Protein AF-0000000066764727 (afdb_homodimer)

Nearest PDB structures (foldseek):
  8f6e-assembly1_B  TM=8.257E-01  e=1.682E-13  Shewanella oneidensis
  8f6j-assembly1_A  TM=8.160E-01  e=7.119E-13  Shewanella oneidensis
  8f6f-assembly1_B  TM=8.012E-01  e=1.060E-12  Shewanella oneidensis
  8f6h-assembly1_B  TM=6.907E-01  e=3.328E-12  Shewanella oneidensis MR-1
  8j7t-assembly1_B  TM=6.963E-01  e=2.652E-10  Homo sapiens

Organism: Zea mays (NCBI:txid4577)

Foldseek 3Di:
DVVVVVCVVVVVVVVVVLVVLLLVLLVLLLVLLVVLLVLLVVLCVVQVDPVSVVVSVVSVLVNVLSVLLNVLVVQQPDFDCVVPVLGDLQSNLVSLLVSLVSQLVVLVVLLVVLVVCLVVVDQPDPRDPVNVVSVVVSLVVLLVSLVVSLVSQVPRPDPSSNSSNVVSVLSNVLSVLQVVQVVCCVVPNVSSNSVSSNVSSVVSNVVSVVSNVVQVQLQVWAWDDPVVQVVLLVLLPPQDPQFPDKQDWTWTHNRQAIEIETETAGAPPDDPVVQVVSQVVSQVVVCPPPRHSGYHYHYHHDNPDDDPDDDDPDDDDDDD/DVVVVVVVVVVVVVVVVLVVLLLVLLVLLLVLLVVLLVLLVVLCVVQVDVVSVVVSVVSVLVNVLSVLLNVLVVQQPDFDCVVPVLGDLQSNLVSLLVSLVSQLVVLVVLLVVLVVCLVVVDQPDPRDPVNVVSVVVSLVVLLVSLVVSLVSQVPRPDPSSNSSNVVSVLSNVLSVLLVVQVVCCVVPNVSSNSVSSNVSSVVSNVVSVVSNVVQVQLQVWAWDDPVVQVVLLVLLPPQDPQFPDKQDWTWTHNRQAIEIETETAGAPPDDPVVQVVSQVVSQVVVCPPPRHSGYHYHYHHDNPDDDPDDDDPDDDDDDD

InterPro domains:
  IPR002524 Cation efflux [TIGR01297] (25-300)
  IPR027469 Cation efflux transmembrane domain superfamily [G3DSA:1.20.1510.10] (25-219)
  IPR027469 Cation efflux transmembrane domain superfamily [SSF161111] (19-221)
  IPR027470 Cation efflux protein, cytoplasmic domain [PF16916] (237-300)
  IPR036837 Cation efflux protein, cytoplasmic domain superfamily [G3DSA:3.30.70.1350] (233-317)
  IPR036837 Cation efflux protein, cytoplasmic domain superfamily [SSF160240] (224-300)
  IPR050291 Cation-efflux pump FieF-like [PTHR43840] (16-310)
  IPR058533 Cation efflux protein, transmembrane domain [PF01545] (27-220)

pLDDT: mean 82.06, std 12.03, range [26.06, 94.94]

Solvent-accessible surface area (backbone atoms only — not comparable to full-atom values): 32355 Å² total; per-residue (Å²): 128,64,62,64,55,49,50,51,50,52,50,48,50,54,50,48,54,50,50,51,52,49,50,47,47,51,48,53,51,47,51,50,35,48,51,52,28,53,52,32,48,52,50,20,70,74,62,64,42,65,71,43,42,53,53,27,51,53,32,48,50,48,39,51,42,44,47,45,47,50,50,28,56,54,49,26,64,58,69,46,56,80,54,18,63,73,24,32,60,28,37,48,40,52,31,50,28,44,39,23,33,38,51,21,47,50,20,47,51,46,29,52,52,22,52,49,50,59,67,62,68,56,76,70,80,83,70,52,73,67,52,47,51,52,50,50,52,50,50,51,51,51,32,51,51,28,45,55,49,19,66,64,23,60,73,46,38,44,68,68,44,34,50,49,17,50,50,25,46,48,50,30,50,49,48,52,49,47,48,51,21,44,54,46,17,71,73,69,43,70,63,43,31,34,51,45,39,35,55,48,15,51,51,40,27,52,53,24,47,48,50,28,50,56,36,47,42,25,53,33,18,31,43,57,57,66,70,58,52,49,49,52,50,50,52,61,59,68,67,43,87,71,50,78,45,74,77,44,80,46,43,24,23,57,29,83,30,24,38,35,38,36,32,34,25,38,61,46,79,36,38,33,53,62,54,40,52,54,40,50,52,51,30,52,58,54,40,66,38,79,57,33,59,45,54,45,60,43,76,38,60,66,86,86,60,72,79,90,71,72,70,59,71,72,79,68,75,43,81,118,124,65,64,62,54,47,50,51,48,52,49,47,50,54,48,50,54,52,50,51,50,48,50,47,49,51,49,53,50,46,52,50,36,49,51,52,30,54,52,33,46,51,48,20,70,73,64,63,41,64,70,43,42,55,53,27,50,52,31,49,48,49,40,51,41,45,47,45,48,50,49,27,56,54,50,27,64,57,70,45,56,81,53,17,65,72,24,31,61,28,37,48,42,53,31,50,27,46,40,23,32,39,50,20,48,51,20,47,53,46,29,52,52,21,50,49,49,59,68,62,67,57,78,68,82,82,69,53,74,68,53,49,51,52,49,52,51,49,50,52,52,51,32,51,54,28,45,54,48,20,67,65,24,60,73,44,38,44,68,68,44,35,51,50,17,50,51,23,47,49,50,30,50,49,48,51,50,48,48,51,21,44,52,45,16,71,72,72,42,69,63,43,30,33,51,45,39,36,55,48,16,50,52,41,27,52,52,23,48,48,51,27,49,55,34,48,42,24,54,33,18,31,44,55,56,66,69,56,54,50,49,53,49,49,52,61,57,67,68,43,88,72,51,76,44,73,76,46,80,46,46,24,24,58,30,82,30,25,38,35,37,36,29,36,25,38,62,45,78,36,38,33,52,61,53,40,52,54,40,52,52,50,28,52,58,54,40,65,39,78,60,33,59,44,54,45,61,46,76,36,58,65,86,86,62,73,78,89,71,71,70,59,71,73,78,68,74,43,82,115

Radius of gyration: 28.59 Å; Cα contacts (8 Å, |Δi|>4): 874; chains: 2; bounding box: 65×87×65 Å

Structure (mmCIF, N/CA/C/O backbone):
data_AF-0000000066764727-model_v1
#
loop_
_entity.id
_entity.type
_entity.pdbx_description
1 polymer 'Cation efflux protein cytoplasmic domain-containing protein'
#
loop_
_atom_site.group_PDB
_atom_site.id
_atom_site.type_symbol
_atom_site.label_atom_id
_atom_site.label_alt_id
_atom_site.label_comp_id
_atom_site.label_asym_id
_atom_site.label_entity_id
_atom_site.label_seq_id
_atom_site.pdbx_PDB_ins_code
_atom_site.Cartn_x
_atom_site.Cartn_y
_atom_site.Cartn_z
_atom_site.occupancy
_atom_site.B_iso_or_equiv
_atom_site.auth_seq_id
_atom_site.auth_comp_id
_atom_site.auth_asym_id
_atom_site.auth_atom_id
_atom_site.pdbx_PDB_model_num
ATOM 1 N N . MET A 1 1 ? 30.875 28.094 17.234 1 26.06 1 MET A N 1
ATOM 2 C CA . MET A 1 1 ? 29.562 27.734 16.703 1 26.06 1 MET A CA 1
ATOM 3 C C . MET A 1 1 ? 29.688 26.828 15.492 1 26.06 1 MET A C 1
ATOM 5 O O . MET A 1 1 ? 28.719 26.641 14.742 1 26.06 1 MET A O 1
ATOM 9 N N . PRO A 1 2 ? 30.75 26.516 15.023 1 48.75 2 PRO A N 1
ATOM 10 C CA . PRO A 1 2 ? 31.469 25.688 14.055 1 48.75 2 PRO A CA 1
ATOM 11 C C . PRO A 1 2 ? 31.188 24.188 14.227 1 48.75 2 PRO A C 1
ATOM 13 O O . PRO A 1 2 ? 31.156 23.453 13.25 1 48.75 2 PRO A O 1
ATOM 16 N N . GLY A 1 3 ? 30.891 23.75 15.469 1 46.94 3 GLY A N 1
ATOM 17 C CA . GLY A 1 3 ? 30.625 22.359 15.789 1 46.94 3 GLY A CA 1
ATOM 18 C C . GLY A 1 3 ? 29.312 21.859 15.227 1 46.94 3 GLY A C 1
ATOM 19 O O . GLY A 1 3 ? 29.188 20.688 14.898 1 46.94 3 GLY A O 1
ATOM 20 N N . GLU A 1 4 ? 28.266 22.703 15.305 1 48.59 4 GLU A N 1
ATOM 21 C CA . GLU A 1 4 ? 26.953 22.359 14.781 1 48.59 4 GLU A CA 1
ATOM 22 C C . GLU A 1 4 ? 27 22.125 13.273 1 48.59 4 GLU A C 1
ATOM 24 O O . GLU A 1 4 ? 26.375 21.203 12.758 1 48.59 4 GLU A O 1
ATOM 29 N N . PHE A 1 5 ? 27.812 23.031 12.539 1 50.66 5 PHE A N 1
ATOM 30 C CA . PHE A 1 5 ? 27.969 22.859 11.102 1 50.66 5 PHE A CA 1
ATOM 31 C C . PHE A 1 5 ? 28.734 21.578 10.797 1 50.66 5 PHE A C 1
ATOM 33 O O . PHE A 1 5 ? 28.406 20.875 9.836 1 50.66 5 PHE A O 1
ATOM 40 N N . ASP A 1 6 ? 29.766 21.359 11.562 1 51.09 6 ASP A N 1
ATOM 41 C CA . ASP A 1 6 ? 30.547 20.141 11.328 1 51.09 6 ASP A CA 1
ATOM 42 C C . ASP A 1 6 ? 29.703 18.891 11.555 1 51.09 6 ASP A C 1
ATOM 44 O O . ASP A 1 6 ? 29.844 17.906 10.836 1 51.09 6 ASP A O 1
ATOM 48 N N . SER A 1 7 ? 28.797 18.969 12.523 1 56.31 7 SER A N 1
ATOM 49 C CA . SER A 1 7 ? 27.922 17.844 12.828 1 56.31 7 SER A CA 1
ATOM 50 C C . SER A 1 7 ? 26.906 17.625 11.711 1 56.31 7 SER A C 1
ATOM 52 O O . SER A 1 7 ? 26.578 16.484 11.375 1 56.31 7 SER A O 1
ATOM 54 N N . ASP A 1 8 ? 26.578 18.766 11.102 1 59.81 8 ASP A N 1
ATOM 55 C CA . ASP A 1 8 ? 25.656 18.656 9.977 1 59.81 8 ASP A CA 1
ATOM 56 C C . ASP A 1 8 ? 26.344 18.047 8.766 1 59.81 8 ASP A C 1
ATOM 58 O O . ASP A 1 8 ? 25.734 17.25 8.039 1 59.81 8 ASP A O 1
ATOM 62 N N . VAL A 1 9 ? 27.703 18.531 8.609 1 57.81 9 VAL A N 1
ATOM 63 C CA . VAL A 1 9 ? 28.438 18.016 7.469 1 57.81 9 VAL A CA 1
ATOM 64 C C . VAL A 1 9 ? 28.766 16.531 7.68 1 57.81 9 VAL A C 1
ATOM 66 O O . VAL A 1 9 ? 28.641 15.734 6.75 1 57.81 9 VAL A O 1
ATOM 69 N N . GLU A 1 10 ? 29.25 16.203 8.852 1 58.28 10 GLU A N 1
ATOM 70 C CA . GLU A 1 10 ? 29.547 14.797 9.141 1 58.28 10 GLU A CA 1
ATOM 71 C C . GLU A 1 10 ? 28.297 13.93 9.023 1 58.28 10 GLU A C 1
ATOM 73 O O . GLU A 1 10 ? 28.359 12.812 8.516 1 58.28 10 GLU A O 1
ATOM 78 N N . ALA A 1 11 ? 27.219 14.469 9.484 1 61.25 11 ALA A N 1
ATOM 79 C CA . ALA A 1 11 ? 25.953 13.742 9.367 1 61.25 11 ALA A CA 1
ATOM 80 C C . ALA A 1 11 ? 25.547 13.586 7.906 1 61.25 11 ALA A C 1
ATOM 82 O O . ALA A 1 11 ? 25.078 12.523 7.496 1 61.25 11 ALA A O 1
ATOM 83 N N . SER A 1 12 ? 25.938 14.609 7.168 1 68.25 12 SER A N 1
ATOM 84 C CA . SER A 1 12 ? 25.609 14.555 5.746 1 68.25 12 SER A CA 1
ATOM 85 C C . SER A 1 12 ? 26.469 13.539 5.016 1 68.25 12 SER A C 1
ATOM 87 O O . SER A 1 12 ? 25.984 12.789 4.168 1 68.25 12 SER A O 1
ATOM 89 N N . ASP A 1 13 ? 27.797 13.422 5.414 1 70.62 13 ASP A N 1
ATOM 90 C CA . ASP A 1 13 ? 28.703 12.477 4.766 1 70.62 13 ASP A CA 1
ATOM 91 C C . ASP A 1 13 ? 28.344 11.039 5.129 1 70.62 13 ASP A C 1
ATOM 93 O O . ASP A 1 13 ? 28.406 10.148 4.281 1 70.62 13 ASP A O 1
ATOM 97 N N . SER A 1 14 ? 28.062 10.844 6.379 1 74.19 14 SER A N 1
ATOM 98 C CA . SER A 1 14 ? 27.656 9.516 6.828 1 74.19 14 SER A CA 1
ATOM 99 C C . SER A 1 14 ? 26.359 9.07 6.145 1 74.19 14 SER A C 1
ATOM 101 O O . SER A 1 14 ? 26.234 7.914 5.75 1 74.19 14 SER A O 1
ATOM 103 N N . GLU A 1 15 ? 25.547 10.023 5.93 1 75.06 15 GLU A N 1
ATOM 104 C CA . GLU A 1 15 ? 24.297 9.719 5.25 1 75.06 15 GLU A CA 1
ATOM 105 C C . GLU A 1 15 ? 24.531 9.367 3.783 1 75.06 15 GLU A C 1
ATOM 107 O O . GLU A 1 15 ? 23.875 8.477 3.238 1 75.06 15 GLU A O 1
ATOM 112 N N . ASP A 1 16 ? 25.5 10.008 3.236 1 77.75 16 ASP A N 1
ATOM 113 C CA . ASP A 1 16 ? 25.812 9.742 1.838 1 77.75 16 ASP A CA 1
ATOM 114 C C . ASP A 1 16 ? 26.453 8.367 1.675 1 77.75 16 ASP A C 1
ATOM 116 O O . ASP A 1 16 ? 26.156 7.645 0.72 1 77.75 16 ASP A O 1
ATOM 120 N N . ALA A 1 17 ? 27.375 8.039 2.586 1 78.5 17 ALA A N 1
ATOM 121 C CA . ALA A 1 17 ? 28.031 6.73 2.533 1 78.5 17 ALA A CA 1
ATOM 122 C C . ALA A 1 17 ? 27.016 5.605 2.711 1 78.5 17 ALA A C 1
ATOM 124 O O . ALA A 1 17 ? 27.078 4.59 2.018 1 78.5 17 ALA A O 1
ATOM 125 N N . GLU A 1 18 ? 26.094 5.809 3.57 1 80.5 18 GLU A N 1
ATOM 126 C CA . GLU A 1 18 ? 25.062 4.812 3.812 1 80.5 18 GLU A CA 1
ATOM 127 C C . GLU A 1 18 ? 24.141 4.66 2.602 1 80.5 18 GLU A C 1
ATOM 129 O O . GLU A 1 18 ? 23.703 3.551 2.277 1 80.5 18 GLU A O 1
ATOM 134 N N . GLN A 1 19 ? 23.906 5.746 1.996 1 82.12 19 GLN A N 1
ATOM 135 C CA . GLN A 1 19 ? 23.047 5.699 0.809 1 82.12 19 GLN A CA 1
ATOM 136 C C . GLN A 1 19 ? 23.75 4.953 -0.33 1 82.12 19 GLN A C 1
ATOM 138 O O . GLN A 1 19 ? 23.109 4.176 -1.047 1 82.12 19 GLN A O 1
ATOM 143 N N . LYS A 1 20 ? 25.016 5.156 -0.455 1 84.38 20 LYS A N 1
ATOM 144 C CA . LYS A 1 20 ? 25.781 4.473 -1.502 1 84.38 20 LYS A CA 1
ATOM 145 C C . LYS A 1 20 ? 25.844 2.971 -1.235 1 84.38 20 LYS A C 1
ATOM 147 O O . LYS A 1 20 ? 25.75 2.164 -2.162 1 84.38 20 LYS A O 1
ATOM 152 N N . GLN A 1 21 ? 26.031 2.676 -0.052 1 85.5 21 GLN A N 1
ATOM 153 C CA . GLN A 1 21 ? 26.078 1.268 0.329 1 85.5 21 GLN A CA 1
ATOM 154 C C . GLN A 1 21 ? 24.719 0.592 0.079 1 85.5 21 GLN A C 1
ATOM 156 O O . GLN A 1 21 ? 24.672 -0.547 -0.389 1 85.5 21 GLN A O 1
ATOM 161 N N . SER A 1 22 ? 23.734 1.278 0.418 1 86.06 22 SER A N 1
ATOM 162 C CA . SER A 1 22 ? 22.391 0.748 0.191 1 86.06 22 SER A CA 1
ATOM 163 C C . SER A 1 22 ? 22.109 0.558 -1.297 1 86.06 22 SER A C 1
ATOM 165 O O . SER A 1 22 ? 21.547 -0.46 -1.704 1 86.06 22 SER A O 1
ATOM 167 N N . GLU A 1 23 ? 22.578 1.452 -2.07 1 88 23 GLU A N 1
ATOM 168 C CA . GLU A 1 23 ? 22.375 1.352 -3.512 1 88 23 GLU A CA 1
ATOM 169 C C . GLU A 1 23 ? 23.172 0.2 -4.105 1 88 23 GLU A C 1
ATOM 171 O O . GLU A 1 23 ? 22.703 -0.5 -5.004 1 88 23 GLU A O 1
ATOM 176 N N . PHE A 1 24 ? 24.312 0.057 -3.609 1 90.19 24 PHE A N 1
ATOM 177 C CA . PHE A 1 24 ? 25.141 -1.048 -4.066 1 90.19 24 PHE A CA 1
ATOM 178 C C . PHE A 1 24 ? 24.516 -2.389 -3.701 1 90.19 24 PHE A C 1
ATOM 180 O O . PHE A 1 24 ? 24.516 -3.318 -4.512 1 90.19 24 PHE A O 1
ATOM 187 N N . ALA A 1 25 ? 24.047 -2.434 -2.508 1 89.06 25 ALA A N 1
ATOM 188 C CA . ALA A 1 25 ? 23.391 -3.652 -2.051 1 89.06 25 ALA A CA 1
ATOM 189 C C . ALA A 1 25 ? 22.203 -4 -2.943 1 89.06 25 ALA A C 1
ATOM 191 O O . ALA A 1 25 ? 22 -5.164 -3.297 1 89.06 25 ALA A O 1
ATOM 192 N N . MET A 1 26 ? 21.469 -3.059 -3.373 1 90.5 26 MET A N 1
ATOM 193 C CA . MET A 1 26 ? 20.312 -3.283 -4.242 1 90.5 26 MET A CA 1
ATOM 194 C C . MET A 1 26 ? 20.766 -3.732 -5.629 1 90.5 26 MET A C 1
ATOM 1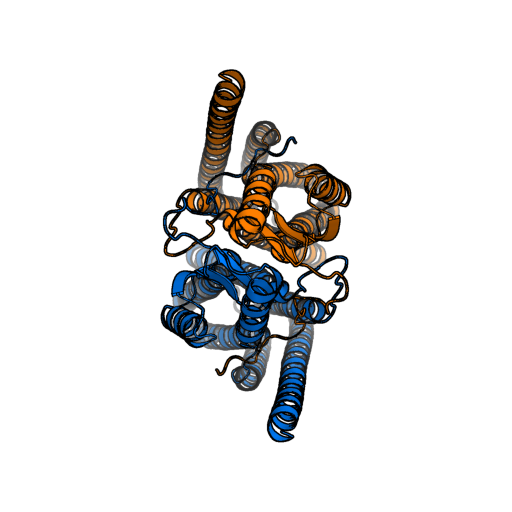96 O O . MET A 1 26 ? 20.188 -4.672 -6.191 1 90.5 26 MET A O 1
ATOM 200 N N . LYS A 1 27 ? 21.75 -3.104 -6.094 1 90.75 27 LYS A N 1
ATOM 201 C CA . LYS A 1 27 ? 22.234 -3.43 -7.426 1 90.75 27 LYS A CA 1
ATOM 202 C C . LYS A 1 27 ? 22.797 -4.848 -7.477 1 90.75 27 LYS A C 1
ATOM 204 O O . LYS A 1 27 ? 22.469 -5.621 -8.383 1 90.75 27 LYS A O 1
ATOM 209 N N . ILE A 1 28 ? 23.578 -5.117 -6.508 1 90.5 28 ILE A N 1
ATOM 210 C CA . ILE A 1 28 ? 24.219 -6.434 -6.484 1 90.5 28 ILE A CA 1
ATOM 211 C C . ILE A 1 28 ? 23.156 -7.516 -6.336 1 90.5 28 ILE A C 1
ATOM 213 O O . ILE A 1 28 ? 23.266 -8.594 -6.918 1 90.5 28 ILE A O 1
ATOM 217 N N . SER A 1 29 ? 22.203 -7.227 -5.488 1 91.56 29 SER A N 1
ATOM 218 C CA . SER A 1 29 ? 21.109 -8.18 -5.312 1 91.56 29 SER A CA 1
ATOM 219 C C . SER A 1 29 ? 20.344 -8.391 -6.613 1 91.56 29 SER A C 1
ATOM 221 O O . SER A 1 29 ? 20.047 -9.531 -6.98 1 91.56 29 SER A O 1
ATOM 223 N N . ASN A 1 30 ? 20.062 -7.34 -7.34 1 92 30 ASN A N 1
ATOM 224 C CA . ASN A 1 30 ? 19.328 -7.434 -8.594 1 92 30 ASN A CA 1
ATOM 225 C C . ASN A 1 30 ? 20.156 -8.133 -9.672 1 92 30 ASN A C 1
ATOM 227 O O . ASN A 1 30 ? 19.641 -8.961 -10.422 1 92 30 ASN A O 1
ATOM 231 N N . TYR A 1 31 ? 21.375 -7.844 -9.727 1 92.25 31 TYR A N 1
ATOM 232 C CA . TYR A 1 31 ? 22.25 -8.5 -10.695 1 92.25 31 TYR A CA 1
ATOM 233 C C . TYR A 1 31 ? 22.391 -9.984 -10.391 1 92.25 31 TYR A C 1
ATOM 235 O O . TYR A 1 31 ? 22.375 -10.812 -11.305 1 92.25 31 TYR A O 1
ATOM 243 N N . ALA A 1 32 ? 22.578 -10.258 -9.125 1 91.06 32 ALA A N 1
ATOM 244 C CA . ALA A 1 32 ? 22.656 -11.664 -8.727 1 91.06 32 ALA A CA 1
ATOM 245 C C . ALA A 1 32 ? 21.391 -12.422 -9.109 1 91.06 32 ALA A C 1
ATOM 247 O O . ALA A 1 32 ? 21.453 -13.547 -9.609 1 91.06 32 ALA A O 1
ATOM 248 N N . ASN A 1 33 ? 20.266 -11.797 -8.914 1 90.38 33 ASN A N 1
ATOM 249 C CA . ASN A 1 33 ? 19 -12.422 -9.281 1 90.38 33 ASN A CA 1
ATOM 250 C C . ASN A 1 33 ? 18.891 -12.625 -10.789 1 90.38 33 ASN A C 1
ATOM 252 O O . ASN A 1 33 ? 18.359 -13.641 -11.242 1 90.38 33 ASN A O 1
ATOM 256 N N . ILE A 1 34 ? 19.359 -11.727 -11.516 1 91.56 34 ILE A N 1
ATOM 257 C CA . ILE A 1 34 ? 19.344 -11.836 -12.969 1 91.56 34 ILE A CA 1
ATOM 258 C C . ILE A 1 34 ? 20.234 -12.992 -13.422 1 91.56 34 ILE A C 1
ATOM 260 O O . ILE A 1 34 ? 19.844 -13.797 -14.266 1 91.56 34 ILE A O 1
ATOM 264 N N . VAL A 1 35 ? 21.391 -13.078 -12.844 1 91.44 35 VAL A N 1
ATOM 265 C CA . VAL A 1 35 ? 22.344 -14.141 -13.188 1 91.44 35 VAL A CA 1
ATOM 266 C C . VAL A 1 35 ? 21.734 -15.492 -12.828 1 91.44 35 VAL A C 1
ATOM 268 O O . VAL A 1 35 ? 21.812 -16.438 -13.625 1 91.44 35 VAL A O 1
ATOM 271 N N . LEU A 1 36 ? 21.172 -15.578 -11.68 1 88.44 36 LEU A N 1
ATOM 272 C CA . LEU A 1 36 ? 20.531 -16.828 -11.266 1 88.44 36 LEU A CA 1
ATOM 273 C C . LEU A 1 36 ? 19.391 -17.188 -12.195 1 88.44 36 LEU A C 1
ATOM 275 O O . LEU A 1 36 ? 19.219 -18.359 -12.547 1 88.44 36 LEU A O 1
ATOM 279 N N . LEU A 1 37 ? 18.609 -16.219 -12.594 1 89 37 LEU A N 1
ATOM 280 C CA . LEU A 1 37 ? 17.5 -16.453 -13.508 1 89 37 LEU A CA 1
ATOM 281 C C . LEU A 1 37 ? 18 -16.984 -14.852 1 89 37 LEU A C 1
ATOM 283 O O . LEU A 1 37 ? 17.469 -17.969 -15.375 1 89 37 LEU A O 1
ATOM 287 N N . VAL A 1 38 ? 19.047 -16.391 -15.406 1 90 38 VAL A N 1
ATOM 288 C CA . VAL A 1 38 ? 19.594 -16.781 -16.688 1 90 38 VAL A CA 1
ATOM 289 C C . VAL A 1 38 ? 20.125 -18.219 -16.609 1 90 38 VAL A C 1
ATOM 291 O O . VAL A 1 38 ? 19.891 -19.031 -17.5 1 90 38 VAL A O 1
ATOM 294 N N . PHE A 1 39 ? 20.812 -18.516 -15.516 1 87.31 39 PHE A N 1
ATOM 295 C CA . PHE A 1 39 ? 21.359 -19.859 -15.32 1 87.31 39 PHE A CA 1
ATOM 296 C C . PHE A 1 39 ? 20.25 -20.891 -15.219 1 87.31 39 PHE A C 1
ATOM 298 O O . PHE A 1 39 ? 20.344 -21.969 -15.773 1 87.31 39 PHE A O 1
ATOM 305 N N . LYS A 1 40 ? 19.219 -20.578 -14.539 1 84.69 40 LYS A N 1
ATOM 306 C CA . LYS A 1 40 ? 18.109 -21.516 -14.367 1 84.69 40 LYS A CA 1
ATOM 307 C C . LYS A 1 40 ? 17.344 -21.703 -15.68 1 84.69 40 LYS A C 1
ATOM 309 O O . LYS A 1 40 ? 16.859 -22.797 -15.977 1 84.69 40 LYS A O 1
ATOM 314 N N . VAL A 1 41 ? 17.203 -20.578 -16.391 1 83 41 VAL A N 1
ATOM 315 C CA . VAL A 1 41 ? 16.547 -20.672 -17.688 1 83 41 VAL A CA 1
ATOM 316 C C . VAL A 1 41 ? 17.359 -21.578 -18.609 1 83 41 VAL A C 1
ATOM 318 O O . VAL A 1 41 ? 16.797 -22.453 -19.281 1 83 41 VAL A O 1
ATOM 321 N N . TYR A 1 42 ? 18.656 -21.422 -18.656 1 86 42 TYR A N 1
ATOM 322 C CA . TYR A 1 42 ? 19.547 -22.25 -19.453 1 86 42 TYR A CA 1
ATOM 323 C C . TYR A 1 42 ? 19.438 -23.719 -19.047 1 86 42 TYR A C 1
ATOM 325 O O . TYR A 1 42 ? 19.328 -24.594 -19.906 1 86 42 TYR A O 1
ATOM 333 N N . ALA A 1 43 ? 19.438 -23.969 -17.812 1 80.69 43 ALA A N 1
ATOM 334 C CA . ALA A 1 43 ? 19.344 -25.328 -17.297 1 80.69 43 ALA A CA 1
ATOM 335 C C . ALA A 1 43 ? 17.984 -25.953 -17.656 1 80.69 43 ALA A C 1
ATOM 337 O O . ALA A 1 43 ? 17.906 -27.141 -17.969 1 80.69 43 ALA A O 1
ATOM 338 N N . THR A 1 44 ? 16.969 -25.172 -17.578 1 76.94 44 THR A N 1
ATOM 339 C CA . THR A 1 44 ? 15.633 -25.656 -17.906 1 76.94 44 THR A CA 1
ATOM 340 C C . THR A 1 44 ? 15.539 -26.047 -19.375 1 76.94 44 THR A C 1
ATOM 342 O O . THR A 1 44 ? 14.969 -27.078 -19.719 1 76.94 44 THR A O 1
ATOM 345 N N . ILE A 1 45 ? 16.141 -25.234 -20.25 1 77.88 45 ILE A N 1
ATOM 346 C CA . ILE A 1 45 ? 16.094 -25.484 -21.688 1 77.88 45 ILE A CA 1
ATOM 347 C C . ILE A 1 45 ? 16.953 -26.719 -22 1 77.88 45 ILE A C 1
ATOM 349 O O . ILE A 1 45 ? 16.562 -27.547 -22.828 1 77.88 45 ILE A O 1
ATOM 353 N N . ARG A 1 46 ? 18.031 -26.953 -21.359 1 79.69 46 ARG A N 1
ATOM 354 C CA . ARG A 1 46 ? 18.969 -28.031 -21.641 1 79.69 46 ARG A CA 1
ATOM 355 C C . ARG A 1 46 ? 18.453 -29.359 -21.094 1 79.69 46 ARG A C 1
ATOM 357 O O . ARG A 1 46 ? 18.578 -30.406 -21.734 1 79.69 46 ARG A O 1
ATOM 364 N N . THR A 1 47 ? 17.859 -29.328 -19.953 1 74.19 47 THR A N 1
ATOM 365 C CA . THR A 1 47 ? 17.469 -30.562 -19.297 1 74.19 47 THR A CA 1
ATOM 366 C C . THR A 1 47 ? 16 -30.891 -19.594 1 74.19 47 THR A C 1
ATOM 368 O O . THR A 1 47 ? 15.586 -32.062 -19.516 1 74.19 47 THR A O 1
ATOM 371 N N . GLY A 1 48 ? 15.234 -29.828 -19.844 1 66.12 48 GLY A N 1
ATOM 372 C CA . GLY A 1 48 ? 13.805 -30.016 -20.047 1 66.12 48 GLY A CA 1
ATOM 373 C C . GLY A 1 48 ? 13.078 -30.469 -18.781 1 66.12 48 GLY A C 1
ATOM 374 O O . GLY A 1 48 ? 12 -31.062 -18.859 1 66.12 48 GLY A O 1
ATOM 375 N N . SER A 1 49 ? 13.688 -30.328 -17.656 1 65.31 49 SER A N 1
ATOM 376 C CA . SER A 1 49 ? 13.117 -30.75 -16.391 1 65.31 49 SER A CA 1
ATOM 377 C C . SER A 1 49 ? 12.039 -29.781 -15.914 1 65.31 49 SER A C 1
ATOM 379 O O . SER A 1 49 ? 12.234 -28.578 -15.922 1 65.31 49 SER A O 1
ATOM 381 N N . MET A 1 50 ? 10.898 -30.297 -15.523 1 61.59 50 MET A N 1
ATOM 382 C CA . MET A 1 50 ? 9.797 -29.5 -15 1 61.59 50 MET A CA 1
ATOM 383 C C . MET A 1 50 ? 10.148 -28.922 -13.633 1 61.59 50 MET A C 1
ATOM 385 O O . MET A 1 50 ? 9.711 -27.828 -13.289 1 61.59 50 MET A O 1
ATOM 389 N N . ALA A 1 51 ? 10.852 -29.688 -12.883 1 62.19 51 ALA A N 1
ATOM 390 C CA . ALA A 1 51 ? 11.25 -29.219 -11.562 1 62.19 51 ALA A CA 1
ATOM 391 C C . ALA A 1 51 ? 12.109 -27.953 -11.664 1 62.19 51 ALA A C 1
ATOM 393 O O . ALA A 1 51 ? 11.922 -27.016 -10.898 1 62.19 51 ALA A O 1
ATOM 394 N N . ILE A 1 52 ? 13 -27.969 -12.656 1 68.38 52 ILE A N 1
ATOM 395 C CA . ILE A 1 52 ? 13.875 -26.812 -12.852 1 68.38 52 ILE A CA 1
ATOM 396 C C . ILE A 1 52 ? 13.07 -25.656 -13.414 1 68.38 52 ILE A C 1
ATOM 398 O O . ILE A 1 52 ? 13.32 -24.5 -13.062 1 68.38 52 ILE A O 1
ATOM 402 N N . ALA A 1 53 ? 12.172 -25.984 -14.18 1 67.12 53 ALA A N 1
ATOM 403 C CA . ALA A 1 53 ? 11.297 -24.953 -14.734 1 67.12 53 ALA A CA 1
ATOM 404 C C . ALA A 1 53 ? 10.523 -24.234 -13.625 1 67.12 53 ALA A C 1
ATOM 406 O O . ALA A 1 53 ? 10.383 -23.016 -13.648 1 67.12 53 ALA A O 1
ATOM 407 N N . ALA A 1 54 ? 10.039 -25 -12.648 1 65.75 54 ALA A N 1
ATOM 408 C CA . ALA A 1 54 ? 9.328 -24.422 -11.516 1 65.75 54 ALA A CA 1
ATOM 409 C C . ALA A 1 54 ? 10.234 -23.484 -10.719 1 65.75 54 ALA A C 1
ATOM 411 O O . ALA A 1 54 ? 9.812 -22.406 -10.297 1 65.75 54 ALA A O 1
ATOM 412 N N . SER A 1 55 ? 11.398 -23.859 -10.547 1 72.56 55 SER A N 1
ATOM 413 C CA . SER A 1 55 ? 12.375 -23.047 -9.828 1 72.56 55 SER A CA 1
ATOM 414 C C . SER A 1 55 ? 12.719 -21.781 -10.602 1 72.56 55 SER A C 1
ATOM 416 O O . SER A 1 55 ? 13.008 -20.75 -10.016 1 72.56 55 SER A O 1
ATOM 418 N N . THR A 1 56 ? 12.773 -21.922 -11.922 1 76.62 56 THR A N 1
ATOM 419 C CA . THR A 1 56 ? 13.031 -20.781 -12.781 1 76.62 56 THR A CA 1
ATOM 420 C C . THR A 1 56 ? 11.938 -19.719 -12.609 1 76.62 56 THR A C 1
ATOM 422 O O . THR A 1 56 ? 12.219 -18.516 -12.586 1 76.62 56 THR A O 1
ATOM 425 N N . LEU A 1 57 ? 10.727 -20.156 -12.43 1 71.62 57 LEU A N 1
ATOM 426 C CA . LEU A 1 57 ? 9.617 -19.234 -12.211 1 71.62 57 LEU A CA 1
ATOM 427 C C . LEU A 1 57 ? 9.797 -18.469 -10.906 1 71.62 57 LEU A C 1
ATOM 429 O O . LEU A 1 57 ? 9.539 -17.266 -10.844 1 71.62 57 LEU A O 1
ATOM 433 N N . ASP A 1 58 ? 10.203 -19.141 -9.984 1 74.69 58 ASP A N 1
ATOM 434 C CA . ASP A 1 58 ? 10.492 -18.516 -8.695 1 74.69 58 ASP A CA 1
ATOM 435 C C . ASP A 1 58 ? 11.539 -17.406 -8.844 1 74.69 58 ASP A C 1
ATOM 437 O O . ASP A 1 58 ? 11.375 -16.312 -8.305 1 74.69 58 ASP A O 1
ATOM 441 N N . SER A 1 59 ? 12.539 -17.734 -9.648 1 85.12 59 SER A N 1
ATOM 442 C CA . SER A 1 59 ? 13.602 -16.75 -9.867 1 85.12 59 SER A CA 1
ATOM 443 C C . SER A 1 59 ? 13.086 -15.555 -10.672 1 85.12 59 SER A C 1
ATOM 445 O O . SER A 1 59 ? 13.555 -14.43 -10.484 1 85.12 59 SER A O 1
ATOM 447 N N . LEU A 1 60 ? 12.211 -15.82 -11.555 1 82.12 60 LEU A N 1
ATOM 448 C CA . LEU A 1 60 ? 11.617 -14.734 -12.32 1 82.12 60 LEU A CA 1
ATOM 449 C C . LEU A 1 60 ? 10.844 -13.789 -11.406 1 82.12 60 LEU A C 1
ATOM 451 O O . LEU A 1 60 ? 10.93 -12.562 -11.547 1 82.12 60 LEU A O 1
ATOM 455 N N . LEU A 1 61 ? 10.172 -14.383 -10.547 1 78.44 61 LEU A N 1
ATOM 456 C CA . LEU A 1 61 ? 9.391 -13.586 -9.602 1 78.44 61 LEU A CA 1
ATOM 457 C C . LEU A 1 61 ? 10.305 -12.797 -8.68 1 78.44 61 LEU A C 1
ATOM 459 O O . LEU A 1 61 ? 10 -11.648 -8.336 1 78.44 61 LEU A O 1
ATOM 463 N N . ASP A 1 62 ? 11.367 -13.461 -8.32 1 85.62 62 ASP A N 1
ATOM 464 C CA . ASP A 1 62 ? 12.367 -12.758 -7.52 1 85.62 62 ASP A CA 1
ATOM 465 C C . ASP A 1 62 ? 12.906 -11.539 -8.266 1 85.62 62 ASP A C 1
ATOM 467 O O . ASP A 1 62 ? 13.133 -10.484 -7.664 1 85.62 62 ASP A O 1
ATOM 471 N N . PHE A 1 63 ? 13.133 -11.758 -9.516 1 87.5 63 PHE A N 1
ATOM 472 C CA . PHE A 1 63 ? 13.617 -10.68 -10.359 1 87.5 63 PHE A CA 1
ATOM 473 C C . PHE A 1 63 ? 12.602 -9.547 -10.43 1 87.5 63 PHE A C 1
ATOM 475 O O . PHE A 1 63 ? 12.961 -8.375 -10.289 1 87.5 63 PHE A O 1
ATOM 482 N N . MET A 1 64 ? 11.398 -9.875 -10.57 1 85.25 64 MET A N 1
ATOM 483 C CA . MET A 1 64 ? 10.344 -8.875 -10.633 1 85.25 64 MET A CA 1
ATOM 484 C C . MET A 1 64 ? 10.195 -8.148 -9.297 1 85.25 64 MET A C 1
ATOM 486 O O . MET A 1 64 ? 10.086 -6.922 -9.266 1 85.25 64 MET A O 1
ATOM 490 N N . ALA A 1 65 ? 10.203 -8.969 -8.242 1 85.19 65 ALA A N 1
ATOM 491 C CA . ALA A 1 65 ? 10.102 -8.383 -6.906 1 85.19 65 ALA A CA 1
ATOM 492 C C . ALA A 1 65 ? 11.258 -7.434 -6.629 1 85.19 65 ALA A C 1
ATOM 494 O O . ALA A 1 65 ? 11.062 -6.344 -6.09 1 85.19 65 ALA A O 1
ATOM 495 N N . GLY A 1 66 ? 12.422 -7.852 -7.055 1 88.25 66 GLY A N 1
ATOM 496 C CA . GLY A 1 66 ? 13.57 -6.969 -6.922 1 88.25 66 GLY A CA 1
ATOM 497 C C . GLY A 1 66 ? 13.445 -5.699 -7.742 1 88.25 66 GLY A C 1
ATOM 498 O O . GLY A 1 66 ? 13.867 -4.629 -7.305 1 88.25 66 GLY A O 1
ATOM 499 N N . GLY A 1 67 ? 12.867 -5.824 -8.859 1 90.81 67 GLY A N 1
ATOM 500 C CA . GLY A 1 67 ? 12.625 -4.668 -9.703 1 90.81 67 GLY A CA 1
ATOM 501 C C . GLY A 1 67 ? 11.695 -3.65 -9.07 1 90.81 67 GLY A C 1
ATOM 502 O O . GLY A 1 67 ? 11.93 -2.443 -9.156 1 90.81 67 GLY A O 1
ATOM 503 N N . ILE A 1 68 ? 10.766 -4.137 -8.375 1 90.62 68 ILE A N 1
ATOM 504 C CA . ILE A 1 68 ? 9.805 -3.266 -7.707 1 90.62 68 ILE A CA 1
ATOM 505 C C . ILE A 1 68 ? 10.492 -2.473 -6.602 1 90.62 68 ILE A C 1
ATOM 507 O O . ILE A 1 68 ? 10.305 -1.26 -6.488 1 90.62 68 ILE A O 1
ATOM 511 N N . LEU A 1 69 ? 11.328 -3.162 -5.852 1 90.31 69 LEU A N 1
ATOM 512 C CA . LEU A 1 69 ? 12.031 -2.486 -4.766 1 90.31 69 LEU A CA 1
ATOM 513 C C . LEU A 1 69 ? 13.031 -1.477 -5.316 1 90.31 69 LEU A C 1
ATOM 515 O O . LEU A 1 69 ? 13.18 -0.382 -4.766 1 90.31 69 LEU A O 1
ATOM 519 N N . TRP A 1 70 ? 13.625 -1.842 -6.402 1 90.62 70 TRP A N 1
ATOM 520 C CA . TRP A 1 70 ? 14.562 -0.92 -7.027 1 90.62 70 TRP A CA 1
ATOM 521 C C . TRP A 1 70 ? 13.844 0.313 -7.562 1 90.62 70 TRP A C 1
ATOM 523 O O . TRP A 1 70 ? 14.312 1.44 -7.383 1 90.62 70 TRP A O 1
ATOM 533 N N . PHE A 1 71 ? 12.781 0.09 -8.203 1 89.44 71 PHE A N 1
ATOM 534 C CA . PHE A 1 71 ? 11.992 1.202 -8.719 1 89.44 71 PHE A CA 1
ATOM 535 C C . PHE A 1 71 ? 11.484 2.08 -7.578 1 89.44 71 PHE A C 1
ATOM 537 O O . PHE A 1 71 ? 11.406 3.303 -7.719 1 89.44 71 PHE A O 1
ATOM 544 N N . THR A 1 72 ? 11.117 1.439 -6.508 1 89.38 72 THR A N 1
ATOM 545 C CA . THR A 1 72 ? 10.703 2.178 -5.32 1 89.38 72 THR A CA 1
ATOM 546 C C . THR A 1 72 ? 11.82 3.098 -4.836 1 89.38 72 THR A C 1
ATOM 548 O O . THR A 1 72 ? 11.586 4.277 -4.562 1 89.38 72 THR A O 1
ATOM 551 N N . HIS A 1 73 ? 13.016 2.594 -4.801 1 87.5 73 HIS A N 1
ATOM 552 C CA . HIS A 1 73 ? 14.172 3.369 -4.363 1 87.5 73 HIS A CA 1
ATOM 553 C C . HIS A 1 73 ? 14.438 4.539 -5.309 1 87.5 73 HIS A C 1
ATOM 555 O O . HIS A 1 73 ? 14.664 5.664 -4.859 1 87.5 73 HIS A O 1
ATOM 561 N N . LEU A 1 74 ? 14.297 4.348 -6.609 1 87.81 74 LEU A N 1
ATOM 562 C CA . LEU A 1 74 ? 14.547 5.391 -7.602 1 87.81 74 LEU A CA 1
ATOM 563 C C . LEU A 1 74 ? 13.477 6.473 -7.531 1 87.81 74 LEU A C 1
ATOM 565 O O . LEU A 1 74 ? 13.773 7.66 -7.703 1 87.81 74 LEU A O 1
ATOM 569 N N . SER A 1 75 ? 12.312 6.059 -7.262 1 86.44 75 SER A N 1
ATOM 570 C CA . SER A 1 75 ? 11.195 6.992 -7.195 1 86.44 75 SER A CA 1
ATOM 571 C C . SER A 1 75 ? 11.336 7.934 -6 1 86.44 75 SER A C 1
ATOM 573 O O . SER A 1 75 ? 10.883 9.078 -6.055 1 86.44 75 SER A O 1
ATOM 575 N N . MET A 1 76 ? 11.922 7.449 -4.953 1 82.88 76 MET A N 1
ATOM 576 C CA . MET A 1 76 ? 12.125 8.266 -3.76 1 82.88 76 MET A CA 1
ATOM 577 C C . MET A 1 76 ? 13.141 9.367 -4.023 1 82.88 76 MET A C 1
ATOM 579 O O . MET A 1 76 ? 13.07 10.445 -3.424 1 82.88 76 MET A O 1
ATOM 583 N N . LYS A 1 77 ? 14.008 9.148 -4.898 1 79.81 77 LYS A N 1
ATOM 584 C CA . LYS A 1 77 ? 15.094 10.086 -5.172 1 79.81 77 LYS A CA 1
ATOM 585 C C . LYS A 1 77 ? 14.633 11.203 -6.102 1 79.81 77 LYS A C 1
ATOM 587 O O . LYS A 1 77 ? 15.148 12.32 -6.047 1 79.81 77 LYS A O 1
ATOM 592 N N . ARG A 1 78 ? 13.656 10.922 -6.859 1 78.19 78 ARG A N 1
ATOM 593 C CA . ARG A 1 78 ? 13.164 11.93 -7.793 1 78.19 78 ARG A CA 1
ATOM 594 C C . ARG A 1 78 ? 12.07 12.781 -7.16 1 78.19 78 ARG A C 1
ATOM 596 O O . ARG A 1 78 ? 10.898 12.414 -7.188 1 78.19 78 ARG A O 1
ATOM 603 N N . VAL A 1 79 ? 12.555 13.875 -6.629 1 71.31 79 VAL A N 1
ATOM 604 C CA . VAL A 1 79 ? 11.602 14.734 -5.93 1 71.31 79 VAL A CA 1
ATOM 605 C C . VAL A 1 79 ? 11.008 15.75 -6.902 1 71.31 79 VAL A C 1
ATOM 607 O O . VAL A 1 79 ? 11.742 16.469 -7.578 1 71.31 79 VAL A O 1
ATOM 610 N N . ASN A 1 80 ? 9.797 15.594 -7.23 1 76.5 80 ASN A N 1
ATOM 611 C CA . ASN A 1 80 ? 9.031 16.625 -7.934 1 76.5 80 ASN A CA 1
ATOM 612 C C . ASN A 1 80 ? 8.07 17.344 -6.996 1 76.5 80 ASN A C 1
ATOM 614 O O . ASN A 1 80 ? 6.984 16.828 -6.703 1 76.5 80 ASN A O 1
ATOM 618 N N . ILE A 1 81 ? 8.422 18.516 -6.602 1 74.31 81 ILE A N 1
ATOM 619 C CA . ILE A 1 81 ? 7.688 19.266 -5.582 1 74.31 81 ILE A CA 1
ATOM 620 C C . ILE A 1 81 ? 6.336 19.703 -6.141 1 74.31 81 ILE A C 1
ATOM 622 O O . ILE A 1 81 ? 5.379 19.906 -5.387 1 74.31 81 ILE A O 1
ATOM 626 N N . TYR A 1 82 ? 6.234 19.812 -7.414 1 76.44 82 TYR A N 1
ATOM 627 C CA . TYR A 1 82 ? 4.984 20.281 -8.008 1 76.44 82 TYR A CA 1
ATOM 628 C C . TYR A 1 82 ? 3.934 19.172 -8.008 1 76.44 82 TYR A C 1
ATOM 630 O O . TYR A 1 82 ? 2.756 19.422 -7.746 1 76.44 82 TYR A O 1
ATOM 638 N N . LYS A 1 83 ? 4.441 18.016 -8.164 1 84.12 83 LYS A N 1
ATOM 639 C CA . LYS A 1 83 ? 3.514 16.891 -8.188 1 84.12 83 LYS A CA 1
ATOM 640 C C . LYS A 1 83 ? 3.311 16.312 -6.789 1 84.12 83 LYS A C 1
ATOM 642 O O . LYS A 1 83 ? 2.203 15.906 -6.434 1 84.12 83 LYS A O 1
ATOM 647 N N . TYR A 1 84 ? 4.398 16.391 -6.102 1 84.62 84 TYR A N 1
ATOM 648 C CA . TYR A 1 84 ? 4.363 15.898 -4.73 1 84.62 84 TYR A CA 1
ATOM 649 C C . TYR A 1 84 ? 4.934 16.938 -3.768 1 84.62 84 TYR A C 1
ATOM 651 O O . TYR A 1 84 ? 6.129 16.922 -3.463 1 84.62 84 TYR A O 1
ATOM 659 N N . PRO A 1 85 ? 4.105 17.734 -3.268 1 77.06 85 PRO A N 1
ATOM 660 C CA . PRO A 1 85 ? 4.531 18.906 -2.506 1 77.06 85 PRO A CA 1
ATOM 661 C C . PRO A 1 85 ? 5.273 18.547 -1.223 1 77.06 85 PRO A C 1
ATOM 663 O O . PRO A 1 85 ? 6.062 19.344 -0.713 1 77.06 85 PRO A O 1
ATOM 666 N N . ILE A 1 86 ? 5.031 17.422 -0.658 1 76.31 86 ILE A N 1
ATOM 667 C CA . ILE A 1 86 ? 5.668 17.094 0.618 1 76.31 86 ILE A CA 1
ATOM 668 C C . ILE A 1 86 ? 6.699 15.992 0.422 1 76.31 86 ILE A C 1
ATOM 670 O O . ILE A 1 86 ? 7.227 15.445 1.395 1 76.31 86 ILE A O 1
ATOM 674 N N . GLY A 1 87 ? 7.039 15.695 -0.831 1 73.5 87 GLY A N 1
ATOM 675 C CA . GLY A 1 87 ? 8.047 14.68 -1.099 1 73.5 87 GLY A CA 1
ATOM 676 C C . GLY A 1 87 ? 7.449 13.312 -1.392 1 73.5 87 GLY A C 1
ATOM 677 O O . GLY A 1 87 ? 6.23 13.156 -1.435 1 73.5 87 GLY A O 1
ATOM 678 N N . LYS A 1 88 ? 8.445 12.375 -1.609 1 76.31 88 LYS A N 1
ATOM 679 C CA . LYS A 1 88 ? 8.016 11.047 -2.031 1 76.31 88 LYS A CA 1
ATOM 680 C C . LYS A 1 88 ? 8.57 9.969 -1.104 1 76.31 88 LYS A C 1
ATOM 682 O O . LYS A 1 88 ? 8.898 8.867 -1.55 1 76.31 88 LYS A O 1
ATOM 687 N N . LEU A 1 89 ? 8.703 10.219 0.107 1 80.94 89 LEU A N 1
ATOM 688 C CA . LEU A 1 89 ? 9.266 9.242 1.029 1 80.94 89 LEU A CA 1
ATOM 689 C C . LEU A 1 89 ? 8.266 8.125 1.311 1 80.94 89 LEU A C 1
ATOM 691 O O . LEU A 1 89 ? 8.656 7.016 1.694 1 80.94 89 LEU A O 1
ATOM 695 N N . ARG A 1 90 ? 7.09 8.453 1.018 1 88.38 90 ARG A N 1
ATOM 696 C CA . ARG A 1 90 ? 6.023 7.5 1.315 1 88.38 90 ARG A CA 1
ATOM 697 C C . ARG A 1 90 ? 5.977 6.383 0.277 1 88.38 90 ARG A C 1
ATOM 699 O O . ARG A 1 90 ? 5.332 5.355 0.49 1 88.38 90 ARG A O 1
ATOM 706 N N . VAL A 1 91 ? 6.719 6.543 -0.7 1 89 91 VAL A N 1
ATOM 707 C CA . VAL A 1 91 ? 6.785 5.512 -1.732 1 89 91 VAL A CA 1
ATOM 708 C C . VAL A 1 91 ? 7.434 4.25 -1.164 1 89 91 VAL A C 1
ATOM 710 O O . VAL A 1 91 ? 7.152 3.143 -1.626 1 89 91 VAL A O 1
ATOM 713 N N . GLN A 1 92 ? 8.227 4.418 -0.181 1 89.75 92 GLN A N 1
ATOM 714 C CA . GLN A 1 92 ? 8.969 3.301 0.389 1 89.75 92 GLN A CA 1
ATOM 715 C C . GLN A 1 92 ? 8.031 2.25 0.97 1 89.75 92 GLN A C 1
ATOM 717 O O . GLN A 1 92 ? 8.031 1.1 0.527 1 89.75 92 GLN A O 1
ATOM 722 N N . PRO A 1 93 ? 7.141 2.594 1.939 1 92.19 93 PRO A N 1
ATOM 723 C CA . PRO A 1 93 ? 6.242 1.567 2.471 1 92.19 93 PRO A CA 1
ATOM 724 C C . PRO A 1 93 ? 5.285 1.019 1.417 1 92.19 93 PRO A C 1
ATOM 726 O O . PRO A 1 93 ? 4.91 -0.155 1.47 1 92.19 93 PRO A O 1
ATOM 729 N N . VAL A 1 94 ? 4.891 1.788 0.47 1 92.62 94 VAL A N 1
ATOM 730 C CA . VAL A 1 94 ? 4 1.332 -0.592 1 92.62 94 VAL A CA 1
ATOM 731 C C . VAL A 1 94 ? 4.695 0.256 -1.423 1 92.62 94 VAL A C 1
ATOM 733 O O . VAL A 1 94 ? 4.113 -0.795 -1.702 1 92.62 94 VAL A O 1
ATOM 736 N N . GLY A 1 95 ? 5.93 0.578 -1.806 1 93.38 95 GLY A N 1
ATOM 737 C CA . GLY A 1 95 ? 6.691 -0.397 -2.568 1 93.38 95 GLY A CA 1
ATOM 738 C C . GLY A 1 95 ? 6.898 -1.704 -1.828 1 93.38 95 GLY A C 1
ATOM 739 O O . GLY A 1 95 ? 6.789 -2.781 -2.418 1 93.38 95 GLY A O 1
ATOM 740 N N . ILE A 1 96 ? 7.172 -1.618 -0.576 1 92.88 96 ILE A N 1
ATOM 741 C CA . ILE A 1 96 ? 7.398 -2.807 0.24 1 92.88 96 ILE A CA 1
ATOM 742 C C . ILE A 1 96 ? 6.102 -3.605 0.359 1 92.88 96 ILE A C 1
ATOM 744 O O . ILE A 1 96 ? 6.125 -4.84 0.342 1 92.88 96 ILE A O 1
ATOM 748 N N . ILE A 1 97 ? 4.988 -2.924 0.438 1 94.25 97 ILE A N 1
ATOM 749 C CA . ILE A 1 97 ? 3.691 -3.592 0.512 1 94.25 97 ILE A CA 1
ATOM 750 C C . ILE A 1 97 ? 3.439 -4.371 -0.775 1 94.25 97 ILE A C 1
ATOM 752 O O . ILE A 1 97 ? 3.025 -5.535 -0.734 1 94.25 97 ILE A O 1
ATOM 756 N N . VAL A 1 98 ? 3.67 -3.729 -1.871 1 94.31 98 VAL A N 1
ATOM 757 C CA . VAL A 1 98 ? 3.467 -4.379 -3.16 1 94.31 98 VAL A CA 1
ATOM 758 C C . VAL A 1 98 ? 4.383 -5.598 -3.271 1 94.31 98 VAL A C 1
ATOM 760 O O . VAL A 1 98 ? 3.932 -6.688 -3.639 1 94.31 98 VAL A O 1
ATOM 763 N N . PHE A 1 99 ? 5.625 -5.398 -2.904 1 92.69 99 PHE A N 1
ATOM 764 C CA . PHE A 1 99 ? 6.602 -6.48 -2.898 1 92.69 99 PHE A CA 1
ATOM 765 C C . PHE A 1 99 ? 6.133 -7.629 -2.01 1 92.69 99 PHE A C 1
ATOM 767 O O . PHE A 1 99 ? 6.133 -8.789 -2.432 1 92.69 99 PHE A O 1
ATOM 774 N N . ALA A 1 100 ? 5.781 -7.32 -0.818 1 93.25 100 ALA A N 1
ATOM 775 C CA . ALA A 1 100 ? 5.383 -8.336 0.158 1 93.25 100 ALA A CA 1
ATOM 776 C C . ALA A 1 100 ? 4.109 -9.047 -0.284 1 93.25 100 ALA A C 1
ATOM 778 O O . ALA A 1 100 ? 3.965 -10.258 -0.073 1 93.25 100 ALA A O 1
ATOM 779 N N . ALA A 1 101 ? 3.186 -8.328 -0.867 1 93 101 ALA A N 1
ATOM 780 C CA . ALA A 1 101 ? 1.947 -8.93 -1.354 1 93 101 ALA A CA 1
ATOM 781 C C . ALA A 1 101 ? 2.229 -9.938 -2.469 1 93 101 ALA A C 1
ATOM 783 O O . ALA A 1 101 ? 1.636 -11.016 -2.502 1 93 101 ALA A O 1
ATOM 784 N N . ILE A 1 102 ? 3.057 -9.578 -3.334 1 90.69 102 ILE A N 1
ATOM 785 C CA . ILE A 1 102 ? 3.439 -10.461 -4.434 1 90.69 102 ILE A CA 1
ATOM 786 C C . ILE A 1 102 ? 4.086 -11.727 -3.877 1 90.69 102 ILE A C 1
ATOM 788 O O . ILE A 1 102 ? 3.74 -12.836 -4.289 1 90.69 102 ILE A O 1
ATOM 792 N N . MET A 1 103 ? 4.965 -11.547 -2.918 1 89 103 MET A N 1
ATOM 793 C CA . MET A 1 103 ? 5.668 -12.688 -2.338 1 89 103 MET A CA 1
ATOM 794 C C . MET A 1 103 ? 4.711 -13.586 -1.567 1 89 103 MET A C 1
ATOM 796 O O . MET A 1 103 ? 4.859 -14.805 -1.574 1 89 103 MET A O 1
ATOM 800 N N . ALA A 1 104 ? 3.803 -12.953 -0.878 1 88.88 104 ALA A N 1
ATOM 801 C CA . ALA A 1 104 ? 2.801 -13.742 -0.163 1 88.88 104 ALA A CA 1
ATOM 802 C C . ALA A 1 104 ? 1.95 -14.555 -1.131 1 88.88 104 ALA A C 1
ATOM 804 O O . ALA A 1 104 ? 1.613 -15.711 -0.85 1 88.88 104 ALA A O 1
ATOM 805 N N . THR A 1 105 ? 1.619 -13.977 -2.219 1 87.88 105 THR A N 1
ATOM 806 C CA . THR A 1 105 ? 0.832 -14.664 -3.232 1 87.88 105 THR A CA 1
ATOM 807 C C . THR A 1 105 ? 1.6 -15.859 -3.791 1 87.88 105 THR A C 1
ATOM 809 O O . THR A 1 105 ? 1.021 -16.922 -4.02 1 87.88 105 THR A O 1
ATOM 812 N N . LEU A 1 106 ? 2.846 -15.68 -3.996 1 83.69 106 LEU A N 1
ATOM 813 C CA . LEU A 1 106 ? 3.684 -16.781 -4.461 1 83.69 106 LEU A CA 1
ATOM 814 C C . LEU A 1 106 ? 3.717 -17.906 -3.436 1 83.69 106 LEU A C 1
ATOM 816 O O . LEU A 1 106 ? 3.682 -19.094 -3.799 1 83.69 106 LEU A O 1
ATOM 820 N N . GLY A 1 107 ? 3.906 -17.516 -2.156 1 82.88 107 GLY A N 1
ATOM 821 C CA . GLY A 1 107 ? 3.826 -18.516 -1.106 1 82.88 107 GLY A CA 1
ATOM 822 C C . GLY A 1 107 ? 2.52 -19.281 -1.116 1 82.88 107 GLY A C 1
ATOM 823 O O . GLY A 1 107 ? 2.506 -20.5 -0.892 1 82.88 107 GLY A O 1
ATOM 824 N N . PHE A 1 108 ? 1.502 -18.625 -1.455 1 84.12 108 PHE A N 1
ATOM 825 C CA . PHE A 1 108 ? 0.191 -19.25 -1.519 1 84.12 108 PHE A CA 1
ATOM 826 C C . PHE A 1 108 ? 0.122 -20.234 -2.68 1 84.12 108 PHE A C 1
ATOM 828 O O . PHE A 1 108 ? -0.455 -21.312 -2.551 1 84.12 108 PHE A O 1
ATOM 835 N N . GLN A 1 109 ? 0.618 -19.906 -3.75 1 79.75 109 GLN A N 1
ATOM 836 C CA . GLN A 1 109 ? 0.652 -20.797 -4.902 1 79.75 109 GLN A CA 1
ATOM 837 C C . GLN A 1 109 ? 1.438 -22.062 -4.59 1 79.75 109 GLN A C 1
ATOM 839 O O . GLN A 1 109 ? 1.05 -23.156 -5.004 1 79.75 109 GLN A O 1
ATOM 844 N N . VAL A 1 110 ? 2.543 -21.875 -3.92 1 76.62 110 VAL A N 1
ATOM 845 C CA . VAL A 1 110 ? 3.344 -23.016 -3.523 1 76.62 110 VAL A CA 1
ATOM 846 C C . VAL A 1 110 ? 2.537 -23.922 -2.586 1 76.62 110 VAL A C 1
ATOM 848 O O . VAL A 1 110 ? 2.609 -25.141 -2.674 1 76.62 110 VAL A O 1
ATOM 851 N N . LEU A 1 111 ? 1.8 -23.297 -1.736 1 80.75 111 LEU A N 1
ATOM 852 C CA . LEU A 1 111 ? 0.956 -24.047 -0.811 1 80.75 111 LEU A CA 1
ATOM 853 C C . LEU A 1 111 ? -0.071 -24.891 -1.565 1 80.75 111 LEU A C 1
ATOM 855 O O . LEU A 1 111 ? -0.249 -26.062 -1.271 1 80.75 111 LEU A O 1
ATOM 859 N N . VAL A 1 112 ? -0.688 -24.359 -2.527 1 78.38 112 VAL A N 1
ATOM 860 C CA . VAL A 1 112 ? -1.707 -25.047 -3.311 1 78.38 112 VAL A CA 1
ATOM 861 C C . VAL A 1 112 ? -1.073 -26.203 -4.086 1 78.38 112 VAL A C 1
ATOM 863 O O . VAL A 1 112 ? -1.613 -27.312 -4.113 1 78.38 112 VAL A O 1
ATOM 866 N N . GLN A 1 113 ? 0.028 -25.953 -4.703 1 73.62 113 GLN A N 1
ATOM 867 C CA . GLN A 1 113 ? 0.718 -26.984 -5.449 1 73.62 113 GLN A CA 1
ATOM 868 C C . GLN A 1 113 ? 1.146 -28.141 -4.531 1 73.62 113 GLN A C 1
ATOM 870 O O . GLN A 1 113 ? 1.077 -29.297 -4.914 1 73.62 113 GLN A O 1
ATOM 875 N N . ALA A 1 114 ? 1.641 -27.766 -3.371 1 73.56 114 ALA A N 1
ATOM 876 C CA . ALA A 1 114 ? 2.064 -28.781 -2.41 1 73.56 114 ALA A CA 1
ATOM 877 C C . ALA A 1 114 ? 0.886 -29.641 -1.968 1 73.56 114 ALA A C 1
ATOM 879 O O . ALA A 1 114 ? 1.007 -30.859 -1.866 1 73.56 114 ALA A O 1
ATOM 880 N N . VAL A 1 115 ? -0.2 -29.031 -1.789 1 73 115 VAL A N 1
ATOM 881 C CA . VAL A 1 115 ? -1.398 -29.75 -1.364 1 73 115 VAL A CA 1
ATOM 882 C C . VAL A 1 115 ? -1.898 -30.641 -2.5 1 73 115 VAL A C 1
ATOM 884 O O . VAL A 1 115 ? -2.332 -31.766 -2.266 1 73 115 VAL A O 1
ATOM 887 N N . GLU A 1 116 ? -1.863 -30.156 -3.691 1 71.44 116 GLU A N 1
ATOM 888 C CA . GLU A 1 116 ? -2.244 -30.953 -4.855 1 71.44 116 GLU A CA 1
ATOM 889 C C . GLU A 1 116 ? -1.362 -32.188 -4.996 1 71.44 116 GLU A C 1
ATOM 891 O O . GLU A 1 116 ? -1.853 -33.281 -5.309 1 71.44 116 GLU A O 1
ATOM 896 N N . GLN A 1 117 ? -0.095 -32.062 -4.836 1 69.31 117 GLN A N 1
ATOM 897 C CA . GLN A 1 117 ? 0.829 -33.188 -4.934 1 69.31 117 GLN A CA 1
ATOM 898 C C . GLN A 1 117 ? 0.574 -34.188 -3.822 1 69.31 117 GLN A C 1
ATOM 900 O O . GLN A 1 117 ? 0.713 -35.406 -4.035 1 69.31 117 GLN A O 1
ATOM 905 N N . LEU A 1 118 ? 0.27 -33.688 -2.715 1 66.06 118 LEU A N 1
ATOM 906 C CA . LEU A 1 118 ? -0.029 -34.562 -1.596 1 66.06 118 LEU A CA 1
ATOM 907 C C . LEU A 1 118 ? -1.289 -35.375 -1.869 1 66.06 118 LEU A C 1
ATOM 909 O O . LEU A 1 118 ? -1.368 -36.562 -1.495 1 66.06 118 LEU A O 1
ATOM 913 N N . VAL A 1 119 ? -2.209 -34.781 -2.586 1 63.28 119 VAL A N 1
ATOM 914 C CA . VAL A 1 119 ? -3.48 -35.438 -2.869 1 63.28 119 VAL A CA 1
ATOM 915 C C . VAL A 1 119 ? -3.311 -36.406 -4.035 1 63.28 119 VAL A C 1
ATOM 917 O O . VAL A 1 119 ? -3.896 -37.469 -4.035 1 63.28 119 VAL A O 1
ATOM 920 N N . GLU A 1 120 ? -2.631 -35.906 -5.109 1 62.72 120 GLU A N 1
ATOM 921 C CA . GLU A 1 120 ? -2.463 -36.75 -6.289 1 62.72 120 GLU A CA 1
ATOM 922 C C . GLU A 1 120 ? -1.591 -37.969 -5.98 1 62.72 120 GLU A C 1
ATOM 924 O O . GLU A 1 120 ? -1.651 -38.969 -6.684 1 62.72 120 GLU A O 1
ATOM 929 N N . ASN A 1 121 ? -1.078 -38.125 -4.875 1 55.91 121 ASN A N 1
ATOM 930 C CA . ASN A 1 121 ? -0.316 -39.281 -4.438 1 55.91 121 ASN A CA 1
ATOM 931 C C . ASN A 1 121 ? 0.586 -39.812 -5.551 1 55.91 121 ASN A C 1
ATOM 933 O O . ASN A 1 121 ? 0.761 -41.031 -5.691 1 55.91 121 ASN A O 1
ATOM 937 N N . LYS A 1 122 ? 0.785 -39.062 -6.625 1 54.44 122 LYS A N 1
ATOM 938 C CA . LYS A 1 122 ? 1.604 -39.656 -7.68 1 54.44 122 LYS A CA 1
ATOM 939 C C . LYS A 1 122 ? 3.068 -39.25 -7.531 1 54.44 122 LYS A C 1
ATOM 941 O O . LYS A 1 122 ? 3.377 -38.062 -7.328 1 54.44 122 LYS A O 1
ATOM 946 N N . PRO A 1 123 ? 3.928 -40.219 -7.301 1 49.66 123 PRO A N 1
ATOM 947 C CA . PRO A 1 123 ? 5.367 -39.969 -7.254 1 49.66 123 PRO A CA 1
ATOM 948 C C . PRO A 1 123 ? 5.871 -39.188 -8.461 1 49.66 123 PRO A C 1
ATOM 950 O O . PRO A 1 123 ? 5.32 -39.312 -9.562 1 49.66 123 PRO A O 1
ATOM 953 N N . GLY A 1 124 ? 6.094 -37.906 -8.305 1 52.09 124 GLY A N 1
ATOM 954 C CA . GLY A 1 124 ? 6.641 -37.188 -9.43 1 52.09 124 GLY A CA 1
ATOM 955 C C . GLY A 1 124 ? 7.496 -38.031 -10.344 1 52.09 124 GLY A C 1
ATOM 956 O O . GLY A 1 124 ? 7.938 -39.125 -9.961 1 52.09 124 GLY A O 1
ATOM 957 N N . GLU A 1 125 ? 7.328 -37.938 -11.664 1 52.88 125 GLU A N 1
ATOM 958 C CA . GLU A 1 125 ? 8.164 -38.656 -12.617 1 52.88 125 GLU A CA 1
ATOM 959 C C . GLU A 1 125 ? 9.625 -38.688 -12.156 1 52.88 125 GLU A C 1
ATOM 961 O O . GLU A 1 125 ? 10.141 -37.688 -11.672 1 52.88 125 GLU A O 1
ATOM 966 N N . LYS A 1 126 ? 10.219 -39.875 -11.867 1 57.09 126 LYS A N 1
ATOM 967 C CA . LYS A 1 126 ? 11.609 -40.094 -11.484 1 57.09 126 LYS A CA 1
ATOM 968 C C . LYS A 1 126 ? 12.57 -39.312 -12.367 1 57.09 126 LYS A C 1
ATOM 970 O O . LYS A 1 126 ? 12.469 -39.344 -13.594 1 57.09 126 LYS A O 1
ATOM 975 N N . MET A 1 127 ? 13.109 -38.219 -11.914 1 61.34 127 MET A N 1
ATOM 976 C CA . MET A 1 127 ? 14.117 -37.438 -12.617 1 61.34 127 MET A CA 1
ATOM 977 C C . MET A 1 127 ? 15.344 -38.281 -12.938 1 61.34 127 MET A C 1
ATOM 979 O O . MET A 1 127 ? 15.703 -39.188 -12.172 1 61.34 127 MET A O 1
ATOM 983 N N . THR A 1 128 ? 15.828 -38.219 -14.164 1 70.88 128 THR A N 1
ATOM 984 C CA . THR A 1 128 ? 17.062 -38.875 -14.547 1 70.88 128 THR A CA 1
ATOM 985 C C . THR A 1 128 ? 18.234 -38.406 -13.688 1 70.88 128 THR A C 1
ATOM 987 O O . THR A 1 128 ? 18.141 -37.344 -13.062 1 70.88 128 THR A O 1
ATOM 990 N N . SER A 1 129 ? 19.25 -39.156 -13.516 1 75.5 129 SER A N 1
ATOM 991 C CA . SER A 1 129 ? 20.438 -38.844 -12.727 1 75.5 129 SER A CA 1
ATOM 992 C C . SER A 1 129 ? 21.031 -37.5 -13.156 1 75.5 129 SER A C 1
ATOM 994 O O . SER A 1 129 ? 21.5 -36.719 -12.32 1 75.5 129 SER A O 1
ATOM 996 N N . GLU A 1 130 ? 21 -37.219 -14.477 1 75.12 130 GLU A N 1
ATOM 997 C CA . GLU A 1 130 ? 21.547 -35.969 -14.992 1 75.12 130 GLU A CA 1
ATOM 998 C C . GLU A 1 130 ? 20.719 -34.75 -14.539 1 75.12 130 GLU A C 1
ATOM 1000 O O . GLU A 1 130 ? 21.266 -33.719 -14.156 1 75.12 130 GLU A O 1
ATOM 1005 N N . GLN A 1 131 ? 19.438 -35 -14.602 1 74.62 131 GLN A N 1
ATOM 1006 C CA . GLN A 1 131 ? 18.531 -33.938 -14.18 1 74.62 131 GLN A CA 1
ATOM 1007 C C . GLN A 1 131 ? 18.688 -33.625 -12.688 1 74.62 131 GLN A C 1
ATOM 1009 O O . GLN A 1 131 ? 18.609 -32.469 -12.266 1 74.62 131 GLN A O 1
ATOM 1014 N N . LEU A 1 132 ? 19 -34.656 -11.953 1 75.88 132 LEU A N 1
ATOM 1015 C CA . LEU A 1 132 ? 19.156 -34.531 -10.508 1 75.88 132 LEU A CA 1
ATOM 1016 C C . LEU A 1 132 ? 20.422 -33.75 -10.172 1 75.88 132 LEU A C 1
ATOM 1018 O O . LEU A 1 132 ? 20.438 -32.906 -9.258 1 75.88 132 LEU A O 1
ATOM 1022 N N . ILE A 1 133 ? 21.453 -34 -10.922 1 78.62 133 ILE A N 1
ATOM 1023 C CA . ILE A 1 133 ? 22.719 -33.312 -10.68 1 78.62 133 ILE A CA 1
ATOM 1024 C C . ILE A 1 133 ? 22.578 -31.828 -10.984 1 78.62 133 ILE A C 1
ATOM 1026 O O . ILE A 1 133 ? 23.078 -30.984 -10.234 1 78.62 133 ILE A O 1
ATOM 1030 N N . TRP A 1 134 ? 21.938 -31.562 -12.07 1 76.38 134 TRP A N 1
ATOM 1031 C CA . TRP A 1 134 ? 21.719 -30.172 -12.422 1 76.38 134 TRP A CA 1
ATOM 1032 C C . TRP A 1 134 ? 20.859 -29.469 -11.375 1 76.38 134 TRP A C 1
ATOM 1034 O O . TRP A 1 134 ? 21.125 -28.328 -11.008 1 76.38 134 TRP A O 1
ATOM 1044 N N . LEU A 1 135 ? 19.844 -30.156 -10.906 1 75.25 135 LEU A N 1
ATOM 1045 C CA . LEU A 1 135 ? 18.953 -29.594 -9.914 1 75.25 135 LEU A CA 1
ATOM 1046 C C . LEU A 1 135 ? 19.688 -29.281 -8.617 1 75.25 135 LEU A C 1
ATOM 1048 O O . LEU A 1 135 ? 19.594 -28.172 -8.086 1 75.25 135 LEU A O 1
ATOM 1052 N N . TYR A 1 136 ? 20.531 -30.219 -8.234 1 80.25 136 TYR A N 1
ATOM 1053 C CA . TYR A 1 136 ? 21.266 -30.031 -7 1 80.25 136 TYR A CA 1
ATOM 1054 C C . TYR A 1 136 ? 22.312 -28.922 -7.141 1 80.25 136 TYR A C 1
ATOM 1056 O O . TYR A 1 136 ? 22.453 -28.094 -6.242 1 80.25 136 TYR A O 1
ATOM 1064 N N . SER A 1 137 ? 22.953 -28.891 -8.234 1 82.5 137 SER A N 1
ATOM 1065 C CA . SER A 1 137 ? 24 -27.891 -8.438 1 82.5 137 SER A CA 1
ATOM 1066 C C . SER A 1 137 ? 23.422 -26.484 -8.469 1 82.5 137 SER A C 1
ATOM 1068 O O . SER A 1 137 ? 23.969 -25.562 -7.852 1 82.5 137 SER A O 1
ATOM 1070 N N . ILE A 1 138 ? 22.312 -26.328 -9.086 1 79.25 138 ILE A N 1
ATOM 1071 C CA . ILE A 1 138 ? 21.688 -25.031 -9.234 1 79.25 138 ILE A CA 1
ATOM 1072 C C . ILE A 1 138 ? 21.125 -24.578 -7.891 1 79.25 138 ILE A C 1
ATOM 1074 O O . ILE A 1 138 ? 21.281 -23.422 -7.492 1 79.25 138 ILE A O 1
ATOM 1078 N N . MET A 1 139 ? 20.5 -25.469 -7.238 1 81.06 139 MET A N 1
ATOM 1079 C CA . MET A 1 139 ? 19.891 -25.109 -5.961 1 81.06 139 MET A CA 1
ATOM 1080 C C . MET A 1 139 ? 20.953 -24.766 -4.922 1 81.06 139 MET A C 1
ATOM 1082 O O . MET A 1 139 ? 20.781 -23.812 -4.16 1 81.06 139 MET A O 1
ATOM 1086 N N . LEU A 1 140 ? 21.984 -25.5 -4.922 1 86.62 140 LEU A N 1
ATOM 1087 C CA . LEU A 1 140 ? 23.062 -25.234 -3.961 1 86.62 140 LEU A CA 1
ATOM 1088 C C . LEU A 1 140 ? 23.766 -23.922 -4.277 1 86.62 140 LEU A C 1
ATOM 1090 O O . LEU A 1 140 ? 24.094 -23.156 -3.369 1 86.62 140 LEU A O 1
ATOM 1094 N N . SER A 1 141 ? 24.047 -23.719 -5.547 1 88.06 141 SER A N 1
ATOM 1095 C CA . SER A 1 141 ? 24.672 -22.453 -5.945 1 88.06 141 SER A CA 1
ATOM 1096 C C . SER A 1 141 ? 23.766 -21.266 -5.641 1 88.06 141 SER A C 1
ATOM 1098 O O . SER A 1 141 ? 24.234 -20.234 -5.152 1 88.06 141 SER A O 1
ATOM 1100 N N . ALA A 1 142 ? 22.5 -21.438 -5.969 1 86.31 142 ALA A N 1
ATOM 1101 C CA . ALA A 1 142 ? 21.547 -20.375 -5.676 1 86.31 142 ALA A CA 1
ATOM 1102 C C . ALA A 1 142 ? 21.484 -20.094 -4.176 1 86.31 142 ALA A C 1
ATOM 1104 O O . ALA A 1 142 ? 21.438 -18.938 -3.758 1 86.31 142 ALA A O 1
ATOM 1105 N N . THR A 1 143 ? 21.547 -21.109 -3.367 1 90.38 143 THR A N 1
ATOM 1106 C CA . THR A 1 143 ? 21.5 -20.969 -1.917 1 90.38 143 THR A CA 1
ATOM 1107 C C . THR A 1 143 ? 22.75 -20.219 -1.412 1 90.38 143 THR A C 1
ATOM 1109 O O . THR A 1 143 ? 22.641 -19.344 -0.556 1 90.38 143 THR A O 1
ATOM 1112 N N . ALA A 1 144 ? 23.828 -20.562 -1.973 1 92.56 144 ALA A N 1
ATOM 1113 C CA . ALA A 1 144 ? 25.078 -19.922 -1.563 1 92.56 144 ALA A CA 1
ATOM 1114 C C . ALA A 1 144 ? 25.078 -18.438 -1.899 1 92.56 144 ALA A C 1
ATOM 1116 O O . ALA A 1 144 ? 25.469 -17.609 -1.076 1 92.56 144 ALA A O 1
ATOM 1117 N N . VAL A 1 145 ? 24.641 -18.141 -3.062 1 91.69 145 VAL A N 1
ATOM 1118 C CA . VAL A 1 145 ? 24.594 -16.75 -3.506 1 91.69 145 VAL A CA 1
ATOM 1119 C C . VAL A 1 145 ? 23.625 -15.969 -2.629 1 91.69 145 VAL A C 1
ATOM 1121 O O . VAL A 1 145 ? 23.938 -14.867 -2.174 1 91.69 145 VAL A O 1
ATOM 1124 N N . LYS A 1 146 ? 22.484 -16.531 -2.355 1 92.44 146 LYS A N 1
ATOM 1125 C CA . LYS A 1 146 ? 21.484 -15.844 -1.563 1 92.44 146 LYS A CA 1
ATOM 1126 C C . LYS A 1 146 ? 21.938 -15.672 -0.117 1 92.44 146 LYS A C 1
ATOM 1128 O O . LYS A 1 146 ? 21.609 -14.672 0.529 1 92.44 146 LYS A O 1
ATOM 1133 N N . LEU A 1 147 ? 22.641 -16.609 0.357 1 93.5 147 LEU A N 1
ATOM 1134 C CA . LEU A 1 147 ? 23.188 -16.5 1.702 1 93.5 147 LEU A CA 1
ATOM 1135 C C . LEU A 1 147 ? 24.203 -15.359 1.781 1 93.5 147 LEU A C 1
ATOM 1137 O O . LEU A 1 147 ? 24.203 -14.578 2.74 1 93.5 147 LEU A O 1
ATOM 1141 N N . ALA A 1 148 ? 25.047 -15.336 0.792 1 93.88 148 ALA A N 1
ATOM 1142 C CA . ALA A 1 148 ? 26.031 -14.258 0.739 1 93.88 148 ALA A CA 1
ATOM 1143 C C . ALA A 1 148 ? 25.344 -12.891 0.669 1 93.88 148 ALA A C 1
ATOM 1145 O O . ALA A 1 148 ? 25.766 -11.945 1.339 1 93.88 148 ALA A O 1
ATOM 1146 N N . LEU A 1 149 ? 24.344 -12.82 -0.089 1 92.94 149 LEU A N 1
ATOM 1147 C CA . LEU A 1 149 ? 23.609 -11.562 -0.234 1 92.94 149 LEU A CA 1
ATOM 1148 C C . LEU A 1 149 ? 22.891 -11.211 1.057 1 92.94 149 LEU A C 1
ATOM 1150 O O . LEU A 1 149 ? 22.812 -10.039 1.43 1 92.94 149 LEU A O 1
ATOM 1154 N N . TRP A 1 150 ? 22.344 -12.195 1.732 1 93.38 150 TRP A N 1
ATOM 1155 C CA . TRP A 1 150 ? 21.672 -11.953 3.004 1 93.38 150 TRP A CA 1
ATOM 1156 C C . TRP A 1 150 ? 22.625 -11.375 4.031 1 93.38 150 TRP A C 1
ATOM 1158 O O . TRP A 1 150 ? 22.297 -10.406 4.723 1 93.38 150 TRP A O 1
ATOM 1168 N N . LEU A 1 151 ? 23.828 -11.938 4.078 1 92.75 151 LEU A N 1
ATOM 1169 C CA . LEU A 1 151 ? 24.828 -11.461 5.02 1 92.75 151 LEU A CA 1
ATOM 1170 C C . LEU A 1 151 ? 25.234 -10.023 4.699 1 92.75 151 LEU A C 1
ATOM 1172 O O . LEU A 1 151 ? 25.484 -9.227 5.605 1 92.75 151 LEU A O 1
ATOM 1176 N N . TYR A 1 152 ? 25.25 -9.75 3.48 1 89.75 152 TYR A N 1
ATOM 1177 C CA . TYR A 1 152 ? 25.656 -8.414 3.045 1 89.75 152 TYR A CA 1
ATOM 1178 C C . TYR A 1 152 ? 24.562 -7.395 3.318 1 89.75 152 TYR A C 1
ATOM 1180 O O . TYR A 1 152 ? 24.844 -6.27 3.738 1 89.75 152 TYR A O 1
ATOM 1188 N N . CYS A 1 153 ? 23.328 -7.758 3.145 1 90.62 153 CYS A N 1
ATOM 1189 C CA . CYS A 1 153 ? 22.219 -6.809 3.201 1 90.62 153 CYS A CA 1
ATOM 1190 C C . CYS A 1 153 ? 21.656 -6.723 4.609 1 90.62 153 CYS A C 1
ATOM 1192 O O . CYS A 1 153 ? 20.953 -5.762 4.945 1 90.62 153 CYS A O 1
ATOM 1194 N N . LYS A 1 154 ? 21.922 -7.637 5.469 1 89.25 154 LYS A N 1
ATOM 1195 C CA . LYS A 1 154 ? 21.297 -7.719 6.781 1 89.25 154 LYS A CA 1
ATOM 1196 C C . LYS A 1 154 ? 21.703 -6.551 7.668 1 89.25 154 LYS A C 1
ATOM 1198 O O . LYS A 1 154 ? 20.953 -6.121 8.531 1 89.25 154 LYS A O 1
ATOM 1203 N N . SER A 1 155 ? 22.781 -5.852 7.43 1 85.25 155 SER A N 1
ATOM 1204 C CA . SER A 1 155 ? 23.328 -4.824 8.312 1 85.25 155 SER A CA 1
ATOM 1205 C C . SER A 1 155 ? 22.875 -3.432 7.871 1 85.25 155 SER A C 1
ATOM 1207 O O . SER A 1 155 ? 23.141 -2.445 8.562 1 85.25 155 SER A O 1
ATOM 1209 N N . SER A 1 156 ? 22.156 -3.377 6.906 1 84.88 156 SER A N 1
ATOM 1210 C CA . SER A 1 156 ? 21.781 -2.062 6.398 1 84.88 156 SER A CA 1
ATOM 1211 C C . SER A 1 156 ? 20.609 -1.487 7.18 1 84.88 156 SER A C 1
ATOM 1213 O O . SER A 1 156 ? 19.734 -2.229 7.633 1 84.88 156 SER A O 1
ATOM 1215 N N . GLY A 1 157 ? 20.594 -0.219 7.371 1 80 157 GLY A N 1
ATOM 1216 C CA . GLY A 1 157 ? 19.531 0.467 8.062 1 80 157 GLY A CA 1
ATOM 1217 C C . GLY A 1 157 ? 18.391 0.887 7.148 1 80 157 GLY A C 1
ATOM 1218 O O . GLY A 1 157 ? 17.375 1.393 7.609 1 80 157 GLY A O 1
ATOM 1219 N N . ASN A 1 158 ? 18.5 0.628 5.91 1 85.31 158 ASN A N 1
ATOM 1220 C CA . ASN A 1 158 ? 17.484 0.994 4.926 1 85.31 158 ASN A CA 1
ATOM 1221 C C . ASN A 1 158 ? 16.406 -0.069 4.82 1 85.31 158 ASN A C 1
ATOM 1223 O O . ASN A 1 158 ? 16.703 -1.253 4.652 1 85.31 158 ASN A O 1
ATOM 1227 N N . SER A 1 159 ? 15.195 0.38 4.941 1 86.5 159 SER A N 1
ATOM 1228 C CA . SER A 1 159 ? 14.07 -0.545 4.965 1 86.5 159 SER A CA 1
ATOM 1229 C C . SER A 1 159 ? 13.953 -1.309 3.648 1 86.5 159 SER A C 1
ATOM 1231 O O . SER A 1 159 ? 13.508 -2.459 3.631 1 86.5 159 SER A O 1
ATOM 1233 N N . ILE A 1 160 ? 14.25 -0.697 2.539 1 88.31 160 ILE A N 1
ATOM 1234 C CA . ILE A 1 160 ? 14.195 -1.368 1.246 1 88.31 160 ILE A CA 1
ATOM 1235 C C . ILE A 1 160 ? 15.234 -2.49 1.201 1 88.31 160 ILE A C 1
ATOM 1237 O O . ILE A 1 160 ? 14.922 -3.611 0.789 1 88.31 160 ILE A O 1
ATOM 1241 N N . VAL A 1 161 ? 16.438 -2.182 1.641 1 90.06 161 VAL A N 1
ATOM 1242 C CA . VAL A 1 161 ? 17.516 -3.172 1.654 1 90.06 161 VAL A CA 1
ATOM 1243 C C . VAL A 1 161 ? 17.172 -4.289 2.635 1 90.06 161 VAL A C 1
ATOM 1245 O O . VAL A 1 161 ? 17.453 -5.461 2.375 1 90.06 161 VAL A O 1
ATOM 1248 N N . ARG A 1 162 ? 16.547 -3.961 3.623 1 89.5 162 ARG A N 1
ATOM 1249 C CA . ARG A 1 162 ? 16.125 -4.965 4.594 1 89.5 162 ARG A CA 1
ATOM 1250 C C . ARG A 1 162 ? 15.062 -5.891 4 1 89.5 162 ARG A C 1
ATOM 1252 O O . ARG A 1 162 ? 15.023 -7.078 4.32 1 89.5 162 ARG A O 1
ATOM 1259 N N . ALA A 1 163 ? 14.258 -5.289 3.236 1 88.75 163 ALA A N 1
ATOM 1260 C CA . ALA A 1 163 ? 13.273 -6.121 2.545 1 88.75 163 ALA A CA 1
ATOM 1261 C C . ALA A 1 163 ? 13.961 -7.113 1.608 1 88.75 163 ALA A C 1
ATOM 1263 O O . ALA A 1 163 ? 13.555 -8.281 1.528 1 88.75 163 ALA A O 1
ATOM 1264 N N . TYR A 1 164 ? 15.008 -6.668 0.973 1 89.81 164 TYR A N 1
ATOM 1265 C CA . TYR A 1 164 ? 15.82 -7.574 0.168 1 89.81 164 TYR A CA 1
ATOM 1266 C C . TYR A 1 164 ? 16.406 -8.688 1.025 1 89.81 164 TYR A C 1
ATOM 1268 O O . TYR A 1 164 ? 16.375 -9.859 0.641 1 89.81 164 TYR A O 1
ATOM 1276 N N . ALA A 1 165 ? 16.969 -8.242 2.082 1 91.81 165 ALA A N 1
ATOM 1277 C CA . ALA A 1 165 ? 17.609 -9.195 2.984 1 91.81 165 ALA A CA 1
ATOM 1278 C C . ALA A 1 165 ? 16.625 -10.266 3.455 1 91.81 165 ALA A C 1
ATOM 1280 O O . ALA A 1 165 ? 16.969 -11.445 3.496 1 91.81 165 ALA A O 1
ATOM 1281 N N . LYS A 1 166 ? 15.477 -9.836 3.797 1 89.12 166 LYS A N 1
ATOM 1282 C CA . LYS A 1 166 ? 14.445 -10.781 4.215 1 89.12 166 LYS A CA 1
ATOM 1283 C C . LYS A 1 166 ? 14.117 -11.766 3.096 1 89.12 166 LYS A C 1
ATOM 1285 O O . LYS A 1 166 ? 13.922 -12.953 3.346 1 89.12 166 LYS A O 1
ATOM 1290 N N . ASP A 1 167 ? 13.992 -11.227 1.965 1 90.31 167 ASP A N 1
ATOM 1291 C CA . ASP A 1 167 ? 13.734 -12.07 0.804 1 90.31 167 ASP A CA 1
ATOM 1292 C C . ASP A 1 167 ? 14.836 -13.109 0.619 1 90.31 167 ASP A C 1
ATOM 1294 O O . ASP A 1 167 ? 14.555 -14.289 0.418 1 90.31 167 ASP A O 1
ATOM 1298 N N . HIS A 1 168 ? 16.109 -12.648 0.684 1 90.75 168 HIS A N 1
ATOM 1299 C CA . HIS A 1 168 ? 17.234 -13.555 0.552 1 90.75 168 HIS A CA 1
ATOM 1300 C C . HIS A 1 168 ? 17.234 -14.617 1.648 1 90.75 168 HIS A C 1
ATOM 1302 O O . HIS A 1 168 ? 17.516 -15.789 1.389 1 90.75 168 HIS A O 1
ATOM 1308 N N . TYR A 1 169 ? 16.922 -14.18 2.779 1 90.31 169 TYR A N 1
ATOM 1309 C CA . TYR A 1 169 ? 16.859 -15.102 3.91 1 90.31 169 TYR A CA 1
ATOM 1310 C C . TYR A 1 169 ? 15.797 -16.172 3.678 1 90.31 169 TYR A C 1
ATOM 1312 O O . TYR A 1 169 ? 16.047 -17.359 3.885 1 90.31 169 TYR A O 1
ATOM 1320 N N . PHE A 1 170 ? 14.703 -15.797 3.199 1 85.56 170 PHE A N 1
ATOM 1321 C CA . PHE A 1 170 ? 13.617 -16.734 2.947 1 85.56 170 PHE A CA 1
ATOM 1322 C C . PHE A 1 170 ? 13.977 -17.688 1.819 1 85.56 170 PHE A C 1
ATOM 1324 O O . PHE A 1 170 ? 13.625 -18.875 1.865 1 85.56 170 PHE A O 1
ATOM 1331 N N . ASP A 1 171 ? 14.594 -17.172 0.88 1 86.69 171 ASP A N 1
ATOM 1332 C CA . ASP A 1 171 ? 15.039 -18.016 -0.219 1 86.69 171 ASP A CA 1
ATOM 1333 C C . ASP A 1 171 ? 16 -19.094 0.274 1 86.69 171 ASP A C 1
ATOM 1335 O O . ASP A 1 171 ? 15.93 -20.25 -0.15 1 86.69 171 ASP A O 1
ATOM 1339 N N . VAL A 1 172 ? 16.891 -18.703 1.121 1 87.88 172 VAL A N 1
ATOM 1340 C CA . VAL A 1 172 ? 17.875 -19.641 1.673 1 87.88 172 VAL A CA 1
ATOM 1341 C C . VAL A 1 172 ? 17.141 -20.719 2.475 1 87.88 172 VAL A C 1
ATOM 1343 O O . VAL A 1 172 ? 17.391 -21.922 2.283 1 87.88 172 VAL A O 1
ATOM 1346 N N . ILE A 1 173 ? 16.219 -20.344 3.254 1 85.69 173 ILE A N 1
ATOM 1347 C CA . ILE A 1 173 ? 15.477 -21.266 4.098 1 85.69 173 ILE A CA 1
ATOM 1348 C C . ILE A 1 173 ? 14.656 -22.219 3.225 1 85.69 173 ILE A C 1
ATOM 1350 O O . ILE A 1 173 ? 14.672 -23.438 3.434 1 85.69 173 ILE A O 1
ATOM 1354 N N . THR A 1 174 ? 13.984 -21.672 2.248 1 79.94 174 THR A N 1
ATOM 1355 C CA . THR A 1 174 ? 13.125 -22.484 1.396 1 79.94 174 THR A CA 1
ATOM 1356 C C . THR A 1 174 ? 13.961 -23.453 0.557 1 79.94 174 THR A C 1
ATOM 1358 O O . THR A 1 174 ? 13.562 -24.609 0.344 1 79.94 174 THR A O 1
ATOM 1361 N N . ASN A 1 175 ? 15.102 -23.016 0.131 1 78.94 175 ASN A N 1
ATOM 1362 C CA . ASN A 1 175 ? 15.969 -23.875 -0.657 1 78.94 175 ASN A CA 1
ATOM 1363 C C . ASN A 1 175 ? 16.562 -25 0.197 1 78.94 175 ASN A C 1
ATOM 1365 O O . ASN A 1 175 ? 16.609 -26.156 -0.224 1 78.94 175 ASN A O 1
ATOM 1369 N N . VAL A 1 176 ? 16.969 -24.672 1.35 1 81.5 176 VAL A N 1
ATOM 1370 C CA . VAL A 1 176 ? 17.578 -25.656 2.24 1 81.5 176 VAL A CA 1
ATOM 1371 C C . VAL A 1 176 ? 16.531 -26.656 2.701 1 81.5 176 VAL A C 1
ATOM 1373 O O . VAL A 1 176 ? 16.734 -27.875 2.604 1 81.5 176 VAL A O 1
ATOM 1376 N N . VAL A 1 177 ? 15.43 -26.172 3.18 1 78.06 177 VAL A N 1
ATOM 1377 C CA . VAL A 1 177 ? 14.375 -27.047 3.668 1 78.06 177 VAL A CA 1
ATOM 1378 C C . VAL A 1 177 ? 13.812 -27.875 2.516 1 78.06 177 VAL A C 1
ATOM 1380 O O . VAL A 1 177 ? 13.516 -29.062 2.678 1 78.06 177 VAL A O 1
ATOM 1383 N N . GLY A 1 178 ? 13.648 -27.234 1.375 1 74.88 178 GLY A N 1
ATOM 1384 C CA . GLY A 1 178 ? 13.188 -27.953 0.203 1 74.88 178 GLY A CA 1
ATOM 1385 C C . GLY A 1 178 ? 14.125 -29.078 -0.213 1 74.88 178 GLY A C 1
ATOM 1386 O O . GLY A 1 178 ? 13.672 -30.172 -0.566 1 74.88 178 GLY A O 1
ATOM 1387 N N . LEU A 1 179 ? 15.383 -28.797 -0.194 1 74.88 179 LEU A N 1
ATOM 1388 C CA . LEU A 1 179 ? 16.375 -29.797 -0.555 1 74.88 179 LEU A CA 1
ATOM 1389 C C . LEU A 1 179 ? 16.375 -30.953 0.445 1 74.88 179 LEU A C 1
ATOM 1391 O O . LEU A 1 179 ? 16.422 -32.125 0.052 1 74.88 179 LEU A O 1
ATOM 1395 N N . VAL A 1 180 ? 16.344 -30.625 1.676 1 76.88 180 VAL A N 1
ATOM 1396 C CA . VAL A 1 180 ? 16.328 -31.656 2.719 1 76.88 180 VAL A CA 1
ATOM 1397 C C . VAL A 1 180 ? 15.07 -32.5 2.572 1 76.88 180 VAL A C 1
ATOM 1399 O O . VAL A 1 180 ? 15.133 -33.75 2.656 1 76.88 180 VAL A O 1
ATOM 1402 N N . ALA A 1 181 ? 13.992 -31.859 2.385 1 74.06 181 ALA A N 1
ATOM 1403 C CA . ALA A 1 181 ? 12.742 -32.594 2.221 1 74.06 181 ALA A CA 1
ATOM 1404 C C . ALA A 1 181 ? 12.781 -33.469 0.982 1 74.06 181 ALA A C 1
ATOM 1406 O O . ALA A 1 181 ? 12.273 -34.594 1.001 1 74.06 181 ALA A O 1
ATOM 1407 N N . ALA A 1 182 ? 13.375 -33 -0.086 1 69 182 ALA A N 1
ATOM 1408 C CA . ALA A 1 182 ? 13.484 -33.781 -1.326 1 69 182 ALA A CA 1
ATOM 1409 C C . ALA A 1 182 ? 14.375 -35 -1.138 1 69 182 ALA A C 1
ATOM 1411 O O . ALA A 1 182 ? 14.047 -36.094 -1.618 1 69 182 ALA A O 1
ATOM 1412 N N . VAL A 1 183 ? 15.469 -34.812 -0.483 1 72.06 183 VAL A N 1
ATOM 1413 C CA . VAL A 1 183 ? 16.406 -35.906 -0.257 1 72.06 183 VAL A CA 1
ATOM 1414 C C . VAL A 1 183 ? 15.758 -36.938 0.667 1 72.06 183 VAL A C 1
ATOM 1416 O O . VAL A 1 183 ? 15.836 -38.156 0.408 1 72.06 183 VAL A O 1
ATOM 1419 N N . LEU A 1 184 ? 15.141 -36.438 1.698 1 72.81 184 LEU A N 1
ATOM 1420 C CA . LEU A 1 184 ? 14.5 -37.344 2.645 1 72.81 184 LEU A CA 1
ATOM 1421 C C . LEU A 1 184 ? 13.297 -38.031 2.008 1 72.81 184 LEU A C 1
ATOM 1423 O O . LEU A 1 184 ? 12.992 -39.156 2.338 1 72.81 184 LEU A O 1
ATOM 1427 N N . GLY A 1 185 ? 12.594 -37.281 1.179 1 65.88 185 GLY A N 1
ATOM 1428 C CA . GLY A 1 185 ? 11.469 -37.875 0.458 1 65.88 185 GLY A CA 1
ATOM 1429 C C . GLY A 1 185 ? 11.875 -38.938 -0.531 1 65.88 185 GLY A C 1
ATOM 1430 O O . GLY A 1 185 ? 11.164 -39.938 -0.705 1 65.88 185 GLY A O 1
ATOM 1431 N N . ASP A 1 186 ? 12.977 -38.719 -1.136 1 66.44 186 ASP A N 1
ATOM 1432 C CA . ASP A 1 186 ? 13.484 -39.688 -2.096 1 66.44 186 ASP A CA 1
ATOM 1433 C C . ASP A 1 186 ? 13.984 -40.938 -1.389 1 66.44 186 ASP A C 1
ATOM 1435 O O . ASP A 1 186 ? 13.781 -42.062 -1.878 1 66.44 186 ASP A O 1
ATOM 1439 N N . LYS A 1 187 ? 14.578 -40.75 -0.265 1 67.56 187 LYS A N 1
ATOM 1440 C CA . LYS A 1 187 ? 15.219 -41.875 0.401 1 67.56 187 LYS A CA 1
ATOM 1441 C C . LYS A 1 187 ? 14.234 -42.594 1.326 1 67.56 187 LYS A C 1
ATOM 1443 O O . LYS A 1 187 ? 14.32 -43.812 1.497 1 67.56 187 LYS A O 1
ATOM 1448 N N . PHE A 1 188 ? 13.352 -41.812 1.906 1 67.06 188 PHE A N 1
ATOM 1449 C CA . PHE A 1 188 ? 12.578 -42.438 2.969 1 67.06 188 PHE A CA 1
ATOM 1450 C C . PHE A 1 188 ? 11.094 -42.469 2.625 1 67.06 188 PHE A C 1
ATOM 1452 O O . PHE A 1 188 ? 10.508 -43.531 2.398 1 67.06 188 PHE A O 1
ATOM 1459 N N . LEU A 1 189 ? 10.352 -41.375 2.811 1 65.94 189 LEU A N 1
ATOM 1460 C CA . LEU A 1 189 ? 8.898 -41.312 2.668 1 65.94 189 LEU A CA 1
ATOM 1461 C C . LEU A 1 189 ? 8.492 -40.219 1.707 1 65.94 189 LEU A C 1
ATOM 1463 O O . LEU A 1 189 ? 8.969 -39.062 1.828 1 65.94 189 LEU A O 1
ATOM 1467 N N . TRP A 1 190 ? 7.789 -40.562 0.726 1 64.81 190 TRP A N 1
ATOM 1468 C CA . TRP A 1 190 ? 7.363 -39.688 -0.36 1 64.81 190 TRP A CA 1
ATOM 1469 C C . TRP A 1 190 ? 6.609 -38.469 0.18 1 64.81 190 TRP A C 1
ATOM 1471 O O . TRP A 1 190 ? 6.629 -37.406 -0.427 1 64.81 190 TRP A O 1
ATOM 1481 N N . TRP A 1 191 ? 5.988 -38.625 1.462 1 66.31 191 TRP A N 1
ATOM 1482 C CA . TRP A 1 191 ? 5.121 -37.562 1.956 1 66.31 191 TRP A CA 1
ATOM 1483 C C . TRP A 1 191 ? 5.938 -36.469 2.617 1 66.31 191 TRP A C 1
ATOM 1485 O O . TRP A 1 191 ? 5.414 -35.375 2.895 1 66.31 191 TRP A O 1
ATOM 1495 N N . ILE A 1 192 ? 7.184 -36.688 2.811 1 68.56 192 ILE A N 1
ATOM 1496 C CA . ILE A 1 192 ? 8.023 -35.719 3.502 1 68.56 192 ILE A CA 1
ATOM 1497 C C . ILE A 1 192 ? 8.242 -34.5 2.611 1 68.56 192 ILE A C 1
ATOM 1499 O O . ILE A 1 192 ? 8.289 -33.375 3.102 1 68.56 192 ILE A O 1
ATOM 1503 N N . ASP A 1 193 ? 8.25 -34.688 1.319 1 72.44 193 ASP A N 1
ATOM 1504 C CA . ASP A 1 193 ? 8.5 -33.594 0.385 1 72.44 193 ASP A CA 1
ATOM 1505 C C . ASP A 1 193 ? 7.316 -32.625 0.334 1 72.44 193 ASP A C 1
ATOM 1507 O O . ASP A 1 193 ? 7.453 -31.438 0.656 1 72.44 193 ASP A O 1
ATOM 1511 N N . PRO A 1 194 ? 6.145 -33.188 0.187 1 73.25 194 PRO A N 1
ATOM 1512 C CA . PRO A 1 194 ? 5.004 -32.281 0.158 1 73.25 194 PRO A CA 1
ATOM 1513 C C . PRO A 1 194 ? 4.707 -31.672 1.524 1 73.25 194 PRO A C 1
ATOM 1515 O O . PRO A 1 194 ? 4.266 -30.516 1.606 1 73.25 194 PRO A O 1
ATOM 1518 N N . ALA A 1 195 ? 4.957 -32.312 2.568 1 76.94 195 ALA A N 1
ATOM 1519 C CA . ALA A 1 195 ? 4.758 -31.766 3.904 1 76.94 195 ALA A CA 1
ATOM 1520 C C . ALA A 1 195 ? 5.73 -30.609 4.168 1 76.94 195 ALA A C 1
ATOM 1522 O O . ALA A 1 195 ? 5.348 -29.594 4.742 1 76.94 195 ALA A O 1
ATOM 1523 N N . GLY A 1 196 ? 6.957 -30.812 3.816 1 76.38 196 GLY A N 1
ATOM 1524 C CA . GLY A 1 196 ? 7.938 -29.734 3.936 1 76.38 196 GLY A CA 1
ATOM 1525 C C . GLY A 1 196 ? 7.574 -28.516 3.129 1 76.38 196 GLY A C 1
ATOM 1526 O O . GLY A 1 196 ? 7.758 -27.375 3.592 1 76.38 196 GLY A O 1
ATOM 1527 N N . ALA A 1 197 ? 6.988 -28.734 1.974 1 76.81 197 ALA A N 1
ATOM 1528 C CA . ALA A 1 197 ? 6.57 -27.625 1.111 1 76.81 197 ALA A CA 1
ATOM 1529 C C . ALA A 1 197 ? 5.414 -26.859 1.733 1 76.81 197 ALA A C 1
ATOM 1531 O O . ALA A 1 197 ? 5.352 -25.625 1.629 1 76.81 197 ALA A O 1
ATOM 1532 N N . VAL A 1 198 ? 4.578 -27.562 2.398 1 81.31 198 VAL A N 1
ATOM 1533 C CA . VAL A 1 198 ? 3.432 -26.938 3.041 1 81.31 198 VAL A CA 1
ATOM 1534 C C . VAL A 1 198 ? 3.91 -26.047 4.188 1 81.31 198 VAL A C 1
ATOM 1536 O O . VAL A 1 198 ? 3.486 -24.891 4.305 1 81.31 198 VAL A O 1
ATOM 1539 N N . ILE A 1 199 ? 4.75 -26.547 4.984 1 83.88 199 ILE A N 1
ATOM 1540 C CA . ILE A 1 199 ? 5.266 -25.797 6.129 1 83.88 199 ILE A CA 1
ATOM 1541 C C . ILE A 1 199 ? 5.977 -24.547 5.645 1 83.88 199 ILE A C 1
ATOM 1543 O O . ILE A 1 199 ? 5.762 -23.453 6.188 1 83.88 199 ILE A O 1
ATOM 1547 N N . LEU A 1 200 ? 6.719 -24.688 4.66 1 81.38 200 LEU A N 1
ATOM 1548 C CA . LEU A 1 200 ? 7.469 -23.562 4.113 1 81.38 200 LEU A CA 1
ATOM 1549 C C . LEU A 1 200 ? 6.527 -22.516 3.506 1 81.38 200 LEU A C 1
ATOM 1551 O O . LEU A 1 200 ? 6.758 -21.312 3.635 1 81.38 200 LEU A O 1
ATOM 1555 N N . ALA A 1 201 ? 5.562 -23.016 2.834 1 85.94 201 ALA A N 1
ATOM 1556 C CA . ALA A 1 201 ? 4.598 -22.109 2.215 1 85.94 201 ALA A CA 1
ATOM 1557 C C . ALA A 1 201 ? 3.85 -21.312 3.27 1 85.94 201 ALA A C 1
ATOM 1559 O O . ALA A 1 201 ? 3.68 -20.094 3.125 1 85.94 201 ALA A O 1
ATOM 1560 N N . VAL A 1 202 ? 3.484 -21.969 4.312 1 88.56 202 VAL A N 1
ATOM 1561 C CA . VAL A 1 202 ? 2.77 -21.297 5.391 1 88.56 202 VAL A CA 1
ATOM 1562 C C . VAL A 1 202 ? 3.68 -20.25 6.047 1 88.56 202 VAL A C 1
ATOM 1564 O O . VAL A 1 202 ? 3.262 -19.125 6.301 1 88.56 202 VAL A O 1
ATOM 1567 N N . TYR A 1 203 ? 4.855 -20.672 6.262 1 87.19 203 TYR A N 1
ATOM 1568 C CA . TYR A 1 203 ? 5.836 -19.766 6.844 1 87.19 203 TYR A CA 1
ATOM 1569 C C . TYR A 1 203 ? 6.023 -18.531 5.969 1 87.19 203 TYR A C 1
ATOM 1571 O O . TYR A 1 203 ? 6.07 -17.406 6.473 1 87.19 203 TYR A O 1
ATOM 1579 N N . THR A 1 204 ? 6.113 -18.641 4.715 1 86.31 204 THR A N 1
ATOM 1580 C CA . THR A 1 204 ? 6.301 -17.562 3.76 1 86.31 204 THR A CA 1
ATOM 1581 C C . THR A 1 204 ? 5.098 -16.625 3.76 1 86.31 204 THR A C 1
ATOM 1583 O O . THR A 1 204 ? 5.254 -15.406 3.828 1 86.31 204 THR A O 1
ATOM 1586 N N . ILE A 1 205 ? 3.955 -17.188 3.77 1 89.88 205 ILE A N 1
ATOM 1587 C CA . ILE A 1 205 ? 2.729 -16.406 3.715 1 89.88 205 ILE A CA 1
ATOM 1588 C C . ILE A 1 205 ? 2.594 -15.562 4.984 1 89.88 205 ILE A C 1
ATOM 1590 O O . ILE A 1 205 ? 2.291 -14.367 4.918 1 89.88 205 ILE A O 1
ATOM 1594 N N . VAL A 1 206 ? 2.881 -16.172 6.062 1 92.25 206 VAL A N 1
ATOM 1595 C CA . VAL A 1 206 ? 2.729 -15.484 7.344 1 92.25 206 VAL A CA 1
ATOM 1596 C C . VAL A 1 206 ? 3.734 -14.344 7.445 1 92.25 206 VAL A C 1
ATOM 1598 O O . VAL A 1 206 ? 3.377 -13.227 7.82 1 92.25 206 VAL A O 1
ATOM 1601 N N . ASN A 1 207 ? 4.941 -14.594 7.074 1 90.19 207 ASN A N 1
ATOM 1602 C CA . ASN A 1 207 ? 5.992 -13.586 7.195 1 90.19 207 ASN A CA 1
ATOM 1603 C C . ASN A 1 207 ? 5.734 -12.391 6.285 1 90.19 207 ASN A C 1
ATOM 1605 O O . ASN A 1 207 ? 5.852 -11.242 6.719 1 90.19 207 ASN A O 1
ATOM 1609 N N . TRP A 1 208 ? 5.387 -12.648 5.086 1 91.25 208 TRP A N 1
ATOM 1610 C CA . TRP A 1 208 ? 5.172 -11.555 4.148 1 91.25 208 TRP A CA 1
ATOM 1611 C C . TRP A 1 208 ? 3.865 -10.828 4.453 1 91.25 208 TRP A C 1
ATOM 1613 O O . TRP A 1 208 ? 3.756 -9.617 4.238 1 91.25 208 TRP A O 1
ATOM 1623 N N . SER A 1 209 ? 2.883 -11.555 4.957 1 93.31 209 SER A N 1
ATOM 1624 C CA . SER A 1 209 ? 1.656 -10.898 5.395 1 93.31 209 SER A CA 1
ATOM 1625 C C . SER A 1 209 ? 1.92 -9.961 6.566 1 93.31 209 SER A C 1
ATOM 1627 O O . SER A 1 209 ? 1.335 -8.875 6.648 1 93.31 209 SER A O 1
ATOM 1629 N N . LYS A 1 210 ? 2.766 -10.422 7.441 1 94.56 210 LYS A N 1
ATOM 1630 C CA . LYS A 1 210 ? 3.172 -9.562 8.547 1 94.56 210 LYS A CA 1
ATOM 1631 C C . LYS A 1 210 ? 3.863 -8.297 8.023 1 94.56 210 LYS A C 1
ATOM 1633 O O . LYS A 1 210 ? 3.619 -7.199 8.531 1 94.56 210 LYS A O 1
ATOM 1638 N N . THR A 1 211 ? 4.672 -8.43 7.078 1 92.44 211 THR A N 1
ATOM 1639 C CA . THR A 1 211 ? 5.363 -7.293 6.473 1 92.44 211 THR A CA 1
ATOM 1640 C C . THR A 1 211 ? 4.367 -6.328 5.836 1 92.44 211 THR A C 1
ATOM 1642 O O . THR A 1 211 ? 4.504 -5.109 5.965 1 92.44 211 THR A O 1
ATOM 1645 N N . VAL A 1 212 ? 3.369 -6.91 5.18 1 94.19 212 VAL A N 1
ATOM 1646 C CA . VAL A 1 212 ? 2.326 -6.078 4.586 1 94.19 212 VAL A CA 1
ATOM 1647 C C . VAL A 1 212 ? 1.624 -5.273 5.68 1 94.19 212 VAL A C 1
ATOM 1649 O O . VAL A 1 212 ? 1.464 -4.059 5.559 1 94.19 212 VAL A O 1
ATOM 1652 N N . LEU A 1 213 ? 1.331 -5.875 6.766 1 94.38 213 LEU A N 1
ATOM 1653 C CA . LEU A 1 213 ? 0.567 -5.246 7.836 1 94.38 213 LEU A CA 1
ATOM 1654 C C . LEU A 1 213 ? 1.396 -4.176 8.539 1 94.38 213 LEU A C 1
ATOM 1656 O O . LEU A 1 213 ? 0.884 -3.104 8.867 1 94.38 213 LEU A O 1
ATOM 1660 N N . GLU A 1 214 ? 2.611 -4.473 8.734 1 93 214 GLU A N 1
ATOM 1661 C CA . GLU A 1 214 ? 3.494 -3.518 9.398 1 93 214 GLU A CA 1
ATOM 1662 C C . GLU A 1 214 ? 3.666 -2.252 8.57 1 93 214 GLU A C 1
ATOM 1664 O O . GLU A 1 214 ? 3.59 -1.14 9.094 1 93 214 GLU A O 1
ATOM 1669 N N . ASN A 1 215 ? 3.893 -2.42 7.34 1 93 215 ASN A N 1
ATOM 1670 C CA . ASN A 1 215 ? 4.066 -1.255 6.477 1 93 215 ASN A CA 1
ATOM 1671 C C . ASN A 1 215 ? 2.738 -0.55 6.215 1 93 215 ASN A C 1
ATOM 1673 O O . ASN A 1 215 ? 2.699 0.673 6.066 1 93 215 ASN A O 1
ATOM 1677 N N . ALA A 1 216 ? 1.664 -1.323 6.188 1 92.44 216 ALA A N 1
ATOM 1678 C CA . ALA A 1 216 ? 0.34 -0.722 6.055 1 92.44 216 ALA A CA 1
ATOM 1679 C C . ALA A 1 216 ? 0.018 0.167 7.254 1 92.44 216 ALA A C 1
ATOM 1681 O O . ALA A 1 216 ? -0.535 1.258 7.094 1 92.44 216 ALA A O 1
ATOM 1682 N N . ALA A 1 217 ? 0.37 -0.283 8.391 1 90.88 217 ALA A N 1
ATOM 1683 C CA . ALA A 1 217 ? 0.106 0.478 9.609 1 90.88 217 ALA A CA 1
ATOM 1684 C C . ALA A 1 217 ? 0.801 1.836 9.57 1 90.88 217 ALA A C 1
ATOM 1686 O O . ALA A 1 217 ? 0.244 2.84 10.016 1 90.88 217 ALA A O 1
ATOM 1687 N N . THR A 1 218 ? 1.938 1.926 9.008 1 89.75 218 THR A N 1
ATOM 1688 C CA . THR A 1 218 ? 2.689 3.174 8.953 1 89.75 218 THR A CA 1
ATOM 1689 C C . THR A 1 218 ? 2.047 4.145 7.965 1 89.75 218 THR A C 1
ATOM 1691 O O . THR A 1 218 ? 2.172 5.363 8.117 1 89.75 218 THR A O 1
ATOM 1694 N N . LEU A 1 219 ? 1.372 3.582 7.016 1 89.81 219 LEU A N 1
ATOM 1695 C CA . LEU A 1 219 ? 0.736 4.43 6.012 1 89.81 219 LEU A CA 1
ATOM 1696 C C . LEU A 1 219 ? -0.613 4.938 6.508 1 89.81 219 LEU A C 1
ATOM 1698 O O . LEU A 1 219 ? -1.09 5.984 6.059 1 89.81 219 LEU A O 1
ATOM 1702 N N . VAL A 1 220 ? -1.257 4.199 7.387 1 87.81 220 VAL A N 1
ATOM 1703 C CA . VAL A 1 220 ? -2.598 4.547 7.848 1 87.81 220 VAL A CA 1
ATOM 1704 C C . VAL A 1 220 ? -2.51 5.633 8.922 1 87.81 220 VAL A C 1
ATOM 1706 O O . VAL A 1 220 ? -3.461 6.387 9.125 1 87.81 220 VAL A O 1
ATOM 1709 N N . GLY A 1 221 ? -1.418 5.852 9.523 1 87.69 221 GLY A N 1
ATOM 1710 C CA . GLY A 1 221 ? -1.261 6.891 10.523 1 87.69 221 GLY A CA 1
ATOM 1711 C C . GLY A 1 221 ? -1.262 6.355 11.945 1 87.69 221 GLY A C 1
ATOM 1712 O O . GLY A 1 221 ? -2.035 6.812 12.789 1 87.69 221 GLY A O 1
ATOM 1713 N N . GLN A 1 222 ? -0.435 5.512 12.148 1 89.81 222 GLN A N 1
ATOM 1714 C CA . GLN A 1 222 ? -0.318 4.93 13.484 1 89.81 222 GLN A CA 1
ATOM 1715 C C . GLN A 1 222 ? 0.28 5.93 14.469 1 89.81 222 GLN A C 1
ATOM 1717 O O . GLN A 1 222 ? 1.189 6.684 14.125 1 89.81 222 GLN A O 1
ATOM 1722 N N . CYS A 1 223 ? -0.203 5.875 15.656 1 92.19 223 CYS A N 1
ATOM 1723 C CA . CYS A 1 223 ? 0.27 6.773 16.703 1 92.19 223 CYS A CA 1
ATOM 1724 C C . CYS A 1 223 ? 1.736 6.512 17.031 1 92.19 223 CYS A C 1
ATOM 1726 O O . CYS A 1 223 ? 2.17 5.359 17.062 1 92.19 223 CYS A O 1
ATOM 1728 N N . ALA A 1 224 ? 2.469 7.523 17.281 1 92.75 224 ALA A N 1
ATOM 1729 C CA . ALA A 1 224 ? 3.873 7.414 17.656 1 92.75 224 ALA A CA 1
ATOM 1730 C C . ALA A 1 224 ? 4.016 6.766 19.031 1 92.75 224 ALA A C 1
ATOM 1732 O O . ALA A 1 224 ? 3.086 6.801 19.844 1 92.75 224 ALA A O 1
ATOM 1733 N N . PRO A 1 225 ? 5.059 6.129 19.25 1 92.25 225 PRO A N 1
ATOM 1734 C CA . PRO A 1 225 ? 5.273 5.535 20.578 1 92.25 225 PRO A CA 1
ATOM 1735 C C . PRO A 1 225 ? 5.27 6.574 21.703 1 92.25 225 PRO A C 1
ATOM 1737 O O . PRO A 1 225 ? 5.574 7.746 21.453 1 92.25 225 PRO A O 1
ATOM 1740 N N . PRO A 1 226 ? 4.969 6.164 22.906 1 93 226 PRO A N 1
ATOM 1741 C CA . PRO A 1 226 ? 4.852 7.086 24.031 1 93 226 PRO A CA 1
ATOM 1742 C C . PRO A 1 226 ? 6.152 7.836 24.328 1 93 226 PRO A C 1
ATOM 1744 O O . PRO A 1 226 ? 6.117 8.992 24.75 1 93 226 PRO A O 1
ATOM 1747 N N . ASP A 1 227 ? 7.219 7.168 24.078 1 93.81 227 ASP A N 1
ATOM 1748 C CA . ASP A 1 227 ? 8.5 7.82 24.312 1 93.81 227 ASP A CA 1
ATOM 1749 C C . ASP A 1 227 ? 8.656 9.055 23.438 1 93.81 227 ASP A C 1
ATOM 1751 O O . ASP A 1 227 ? 9.156 10.094 23.891 1 93.81 227 ASP A O 1
ATOM 1755 N N . MET A 1 228 ? 8.266 8.977 22.219 1 92.44 228 MET A N 1
ATOM 1756 C CA . MET A 1 228 ? 8.344 10.109 21.297 1 92.44 228 MET A CA 1
ATOM 1757 C C . MET A 1 228 ? 7.371 11.211 21.719 1 92.44 228 MET A C 1
ATOM 1759 O O . MET A 1 228 ? 7.711 12.398 21.656 1 92.44 228 MET A O 1
ATOM 1763 N N . LEU A 1 229 ? 6.184 10.844 22.141 1 93.69 229 LEU A N 1
ATOM 1764 C CA . LEU A 1 229 ? 5.191 11.82 22.578 1 93.69 229 LEU A CA 1
ATOM 1765 C C . LEU A 1 229 ? 5.688 12.586 23.797 1 93.69 229 LEU A C 1
ATOM 1767 O O . LEU A 1 229 ? 5.496 13.797 23.906 1 93.69 229 LEU A O 1
ATOM 1771 N N . GLN A 1 230 ? 6.305 11.883 24.641 1 93.56 230 GLN A N 1
ATOM 1772 C CA . GLN A 1 230 ? 6.863 12.516 25.844 1 93.56 230 GLN A CA 1
ATOM 1773 C C . GLN A 1 230 ? 7.977 13.492 25.469 1 93.56 230 GLN A C 1
ATOM 1775 O O . GLN A 1 230 ? 8.055 14.586 26.031 1 93.56 230 GLN A O 1
ATOM 1780 N N . LEU A 1 231 ? 8.797 13.062 24.594 1 94.12 231 LEU A N 1
ATOM 1781 C CA . LEU A 1 231 ? 9.883 13.922 24.125 1 94.12 231 LEU A CA 1
ATOM 1782 C C . LEU A 1 231 ? 9.328 15.203 23.516 1 94.12 231 LEU A C 1
ATOM 1784 O O . LEU A 1 231 ? 9.82 16.297 23.812 1 94.12 231 LEU A O 1
ATOM 1788 N N . LEU A 1 232 ? 8.312 15.055 22.703 1 94.94 232 LEU A N 1
ATOM 1789 C CA . LEU A 1 232 ? 7.711 16.203 22.047 1 94.94 232 LEU A CA 1
ATOM 1790 C C . LEU A 1 232 ? 7.059 17.141 23.047 1 94.94 232 LEU A C 1
ATOM 1792 O O . LEU A 1 232 ? 7.152 18.359 22.922 1 94.94 232 LEU A O 1
ATOM 1796 N N . THR A 1 233 ? 6.438 16.578 24.031 1 93.88 233 THR A N 1
ATOM 1797 C CA . THR A 1 233 ? 5.809 17.375 25.078 1 93.88 233 THR A CA 1
ATOM 1798 C C . THR A 1 233 ? 6.855 18.156 25.875 1 93.88 233 THR A C 1
ATOM 1800 O O . THR A 1 233 ? 6.676 19.344 26.156 1 93.88 233 THR A O 1
ATOM 1803 N N . TYR A 1 234 ? 7.844 17.469 26.156 1 93.69 234 TYR A N 1
ATOM 1804 C CA . TYR A 1 234 ? 8.938 18.094 26.891 1 93.69 234 TYR A CA 1
ATOM 1805 C C . TYR A 1 234 ? 9.555 19.234 26.094 1 93.69 234 TYR A C 1
ATOM 1807 O O . TYR A 1 234 ? 9.797 20.328 26.641 1 93.69 234 TYR A O 1
ATOM 1815 N N . LEU A 1 235 ? 9.828 19.016 24.844 1 93.81 235 LEU A N 1
ATOM 1816 C CA . LEU A 1 235 ? 10.398 20.031 23.953 1 93.81 235 LEU A CA 1
ATOM 1817 C C . LEU A 1 235 ? 9.492 21.25 23.859 1 93.81 235 LEU A C 1
ATOM 1819 O O . LEU A 1 235 ? 9.969 22.391 23.859 1 93.81 235 LEU A O 1
ATOM 1823 N N . ALA A 1 236 ? 8.18 21.047 23.797 1 94.06 236 ALA A N 1
ATOM 1824 C CA . ALA A 1 236 ? 7.215 22.141 23.672 1 94.06 236 ALA A CA 1
ATOM 1825 C C . ALA A 1 236 ? 7.129 22.938 24.969 1 94.06 236 ALA A C 1
ATOM 1827 O O . ALA A 1 236 ? 7.039 24.172 24.953 1 94.06 236 ALA A O 1
ATOM 1828 N N . MET A 1 237 ? 7.188 22.297 26.094 1 93 237 MET A N 1
ATOM 1829 C CA . MET A 1 237 ? 7.055 22.938 27.391 1 93 237 MET A CA 1
ATOM 1830 C C . MET A 1 237 ? 8.289 23.781 27.719 1 93 237 MET A C 1
ATOM 1832 O O . MET A 1 237 ? 8.18 24.859 28.297 1 93 237 MET A O 1
ATOM 1836 N N . LYS A 1 238 ? 9.406 23.328 27.281 1 93.06 238 LYS A N 1
ATOM 1837 C CA . LYS A 1 238 ? 10.664 23.953 27.656 1 93.06 238 LYS A CA 1
ATOM 1838 C C . LYS A 1 238 ? 11.141 24.938 26.594 1 93.06 238 LYS A C 1
ATOM 1840 O O . LYS A 1 238 ? 12.148 25.625 26.766 1 93.06 238 LYS A O 1
ATOM 1845 N N . HIS A 1 239 ? 10.516 25.047 25.547 1 93.12 239 HIS A N 1
ATOM 1846 C CA . HIS A 1 239 ? 10.977 25.828 24.406 1 93.12 239 HIS A CA 1
ATOM 1847 C C . HIS A 1 239 ? 11.031 27.312 24.75 1 93.12 239 HIS A C 1
ATOM 1849 O O . HIS A 1 239 ? 12.016 28 24.438 1 93.12 239 HIS A O 1
ATOM 1855 N N . ASP A 1 240 ? 9.977 27.859 25.344 1 93.19 240 ASP A N 1
ATOM 1856 C CA . ASP A 1 240 ? 9.844 29.266 25.719 1 93.19 240 ASP A CA 1
ATOM 1857 C C . ASP A 1 240 ? 9.094 29.422 27.031 1 93.19 240 ASP A C 1
ATOM 1859 O O . ASP A 1 240 ? 8.102 28.734 27.281 1 93.19 240 ASP A O 1
ATOM 1863 N N . THR A 1 241 ? 9.445 30.406 27.891 1 91.81 241 THR A N 1
ATOM 1864 C CA . THR A 1 241 ? 8.852 30.609 29.203 1 91.81 241 THR A CA 1
ATOM 1865 C C . THR A 1 241 ? 7.441 31.188 29.078 1 91.81 241 THR A C 1
ATOM 1867 O O . THR A 1 241 ? 6.641 31.094 30 1 91.81 241 THR A O 1
ATOM 1870 N N . ARG A 1 242 ? 7.133 31.797 28 1 92.31 242 ARG A N 1
ATOM 1871 C CA . ARG A 1 242 ? 5.832 32.438 27.797 1 92.31 242 ARG A CA 1
ATOM 1872 C C . ARG A 1 242 ? 4.766 31.391 27.453 1 92.31 242 ARG A C 1
ATOM 1874 O O . ARG A 1 242 ? 3.574 31.703 27.438 1 92.31 242 ARG A O 1
ATOM 1881 N N . VAL A 1 243 ? 5.227 30.125 27.156 1 91.81 243 VAL A N 1
ATOM 1882 C CA . VAL A 1 243 ? 4.277 29.047 26.938 1 91.81 243 VAL A CA 1
ATOM 1883 C C . VAL A 1 243 ? 3.617 28.641 28.25 1 91.81 243 VAL A C 1
ATOM 1885 O O . VAL A 1 243 ? 4.281 28.141 29.156 1 91.81 243 VAL A O 1
ATOM 1888 N N . ARG A 1 244 ? 2.355 28.797 28.359 1 89.5 244 ARG A N 1
ATOM 1889 C CA . ARG A 1 244 ? 1.635 28.547 29.594 1 89.5 244 ARG A CA 1
ATOM 1890 C C . ARG A 1 244 ? 1.321 27.062 29.766 1 89.5 244 ARG A C 1
ATOM 1892 O O . ARG A 1 244 ? 1.417 26.516 30.875 1 89.5 244 ARG A O 1
ATOM 1899 N N . ARG A 1 245 ? 0.835 26.516 28.641 1 90.69 245 ARG A N 1
ATOM 1900 C CA . ARG A 1 245 ? 0.434 25.109 28.672 1 90.69 245 ARG A CA 1
ATOM 1901 C C . ARG A 1 245 ? 0.516 24.484 27.281 1 90.69 245 ARG A C 1
ATOM 1903 O O . ARG A 1 245 ? 0.409 25.188 26.281 1 90.69 245 ARG A O 1
ATOM 1910 N N . VAL A 1 246 ? 0.814 23.266 27.312 1 90.62 246 VAL A N 1
ATOM 1911 C CA . VAL A 1 246 ? 0.727 22.453 26.109 1 90.62 246 VAL A CA 1
ATOM 1912 C C . VAL A 1 246 ? -0.582 21.672 26.109 1 90.62 246 VAL A C 1
ATOM 1914 O O . VAL A 1 246 ? -0.788 20.781 26.953 1 90.62 246 VAL A O 1
ATOM 1917 N N . ASP A 1 247 ? -1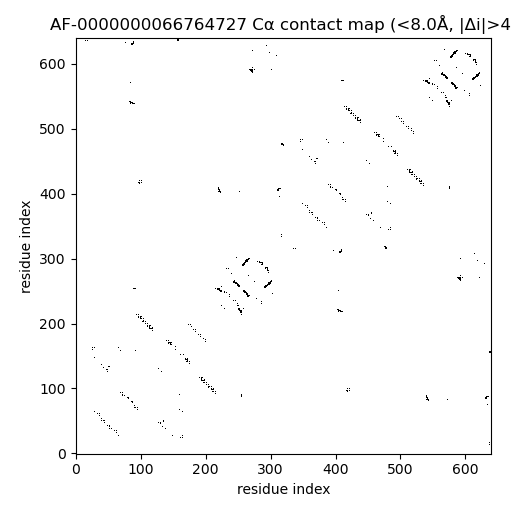.428 21.953 25.25 1 86.44 247 ASP A N 1
ATOM 1918 C CA . ASP A 1 247 ? -2.777 21.391 25.25 1 86.44 247 ASP A CA 1
ATOM 1919 C C . ASP A 1 247 ? -2.791 19.984 24.656 1 86.44 247 ASP A C 1
ATOM 1921 O O . ASP A 1 247 ? -3.248 19.031 25.312 1 86.44 247 ASP A O 1
ATOM 1925 N N . THR A 1 248 ? -2.35 19.938 23.422 1 88.25 248 THR A N 1
ATOM 1926 C CA . THR A 1 248 ? -2.424 18.656 22.734 1 88.25 248 THR A CA 1
ATOM 1927 C C . THR A 1 248 ? -1.157 18.391 21.922 1 88.25 248 THR A C 1
ATOM 1929 O O . THR A 1 248 ? -0.613 19.312 21.312 1 88.25 248 THR A O 1
ATOM 1932 N N . VAL A 1 249 ? -0.642 17.188 22.109 1 92.19 249 VAL A N 1
ATOM 1933 C CA . VAL A 1 249 ? 0.456 16.703 21.281 1 92.19 249 VAL A CA 1
ATOM 1934 C C . VAL A 1 249 ? 0.031 15.43 20.547 1 92.19 249 VAL A C 1
ATOM 1936 O O . VAL A 1 249 ? -0.338 14.438 21.188 1 92.19 249 VAL A O 1
ATOM 1939 N N . ARG A 1 250 ? 0.008 15.516 19.281 1 92.38 250 ARG A N 1
ATOM 1940 C CA . ARG A 1 250 ? -0.312 14.359 18.438 1 92.38 250 ARG A CA 1
ATOM 1941 C C . ARG A 1 250 ? 0.808 14.07 17.453 1 92.38 250 ARG A C 1
ATOM 1943 O O . ARG A 1 250 ? 1.379 15 16.859 1 92.38 250 ARG A O 1
ATOM 1950 N N . ALA A 1 251 ? 1.153 12.859 17.375 1 93.81 251 ALA A N 1
ATOM 1951 C CA . ALA A 1 251 ? 2.133 12.398 16.391 1 93.81 251 ALA A CA 1
ATOM 1952 C C . ALA A 1 251 ? 1.698 11.078 15.766 1 93.81 251 ALA A C 1
ATOM 1954 O O . ALA A 1 251 ? 1.312 10.141 16.469 1 93.81 251 ALA A O 1
ATOM 1955 N N . TYR A 1 252 ? 1.677 11.055 14.5 1 91.81 252 TYR A N 1
ATOM 1956 C CA . TYR A 1 252 ? 1.267 9.844 13.797 1 91.81 252 TYR A CA 1
ATOM 1957 C C . TYR A 1 252 ? 2.105 9.633 12.539 1 91.81 252 TYR A C 1
ATOM 1959 O O . TYR A 1 252 ? 2.672 10.586 12 1 91.81 252 TYR A O 1
ATOM 1967 N N . SER A 1 253 ? 2.154 8.422 12.227 1 90.38 253 SER A N 1
ATOM 1968 C CA . SER A 1 253 ? 3.031 8.07 11.117 1 90.38 253 SER A CA 1
ATOM 1969 C C . SER A 1 253 ? 2.432 8.508 9.781 1 90.38 253 SER A C 1
ATOM 1971 O O . SER A 1 253 ? 1.217 8.43 9.586 1 90.38 253 SER A O 1
ATOM 1973 N N . PHE A 1 254 ? 3.23 8.992 8.961 1 84.12 254 PHE A N 1
ATOM 1974 C CA . PHE A 1 254 ? 2.949 9.328 7.574 1 84.12 254 PHE A CA 1
ATOM 1975 C C . PHE A 1 254 ? 3.947 8.648 6.641 1 84.12 254 PHE A C 1
ATOM 1977 O O . PHE A 1 254 ? 4.812 9.305 6.062 1 84.12 254 PHE A O 1
ATOM 1984 N N . GLY A 1 255 ? 3.816 7.422 6.531 1 83.88 255 GLY A N 1
ATOM 1985 C CA . GLY A 1 255 ? 4.82 6.633 5.832 1 83.88 255 GLY A CA 1
ATOM 1986 C C . GLY A 1 255 ? 5.977 6.219 6.719 1 83.88 255 GLY A C 1
ATOM 1987 O O . GLY A 1 255 ? 5.777 5.582 7.758 1 83.88 255 GLY A O 1
ATOM 1988 N N . ALA A 1 256 ? 7.168 6.727 6.32 1 83.81 256 ALA A N 1
ATOM 1989 C CA . ALA A 1 256 ? 8.367 6.332 7.059 1 83.81 256 ALA A CA 1
ATOM 1990 C C . ALA A 1 256 ? 8.625 7.281 8.227 1 83.81 256 ALA A C 1
ATOM 1992 O O . ALA A 1 256 ? 9.297 6.914 9.195 1 83.81 256 ALA A O 1
ATOM 1993 N N . LEU A 1 257 ? 8.047 8.406 8.172 1 89.69 257 LEU A N 1
ATOM 1994 C CA . LEU A 1 257 ? 8.289 9.414 9.203 1 89.69 257 LEU A CA 1
ATOM 1995 C C . LEU A 1 257 ? 6.98 9.828 9.867 1 89.69 257 LEU A C 1
ATOM 1997 O O . LEU A 1 257 ? 5.918 9.297 9.547 1 89.69 257 LEU A O 1
ATOM 2001 N N . TYR A 1 258 ? 7.117 10.805 10.883 1 91.62 258 TYR A N 1
ATOM 2002 C CA . TYR A 1 258 ? 5.941 11.164 11.672 1 91.62 258 TYR A CA 1
ATOM 2003 C C . TYR A 1 258 ? 5.504 12.594 11.383 1 91.62 258 TYR A C 1
ATOM 2005 O O . TYR A 1 258 ? 6.336 13.469 11.141 1 91.62 258 TYR A O 1
ATOM 2013 N N . PHE A 1 259 ? 4.223 12.805 11.414 1 91.5 259 PHE A N 1
ATOM 2014 C CA . PHE A 1 259 ? 3.602 14.125 11.484 1 91.5 259 PHE A CA 1
ATOM 2015 C C . PHE A 1 259 ? 3.311 14.508 12.93 1 91.5 259 PHE A C 1
ATOM 2017 O O . PHE A 1 259 ? 2.807 13.695 13.703 1 91.5 259 PHE A O 1
ATOM 2024 N N . VAL A 1 260 ? 3.656 15.703 13.234 1 94.12 260 VAL A N 1
ATOM 2025 C CA . VAL A 1 260 ? 3.5 16.125 14.625 1 94.12 260 VAL A CA 1
ATOM 2026 C C . VAL A 1 260 ? 2.6 17.359 14.688 1 94.12 260 VAL A C 1
ATOM 2028 O O . VAL A 1 260 ? 2.76 18.297 13.906 1 94.12 260 VAL A O 1
ATOM 2031 N N . GLU A 1 261 ? 1.655 17.297 15.5 1 93.5 261 GLU A N 1
ATOM 2032 C CA . GLU A 1 261 ? 0.786 18.422 15.812 1 93.5 261 GLU A CA 1
ATOM 2033 C C . GLU A 1 261 ? 0.884 18.812 17.281 1 93.5 261 GLU A C 1
ATOM 2035 O O . GLU A 1 261 ? 0.666 17.969 18.156 1 93.5 261 GLU A O 1
ATOM 2040 N N . VAL A 1 262 ? 1.185 20.016 17.516 1 94.19 262 VAL A N 1
ATOM 2041 C CA . VAL A 1 262 ? 1.312 20.484 18.891 1 94.19 262 VAL A CA 1
ATOM 2042 C C . VAL A 1 262 ? 0.465 21.734 19.094 1 94.19 262 VAL A C 1
ATOM 2044 O O . VAL A 1 262 ? 0.504 22.656 18.266 1 94.19 262 VAL A O 1
ATOM 2047 N N . ASP A 1 263 ? -0.254 21.734 20.094 1 92.56 263 ASP A N 1
ATOM 2048 C CA . ASP A 1 263 ? -1.032 22.906 20.5 1 92.56 263 ASP A CA 1
ATOM 2049 C C . ASP A 1 263 ? -0.469 23.531 21.781 1 92.56 263 ASP A C 1
ATOM 2051 O O . ASP A 1 263 ? -0.425 22.875 22.828 1 92.56 263 ASP A O 1
ATOM 2055 N N . ILE A 1 264 ? -0.132 24.75 21.625 1 92.31 264 ILE A N 1
ATOM 2056 C CA . ILE A 1 264 ? 0.391 25.453 22.797 1 92.31 264 ILE A CA 1
ATOM 2057 C C . ILE A 1 264 ? -0.523 26.625 23.141 1 92.31 264 ILE A C 1
ATOM 2059 O O . ILE A 1 264 ? -1.235 27.141 22.281 1 92.31 264 ILE A O 1
ATOM 2063 N N . GLU A 1 265 ? -0.46 27 24.406 1 92.81 265 GLU A N 1
ATOM 2064 C CA . GLU A 1 265 ? -1.267 28.125 24.891 1 92.81 265 GLU A CA 1
ATOM 2065 C C . GLU A 1 265 ? -0.389 29.297 25.281 1 92.81 265 GLU A C 1
ATOM 2067 O O . GLU A 1 265 ? 0.578 29.141 26.031 1 92.81 265 GLU A O 1
ATOM 2072 N N . LEU A 1 266 ? -0.706 30.422 24.656 1 92.88 266 LEU A N 1
ATOM 2073 C CA . LEU A 1 266 ? -0.043 31.688 24.984 1 92.88 266 LEU A CA 1
ATOM 2074 C C . LEU A 1 266 ? -1.045 32.688 25.531 1 92.88 266 LEU A C 1
ATOM 2076 O O . LEU A 1 266 ? -2.244 32.438 25.594 1 92.88 266 LEU A O 1
ATOM 2080 N N . ALA A 1 267 ? -0.536 33.844 25.953 1 90.94 267 ALA A N 1
ATOM 2081 C CA . ALA A 1 267 ? -1.397 34.875 26.5 1 90.94 267 ALA A CA 1
ATOM 2082 C C . ALA A 1 267 ? -2.314 35.469 25.438 1 90.94 267 ALA A C 1
ATOM 2084 O O . ALA A 1 267 ? -1.892 35.688 24.297 1 90.94 267 ALA A O 1
ATOM 2085 N N . GLU A 1 268 ? -3.496 35.719 25.781 1 88.88 268 GLU A N 1
ATOM 2086 C CA . GLU A 1 268 ? -4.52 36.156 24.844 1 88.88 268 GLU A CA 1
ATOM 2087 C C . GLU A 1 268 ? -4.168 37.531 24.266 1 88.88 268 GLU A C 1
ATOM 2089 O O . GLU A 1 268 ? -4.535 37.844 23.141 1 88.88 268 GLU A O 1
ATOM 2094 N N . ASP A 1 269 ? -3.473 38.312 25.062 1 90.06 269 ASP A N 1
ATOM 2095 C CA . ASP A 1 269 ? -3.205 39.688 24.656 1 90.06 269 ASP A CA 1
ATOM 2096 C C . ASP A 1 269 ? -1.854 39.812 23.953 1 90.06 269 ASP A C 1
ATOM 2098 O O . ASP A 1 269 ? -1.445 40.906 23.562 1 90.06 269 ASP A O 1
ATOM 2102 N N . MET A 1 270 ? -1.29 38.719 23.734 1 90.94 270 MET A N 1
ATOM 2103 C CA . MET A 1 270 ? 0 38.75 23.062 1 90.94 270 MET A CA 1
ATOM 2104 C C . MET A 1 270 ? -0.159 39.188 21.609 1 90.94 270 MET A C 1
ATOM 2106 O O . MET A 1 270 ? -1.143 38.844 20.953 1 90.94 270 MET A O 1
ATOM 2110 N N . ARG A 1 271 ? 0.809 39.938 21.141 1 91.19 271 ARG A N 1
ATOM 2111 C CA . ARG A 1 271 ? 0.791 40.375 19.75 1 91.19 271 ARG A CA 1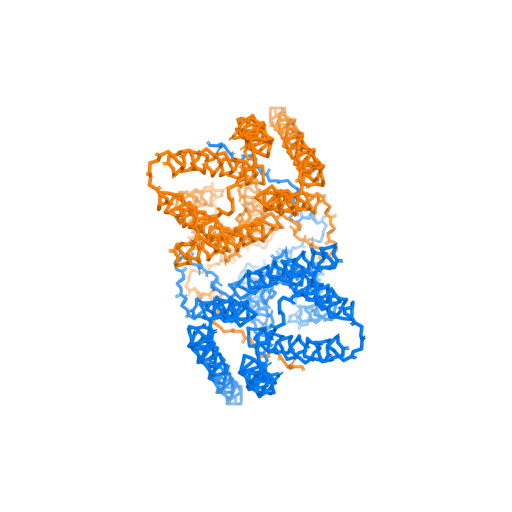
ATOM 2112 C C . ARG A 1 271 ? 1.085 39.219 18.812 1 91.19 271 ARG A C 1
ATOM 2114 O O . ARG A 1 271 ? 1.866 38.312 19.141 1 91.19 271 ARG A O 1
ATOM 2121 N N . LEU A 1 272 ? 0.542 39.219 17.641 1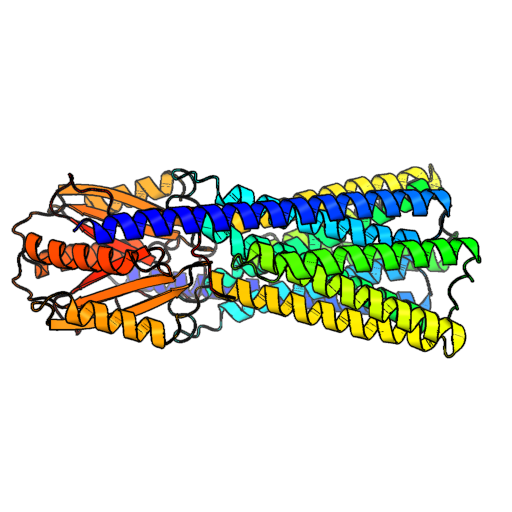 91.31 272 LEU A N 1
ATOM 2122 C CA . LEU A 1 272 ? 0.686 38.156 16.656 1 91.31 272 LEU A CA 1
ATOM 2123 C C . LEU A 1 272 ? 2.154 37.938 16.312 1 91.31 272 LEU A C 1
ATOM 2125 O O . LEU A 1 272 ? 2.594 36.812 16.141 1 91.31 272 LEU A O 1
ATOM 2129 N N . ARG A 1 273 ? 2.893 38.938 16.203 1 90.12 273 ARG A N 1
ATOM 2130 C CA . ARG A 1 273 ? 4.301 38.844 15.844 1 90.12 273 ARG A CA 1
ATOM 2131 C C . ARG A 1 273 ? 5.062 37.969 16.859 1 90.12 273 ARG A C 1
ATOM 2133 O O . ARG A 1 273 ? 5.84 37.094 16.469 1 90.12 273 ARG A O 1
ATOM 2140 N N . GLU A 1 274 ? 4.863 38.281 18.109 1 91.25 274 GLU A N 1
ATOM 2141 C CA . GLU A 1 274 ? 5.543 37.562 19.172 1 91.25 274 GLU A CA 1
ATOM 2142 C C . GLU A 1 274 ? 5.066 36.094 19.219 1 91.25 274 GLU A C 1
ATOM 2144 O O . GLU A 1 274 ? 5.879 35.188 19.312 1 91.25 274 GLU A O 1
ATOM 2149 N N . ALA A 1 275 ? 3.779 35.938 19.156 1 91.5 275 ALA A N 1
ATOM 2150 C CA . ALA A 1 275 ? 3.203 34.594 19.203 1 91.5 275 ALA A CA 1
ATOM 2151 C C . ALA A 1 275 ? 3.689 33.75 18.031 1 91.5 275 ALA A C 1
ATOM 2153 O O . ALA A 1 275 ? 4.039 32.562 18.203 1 91.5 275 ALA A O 1
ATOM 2154 N N . HIS A 1 276 ? 3.656 34.312 16.875 1 90.94 276 HIS A N 1
ATOM 2155 C CA . HIS A 1 276 ? 4.109 33.625 15.68 1 90.94 276 HIS A CA 1
ATOM 2156 C C . HIS A 1 276 ? 5.574 33.219 15.789 1 90.94 276 HIS A C 1
ATOM 2158 O O . HIS A 1 276 ? 5.949 32.125 15.375 1 90.94 276 HIS A O 1
ATOM 2164 N N . ALA A 1 277 ? 6.383 34.125 16.281 1 90.5 277 ALA A N 1
ATOM 2165 C CA . ALA A 1 277 ? 7.812 33.812 16.406 1 90.5 277 ALA A CA 1
ATOM 2166 C C . ALA A 1 277 ? 8.055 32.625 17.328 1 90.5 277 ALA A C 1
ATOM 2168 O O . ALA A 1 277 ? 8.898 31.781 17.047 1 90.5 277 ALA A O 1
ATOM 2169 N N . ILE A 1 278 ? 7.32 32.562 18.406 1 92.19 278 ILE A N 1
ATOM 2170 C CA . ILE A 1 278 ? 7.438 31.453 19.344 1 92.19 278 ILE A CA 1
ATOM 2171 C C . ILE A 1 278 ? 7.008 30.156 18.656 1 92.19 278 ILE A C 1
ATOM 2173 O O . ILE A 1 278 ? 7.711 29.141 18.734 1 92.19 278 ILE A O 1
ATOM 2177 N N . GLY A 1 279 ? 5.895 30.188 18 1 92.06 279 GLY A N 1
ATOM 2178 C CA . GLY A 1 279 ? 5.379 29.016 17.312 1 92.06 279 GLY A CA 1
ATOM 2179 C C . GLY A 1 279 ? 6.289 28.531 16.203 1 92.06 279 GLY A C 1
ATOM 2180 O O . GLY A 1 279 ? 6.504 27.328 16.062 1 92.06 279 GLY A O 1
ATOM 2181 N N . GLU A 1 280 ? 6.766 29.406 15.422 1 91.06 280 GLU A N 1
ATOM 2182 C CA . GLU A 1 280 ? 7.625 29.047 14.297 1 91.06 280 GLU A CA 1
ATOM 2183 C C . GLU A 1 280 ? 8.938 28.438 14.781 1 91.06 280 GLU A C 1
ATOM 2185 O O . GLU A 1 280 ? 9.438 27.469 14.188 1 91.06 280 GLU A O 1
ATOM 2190 N N . SER A 1 281 ? 9.5 29.062 15.789 1 92.62 281 SER A N 1
ATOM 2191 C CA . SER A 1 281 ? 10.742 28.531 16.328 1 92.62 281 SER A CA 1
ATOM 2192 C C . SER A 1 281 ? 10.555 27.125 16.891 1 92.62 281 SER A C 1
ATOM 2194 O O . SER A 1 281 ? 11.422 26.266 16.734 1 92.62 281 SER A O 1
ATOM 2196 N N . LEU A 1 282 ? 9.453 26.938 17.547 1 93.44 282 LEU A N 1
ATOM 2197 C CA . LEU A 1 282 ? 9.141 25.609 18.062 1 93.44 282 LEU A CA 1
ATOM 2198 C C . LEU A 1 282 ? 8.969 24.625 16.906 1 93.44 282 LEU A C 1
ATOM 2200 O O . LEU A 1 282 ? 9.453 23.484 16.984 1 93.44 282 LEU A O 1
ATOM 2204 N N . GLN A 1 283 ? 8.242 24.984 15.891 1 93.56 283 GLN A N 1
ATOM 2205 C CA . GLN A 1 283 ? 8.047 24.156 14.711 1 93.56 283 GLN A CA 1
ATOM 2206 C C . GLN A 1 283 ? 9.383 23.734 14.102 1 93.56 283 GLN A C 1
ATOM 2208 O O . GLN A 1 283 ? 9.586 22.578 13.773 1 93.56 283 GLN A O 1
ATOM 2213 N N . GLU A 1 284 ? 10.258 24.641 13.945 1 91.19 284 GLU A N 1
ATOM 2214 C CA . GLU A 1 284 ? 11.57 24.375 13.375 1 91.19 284 GLU A CA 1
ATOM 2215 C C . GLU A 1 284 ? 12.359 23.391 14.25 1 91.19 284 GLU A C 1
ATOM 2217 O O . GLU A 1 284 ? 13.047 22.516 13.734 1 91.19 284 GLU A O 1
ATOM 2222 N N . ARG A 1 285 ? 12.297 23.594 15.516 1 92 285 ARG A N 1
ATOM 2223 C CA . ARG A 1 285 ? 13 22.734 16.453 1 92 285 ARG A CA 1
ATOM 2224 C C . ARG A 1 285 ? 12.492 21.297 16.344 1 92 285 ARG A C 1
ATOM 2226 O O . ARG A 1 285 ? 13.289 20.344 16.359 1 92 285 ARG A O 1
ATOM 2233 N N . ILE A 1 286 ? 11.188 21.125 16.25 1 92.94 286 ILE A N 1
ATOM 2234 C CA . ILE A 1 286 ? 10.586 19.812 16.156 1 92.94 286 ILE A CA 1
ATOM 2235 C C . ILE A 1 286 ? 10.953 19.172 14.82 1 92.94 286 ILE A C 1
ATOM 2237 O O . ILE A 1 286 ? 11.242 17.969 14.758 1 92.94 286 ILE A O 1
ATOM 2241 N N . GLU A 1 287 ? 10.992 19.906 13.766 1 91.38 287 GLU A N 1
ATOM 2242 C CA . GLU A 1 287 ? 11.273 19.391 12.422 1 91.38 287 GLU A CA 1
ATOM 2243 C C . GLU A 1 287 ? 12.742 19 12.281 1 91.38 287 GLU A C 1
ATOM 2245 O O . GLU A 1 287 ? 13.117 18.312 11.328 1 91.38 287 GLU A O 1
ATOM 2250 N N . LYS A 1 288 ? 13.547 19.438 13.195 1 88.5 288 LYS A N 1
ATOM 2251 C CA . LYS A 1 288 ? 14.961 19.062 13.164 1 88.5 288 LYS A CA 1
ATOM 2252 C C . LYS A 1 288 ? 15.164 17.625 13.641 1 88.5 288 LYS A C 1
ATOM 2254 O O . LYS A 1 288 ? 16.203 17.016 13.375 1 88.5 288 LYS A O 1
ATOM 2259 N N . LEU A 1 289 ? 14.195 17.094 14.312 1 88 289 LEU A N 1
ATOM 2260 C CA . LEU A 1 289 ? 14.266 15.688 14.695 1 88 289 LEU A CA 1
ATOM 2261 C C . LEU A 1 289 ? 14.227 14.789 13.461 1 88 289 LEU A C 1
ATOM 2263 O O . LEU A 1 289 ? 13.367 14.953 12.594 1 88 289 LEU A O 1
ATOM 2267 N N . PRO A 1 290 ? 15.062 13.867 13.336 1 85.56 290 PRO A N 1
ATOM 2268 C CA . PRO A 1 290 ? 15.164 13.023 12.141 1 85.56 290 PRO A CA 1
ATOM 2269 C C . PRO A 1 290 ? 13.906 12.195 11.891 1 85.56 290 PRO A C 1
ATOM 2271 O O . PRO A 1 290 ? 13.617 11.836 10.75 1 85.56 290 PRO A O 1
ATOM 2274 N N . GLN A 1 291 ? 13.102 11.938 12.875 1 88.38 291 GLN A N 1
ATOM 2275 C CA . GLN A 1 291 ? 11.93 11.086 12.734 1 88.38 291 GLN A CA 1
ATOM 2276 C C . GLN A 1 291 ? 10.703 11.891 12.305 1 88.38 291 GLN A C 1
ATOM 2278 O O . GLN A 1 291 ? 9.656 11.32 12.008 1 88.38 291 GLN A O 1
ATOM 2283 N N . VAL A 1 292 ? 10.883 13.211 12.273 1 90.56 292 VAL A N 1
ATOM 2284 C CA . VAL A 1 292 ? 9.727 14.055 12 1 90.56 292 VAL A CA 1
ATOM 2285 C C . VAL A 1 292 ? 9.805 14.586 10.57 1 90.56 292 VAL A C 1
ATOM 2287 O O . VAL A 1 292 ? 10.844 15.094 10.141 1 90.56 292 VAL A O 1
ATOM 2290 N N . GLU A 1 293 ? 8.766 14.375 9.883 1 88 293 GLU A N 1
ATOM 2291 C CA . GLU A 1 293 ? 8.695 14.906 8.523 1 88 293 GLU A CA 1
ATOM 2292 C C . GLU A 1 293 ? 8.164 16.328 8.508 1 88 293 GLU A C 1
ATOM 2294 O O . GLU A 1 293 ? 8.711 17.203 7.824 1 88 293 GLU A O 1
ATOM 2299 N N . ARG A 1 294 ? 7.086 16.547 9.172 1 90.12 294 ARG A N 1
ATOM 2300 C CA . ARG A 1 294 ? 6.414 17.844 9.211 1 90.12 294 ARG A CA 1
ATOM 2301 C C . ARG A 1 294 ? 5.777 18.078 10.578 1 90.12 294 ARG A C 1
ATOM 2303 O O . ARG A 1 294 ? 5.266 17.141 11.203 1 90.12 294 ARG A O 1
ATOM 2310 N N . ALA A 1 295 ? 5.855 19.312 11.008 1 93.06 295 ALA A N 1
ATOM 2311 C CA . ALA A 1 295 ? 5.289 19.672 12.305 1 93.06 295 ALA A CA 1
ATOM 2312 C C . ALA A 1 295 ? 4.348 20.875 12.172 1 93.06 295 ALA A C 1
ATOM 2314 O O . ALA A 1 295 ? 4.625 21.797 11.406 1 93.06 295 ALA A O 1
ATOM 2315 N N . PHE A 1 296 ? 3.264 20.812 12.844 1 92.44 296 PHE A N 1
ATOM 2316 C CA . PHE A 1 296 ? 2.287 21.891 12.883 1 92.44 296 PHE A CA 1
ATOM 2317 C C . PHE A 1 296 ? 2.066 22.375 14.312 1 92.44 296 PHE A C 1
ATOM 2319 O O . PHE A 1 296 ? 1.643 21.594 15.172 1 92.44 296 PHE A O 1
ATOM 2326 N N . VAL A 1 297 ? 2.357 23.594 14.523 1 93.5 297 VAL A N 1
ATOM 2327 C CA . VAL A 1 297 ? 2.164 24.172 15.844 1 93.5 297 VAL A CA 1
ATOM 2328 C C . VAL A 1 297 ? 0.968 25.125 15.828 1 93.5 297 VAL A C 1
ATOM 2330 O O . VAL A 1 297 ? 0.956 26.109 15.078 1 93.5 297 VAL A O 1
ATOM 2333 N N . HIS A 1 298 ? 0.02 24.766 16.484 1 91.38 298 HIS A N 1
ATOM 2334 C CA . HIS A 1 298 ? -1.165 25.594 16.641 1 91.38 298 HIS A CA 1
ATOM 2335 C C . HIS A 1 298 ? -1.101 26.422 17.922 1 91.38 298 HIS A C 1
ATOM 2337 O O . HIS A 1 298 ? -0.826 25.875 19 1 91.38 298 HIS A O 1
ATOM 2343 N N . ILE A 1 299 ? -1.336 27.703 17.812 1 91.19 299 ILE A N 1
ATOM 2344 C CA . ILE A 1 299 ? -1.244 28.594 18.969 1 91.19 299 ILE A CA 1
ATOM 2345 C C . ILE A 1 299 ? -2.646 28.953 19.469 1 91.19 299 ILE A C 1
ATOM 2347 O O . ILE A 1 299 ? -3.418 29.594 18.75 1 91.19 299 ILE A O 1
ATOM 2351 N N . ASP A 1 300 ? -2.895 28.531 20.703 1 88.69 300 ASP A N 1
ATOM 2352 C CA . ASP A 1 300 ? -4.176 28.797 21.359 1 88.69 300 ASP A CA 1
ATOM 2353 C C . ASP A 1 300 ? -4.016 29.812 22.484 1 88.69 300 ASP A C 1
ATOM 2355 O O . ASP A 1 300 ? -2.895 30.141 22.875 1 88.69 300 ASP A O 1
ATOM 2359 N N . PHE A 1 301 ? -5.18 30.375 22.859 1 84.31 301 PHE A N 1
ATOM 2360 C CA . PHE A 1 301 ? -5.152 31.266 24.016 1 84.31 301 PHE A CA 1
ATOM 2361 C C . PHE A 1 301 ? -6.027 30.719 25.141 1 84.31 301 PHE A C 1
ATOM 2363 O O . PHE A 1 301 ? -5.945 31.172 26.281 1 84.31 301 PHE A O 1
ATOM 2370 N N . GLU A 1 302 ? -6.977 29.844 24.828 1 73.19 302 GLU A N 1
ATOM 2371 C CA . GLU A 1 302 ? -7.801 29.234 25.875 1 73.19 302 GLU A CA 1
ATOM 2372 C C . GLU A 1 302 ? -7.859 27.719 25.719 1 73.19 302 GLU A C 1
ATOM 2374 O O . GLU A 1 302 ? -7.809 27.203 24.594 1 73.19 302 GLU A O 1
ATOM 2379 N N . SER A 1 303 ? -7.75 26.984 26.797 1 63.62 303 SER A N 1
ATOM 2380 C CA . SER A 1 303 ? -7.723 25.531 26.781 1 63.62 303 SER A CA 1
ATOM 2381 C C . SER A 1 303 ? -9.117 24.953 26.594 1 63.62 303 SER A C 1
ATOM 2383 O O . SER A 1 303 ? -9.273 23.781 26.25 1 63.62 303 SER A O 1
ATOM 2385 N N . THR A 1 304 ? -10.195 25.656 26.812 1 60.41 304 THR A N 1
ATOM 2386 C CA . THR A 1 304 ? -11.523 25.062 26.922 1 60.41 304 THR A CA 1
ATOM 2387 C C . THR A 1 304 ? -12.156 24.922 25.531 1 60.41 304 THR A C 1
ATOM 2389 O O . THR A 1 304 ? -13.336 24.578 25.422 1 60.41 304 THR A O 1
ATOM 2392 N N . HIS A 1 305 ? -11.352 24.984 24.562 1 58.78 305 HIS A N 1
ATOM 2393 C CA . HIS A 1 305 ? -12.031 24.969 23.281 1 58.78 305 HIS A CA 1
ATOM 2394 C C . HIS A 1 305 ? -12.219 23.547 22.766 1 58.78 305 HIS A C 1
ATOM 2396 O O . HIS A 1 305 ? -11.531 22.625 23.203 1 58.78 305 HIS A O 1
ATOM 2402 N N . LYS A 1 306 ? -13.406 23.344 22.062 1 58.88 306 LYS A N 1
ATOM 2403 C CA . LYS A 1 306 ? -13.758 22.078 21.406 1 58.88 306 LYS A CA 1
ATOM 2404 C C . LYS A 1 306 ? -12.602 21.547 20.578 1 58.88 306 LYS A C 1
ATOM 2406 O O . LYS A 1 306 ? -11.719 22.312 20.156 1 58.88 306 LYS A O 1
ATOM 2411 N N . PRO A 1 307 ? -12.539 20.266 20.453 1 59.62 307 PRO A N 1
ATOM 2412 C CA . PRO A 1 307 ? -11.484 19.688 19.625 1 59.62 307 PRO A CA 1
ATOM 2413 C C . PRO A 1 307 ? -11.406 20.328 18.234 1 59.62 307 PRO A C 1
ATOM 2415 O O . PRO A 1 307 ? -12.438 20.562 17.609 1 59.62 307 PRO A O 1
ATOM 2418 N N . GLU A 1 308 ? -10.281 20.734 17.828 1 64.19 308 GLU A N 1
ATOM 2419 C CA . GLU A 1 308 ? -10.031 21.547 16.641 1 64.19 308 GLU A CA 1
ATOM 2420 C C . GLU A 1 308 ? -10.305 20.75 15.375 1 64.19 308 GLU A C 1
ATOM 2422 O O . GLU A 1 308 ? -10.742 21.312 14.367 1 64.19 308 GLU A O 1
ATOM 2427 N N . HIS A 1 309 ? -10.023 19.406 15.422 1 73.5 309 HIS A N 1
ATOM 2428 C CA . HIS A 1 309 ? -10.203 18.594 14.211 1 73.5 309 HIS A CA 1
ATOM 2429 C C . HIS A 1 309 ? -11.219 17.484 14.43 1 73.5 309 HIS A C 1
ATOM 2431 O O . HIS A 1 309 ? -11.297 16.922 15.523 1 73.5 309 HIS A O 1
ATOM 2437 N N . LYS A 1 310 ? -12.188 17.344 13.516 1 67.94 310 LYS A N 1
ATOM 2438 C CA . LYS A 1 310 ? -13.117 16.219 13.555 1 67.94 310 LYS A CA 1
ATOM 2439 C C . LYS A 1 310 ? -12.539 15.016 12.812 1 67.94 310 LYS A C 1
ATOM 2441 O O . LYS A 1 310 ? -11.906 15.172 11.766 1 67.94 310 LYS A O 1
ATOM 2446 N N . VAL A 1 311 ? -12.562 13.906 13.469 1 67.38 311 VAL A N 1
ATOM 2447 C CA . VAL A 1 311 ? -12.094 12.672 12.836 1 67.38 311 VAL A CA 1
ATOM 2448 C C . VAL A 1 311 ? -13.219 12.055 12.008 1 67.38 311 VAL A C 1
ATOM 2450 O O . VAL A 1 311 ? -14.305 11.781 12.531 1 67.38 311 VAL A O 1
ATOM 2453 N N . ARG A 1 312 ? -13.031 11.922 10.719 1 67.62 312 ARG A N 1
ATOM 2454 C CA . ARG A 1 312 ? -14.023 11.328 9.828 1 67.62 312 ARG A CA 1
ATOM 2455 C C . ARG A 1 312 ? -13.922 9.805 9.844 1 67.62 312 ARG A C 1
ATOM 2457 O O . ARG A 1 312 ? -12.82 9.25 9.891 1 67.62 312 ARG A O 1
ATOM 2464 N N . SER A 1 313 ? -15.039 9.156 9.898 1 67.25 313 SER A N 1
ATOM 2465 C CA . SER A 1 313 ? -15.062 7.695 9.883 1 67.25 313 SER A CA 1
ATOM 2466 C C . SER A 1 313 ? -15.633 7.164 8.578 1 67.25 313 SER A C 1
ATOM 2468 O O . SER A 1 313 ? -15.664 5.953 8.352 1 67.25 313 SER A O 1
ATOM 2470 N N . ARG A 1 314 ? -16.141 8.148 7.688 1 68.56 314 ARG A N 1
ATOM 2471 C CA . ARG A 1 314 ? -16.766 7.723 6.434 1 68.56 314 ARG A CA 1
ATOM 2472 C C . ARG A 1 314 ? -16.219 8.539 5.262 1 68.56 314 ARG A C 1
ATOM 2474 O O . ARG A 1 314 ? -15.859 9.703 5.422 1 68.56 314 ARG A O 1
ATOM 2481 N N . LEU A 1 315 ? -16.078 7.844 4.102 1 72.75 315 LEU A N 1
ATOM 2482 C CA . LEU A 1 315 ? -15.68 8.539 2.885 1 72.75 315 LEU A CA 1
ATOM 2483 C C . LEU A 1 315 ? -16.906 9.062 2.137 1 72.75 315 LEU A C 1
ATOM 2485 O O . LEU A 1 315 ? -17.953 8.43 2.143 1 72.75 315 LEU A O 1
ATOM 2489 N N . PRO A 1 316 ? -16.75 10.25 1.613 1 66.56 316 PRO A N 1
ATOM 2490 C CA . PRO A 1 316 ? -17.859 10.766 0.804 1 66.56 316 PRO A CA 1
ATOM 2491 C C . PRO A 1 316 ? -18.078 9.969 -0.481 1 66.56 316 PRO A C 1
ATOM 2493 O O . PRO A 1 316 ? -17.141 9.344 -0.985 1 66.56 316 PRO A O 1
ATOM 2496 N N . SER A 1 317 ? -19.328 9.711 -0.808 1 60.25 317 SER A N 1
ATOM 2497 C CA . SER A 1 317 ? -19.656 9.016 -2.047 1 60.25 317 SER A CA 1
ATOM 2498 C C . SER A 1 317 ? -19.203 9.82 -3.266 1 60.25 317 SER A C 1
ATOM 2500 O O . SER A 1 317 ? -19.375 11.039 -3.311 1 60.25 317 SER A O 1
ATOM 2502 N N . THR A 1 318 ? -18.125 9.359 -3.934 1 58.56 318 THR A N 1
ATOM 2503 C CA . THR A 1 318 ? -17.719 10.047 -5.152 1 58.56 318 THR A CA 1
ATOM 2504 C C . THR A 1 318 ? -18.641 9.68 -6.312 1 58.56 318 THR A C 1
ATOM 2506 O O . THR A 1 318 ? -19.094 8.547 -6.418 1 58.56 318 THR A O 1
ATOM 2509 N N . ASP A 1 319 ? -19.375 10.633 -6.91 1 53 319 ASP A N 1
ATOM 2510 C CA . ASP A 1 319 ? -20.188 10.352 -8.094 1 53 319 ASP A CA 1
ATOM 2511 C C . ASP A 1 319 ? -19.391 9.555 -9.125 1 53 319 ASP A C 1
ATOM 2513 O O . ASP A 1 319 ? -18.219 9.844 -9.375 1 53 319 ASP A O 1
ATOM 2517 N N . PRO A 1 320 ? -20.047 8.297 -9.547 1 46.38 320 PRO A N 1
ATOM 2518 C CA . PRO A 1 320 ? -19.375 7.562 -10.617 1 46.38 320 PRO A CA 1
ATOM 2519 C C . PRO A 1 320 ? -19.062 8.43 -11.836 1 46.38 320 PRO A C 1
ATOM 2521 O O . PRO A 1 320 ? -19.734 9.445 -12.055 1 46.38 320 PRO A O 1
ATOM 2524 N N . MET B 1 1 ? -32.906 28.797 9.781 1 26.44 1 MET B N 1
ATOM 2525 C CA . MET B 1 1 ? -31.609 28.172 10.047 1 26.44 1 MET B CA 1
ATOM 2526 C C . MET B 1 1 ? -31.75 26.656 10.102 1 26.44 1 MET B C 1
ATOM 2528 O O . MET B 1 1 ? -30.812 25.969 10.523 1 26.44 1 MET B O 1
ATOM 2532 N N . PRO B 1 2 ? -32.781 26.141 10.109 1 48.81 2 PRO B N 1
ATOM 2533 C CA . PRO B 1 2 ? -33.406 24.828 10.039 1 48.81 2 PRO B CA 1
ATOM 2534 C C . PRO B 1 2 ? -33.062 24.047 8.773 1 48.81 2 PRO B C 1
ATOM 2536 O O . PRO B 1 2 ? -32.938 22.828 8.805 1 48.81 2 PRO B O 1
ATOM 2539 N N . GLY B 1 3 ? -32.75 24.766 7.676 1 46.72 3 GLY B N 1
ATOM 2540 C CA . GLY B 1 3 ? -32.406 24.172 6.395 1 46.72 3 GLY B CA 1
ATOM 2541 C C . GLY B 1 3 ? -31.047 23.516 6.395 1 46.72 3 GLY B C 1
ATOM 2542 O O . GLY B 1 3 ? -30.844 22.516 5.691 1 46.72 3 GLY B O 1
ATOM 2543 N N . GLU B 1 4 ? -30.047 24.172 7.031 1 48.03 4 GLU B N 1
ATOM 2544 C CA . GLU B 1 4 ? -28.688 23.625 7.133 1 48.03 4 GLU B CA 1
ATOM 2545 C C . GLU B 1 4 ? -28.688 22.297 7.887 1 48.03 4 GLU B C 1
ATOM 2547 O O . GLU B 1 4 ? -27.984 21.359 7.492 1 48.03 4 GLU B O 1
ATOM 2552 N N . PHE B 1 5 ? -29.516 22.234 9.031 1 50.72 5 PHE B N 1
ATOM 2553 C CA . PHE B 1 5 ? -29.625 21 9.789 1 50.72 5 PHE B CA 1
ATOM 2554 C C . PHE B 1 5 ? -30.281 19.906 8.953 1 50.72 5 PHE B C 1
ATOM 2556 O O . PHE B 1 5 ? -29.891 18.734 9.023 1 50.72 5 PHE B O 1
ATOM 2563 N N . ASP B 1 6 ? -31.328 20.297 8.266 1 51.09 6 ASP B N 1
ATOM 2564 C CA . ASP B 1 6 ? -32 19.312 7.438 1 51.09 6 ASP B CA 1
ATOM 2565 C C . ASP B 1 6 ? -31.078 18.766 6.348 1 51.09 6 ASP B C 1
ATOM 2567 O O . ASP B 1 6 ? -31.125 17.578 6.016 1 51.09 6 ASP B O 1
ATOM 2571 N N . SER B 1 7 ? -30.219 19.641 5.832 1 56.25 7 SER B N 1
ATOM 2572 C CA . SER B 1 7 ? -29.266 19.25 4.797 1 56.25 7 SER B CA 1
ATOM 2573 C C . SER B 1 7 ? -28.203 18.312 5.352 1 56.25 7 SER B C 1
ATOM 2575 O O . SER B 1 7 ? -27.781 17.359 4.684 1 56.25 7 SER B O 1
ATOM 2577 N N . ASP B 1 8 ? -27.922 18.562 6.637 1 59.81 8 ASP B N 1
ATOM 2578 C CA . ASP B 1 8 ? -26.953 17.688 7.285 1 59.81 8 ASP B CA 1
ATOM 2579 C C . ASP B 1 8 ? -27.547 16.297 7.539 1 59.81 8 ASP B C 1
ATOM 2581 O O . ASP B 1 8 ? -26.875 15.281 7.395 1 59.81 8 ASP B O 1
ATOM 2585 N N . VAL B 1 9 ? -28.938 16.391 7.977 1 57.94 9 VAL B N 1
ATOM 2586 C CA . VAL B 1 9 ? -29.609 15.125 8.258 1 57.94 9 VAL B CA 1
ATOM 2587 C C . VAL B 1 9 ? -29.828 14.352 6.965 1 57.94 9 VAL B C 1
ATOM 2589 O O . VAL B 1 9 ? -29.625 13.133 6.918 1 57.94 9 VAL B O 1
ATOM 2592 N N . GLU B 1 10 ? -30.344 15.023 5.953 1 58.25 10 GLU B N 1
ATOM 2593 C CA . GLU B 1 10 ? -30.547 14.359 4.668 1 58.25 10 GLU B CA 1
ATOM 2594 C C . GLU B 1 10 ? -29.234 13.828 4.102 1 58.25 10 GLU B C 1
ATOM 2596 O O . GLU B 1 10 ? -29.203 12.727 3.535 1 58.25 10 GLU B O 1
ATOM 2601 N N . ALA B 1 11 ? -28.219 14.594 4.273 1 61.12 11 ALA B N 1
ATOM 2602 C CA . ALA B 1 11 ? -26.906 14.148 3.822 1 61.12 11 ALA B CA 1
ATOM 2603 C C . ALA B 1 11 ? -26.422 12.938 4.621 1 61.12 11 ALA B C 1
ATOM 2605 O O . ALA B 1 11 ? -25.859 12 4.059 1 61.12 11 ALA B O 1
ATOM 2606 N N . SER B 1 12 ? -26.844 12.961 5.875 1 68.62 12 SER B N 1
ATOM 2607 C CA . SER B 1 12 ? -26.469 11.836 6.727 1 68.62 12 SER B CA 1
ATOM 2608 C C . SER B 1 12 ? -27.234 10.578 6.355 1 68.62 12 SER B C 1
ATOM 2610 O O . SER B 1 12 ? -26.672 9.484 6.309 1 68.62 12 SER B O 1
ATOM 2612 N N . ASP B 1 13 ? -28.562 10.734 5.977 1 70.62 13 ASP B N 1
ATOM 2613 C CA . ASP B 1 13 ? -29.375 9.578 5.609 1 70.62 13 ASP B CA 1
ATOM 2614 C C . ASP B 1 13 ? -28.922 8.992 4.27 1 70.62 13 ASP B C 1
ATOM 2616 O O . ASP B 1 13 ? -28.891 7.773 4.094 1 70.62 13 ASP B O 1
ATOM 2620 N N . SER B 1 14 ? -28.672 9.883 3.348 1 73.94 14 SER B N 1
ATOM 2621 C CA . SER B 1 14 ? -28.188 9.438 2.043 1 73.94 14 SER B CA 1
ATOM 2622 C C . SER B 1 14 ? -26.859 8.719 2.16 1 73.94 14 SER B C 1
ATOM 2624 O O . SER B 1 14 ? -26.625 7.703 1.5 1 73.94 14 SER B O 1
ATOM 2626 N N . GLU B 1 15 ? -26.094 9.188 3.059 1 74.94 15 GLU B N 1
ATOM 2627 C CA . GLU B 1 15 ? -24.797 8.555 3.281 1 74.94 15 GLU B CA 1
ATOM 2628 C C . GLU B 1 15 ? -24.953 7.18 3.916 1 74.94 15 GLU B C 1
ATOM 2630 O O . GLU B 1 15 ? -24.219 6.246 3.576 1 74.94 15 GLU B O 1
ATOM 2635 N N . ASP B 1 16 ? -25.953 7.086 4.727 1 77.75 16 ASP B N 1
ATOM 2636 C CA . ASP B 1 16 ? -26.203 5.801 5.379 1 77.75 16 ASP B CA 1
ATOM 2637 C C . ASP B 1 16 ? -26.734 4.777 4.383 1 77.75 16 ASP B C 1
ATOM 2639 O O . ASP B 1 16 ? -26.359 3.605 4.426 1 77.75 16 ASP B O 1
ATOM 2643 N N . ALA B 1 17 ? -27.672 5.219 3.527 1 78.5 17 ALA B N 1
ATOM 2644 C CA . ALA B 1 17 ? -28.234 4.324 2.516 1 78.5 17 ALA B CA 1
ATOM 2645 C C . ALA B 1 17 ? -27.141 3.838 1.559 1 78.5 17 ALA B C 1
ATOM 2647 O O . ALA B 1 17 ? -27.109 2.662 1.189 1 78.5 17 ALA B O 1
ATOM 2648 N N . GLU B 1 18 ? -26.281 4.703 1.214 1 80.25 18 GLU B N 1
ATOM 2649 C CA . GLU B 1 18 ? -25.188 4.352 0.312 1 80.25 18 GLU B CA 1
ATOM 2650 C C . GLU B 1 18 ? -24.219 3.373 0.974 1 80.25 18 GLU B C 1
ATOM 2652 O O . GLU B 1 18 ? -23.703 2.463 0.321 1 80.25 18 GLU B O 1
ATOM 2657 N N . GLN B 1 19 ? -24.031 3.586 2.201 1 82 19 GLN B N 1
ATOM 2658 C CA . GLN B 1 19 ? -23.125 2.689 2.928 1 82 19 GLN B CA 1
ATOM 2659 C C . GLN B 1 19 ? -23.734 1.288 3.031 1 82 19 GLN B C 1
ATOM 2661 O O . GLN B 1 19 ? -23.016 0.292 2.887 1 82 19 GLN B O 1
ATOM 2666 N N . LYS B 1 20 ? -25.016 1.228 3.225 1 84.44 20 LYS B N 1
ATOM 2667 C CA . LYS B 1 20 ? -25.672 -0.068 3.316 1 84.44 20 LYS B CA 1
ATOM 2668 C C . LYS B 1 20 ? -25.656 -0.793 1.975 1 84.44 20 LYS B C 1
ATOM 2670 O O . LYS B 1 20 ? -25.469 -2.01 1.924 1 84.44 20 LYS B O 1
ATOM 2675 N N . GLN B 1 21 ? -25.859 -0.064 1.005 1 85.44 21 GLN B N 1
ATOM 2676 C CA . GLN B 1 21 ? -25.828 -0.641 -0.335 1 85.44 21 GLN B CA 1
ATOM 2677 C C . GLN B 1 21 ? -24.422 -1.16 -0.665 1 85.44 21 GLN B C 1
ATOM 2679 O O . GLN B 1 21 ? -24.281 -2.227 -1.266 1 85.44 21 GLN B O 1
ATOM 2684 N N . SER B 1 22 ? -23.484 -0.401 -0.307 1 85.94 22 SER B N 1
ATOM 2685 C CA . SER B 1 22 ? -22.109 -0.813 -0.536 1 85.94 22 SER B CA 1
ATOM 2686 C C . SER B 1 22 ? -21.766 -2.078 0.247 1 85.94 22 SER B C 1
ATOM 2688 O O . SER B 1 22 ? -21.125 -2.988 -0.281 1 85.94 22 SER B O 1
ATOM 2690 N N . GLU B 1 23 ? -22.266 -2.156 1.409 1 87.94 23 GLU B N 1
ATOM 2691 C CA . GLU B 1 23 ? -22 -3.334 2.232 1 87.94 23 GLU B CA 1
ATOM 2692 C C . GLU B 1 23 ? -22.703 -4.566 1.672 1 87.94 23 GLU B C 1
ATOM 2694 O O . GLU B 1 23 ? -22.156 -5.668 1.694 1 87.94 23 GLU B O 1
ATOM 2699 N N . PHE B 1 24 ? -23.844 -4.348 1.224 1 90.12 24 PHE B N 1
ATOM 2700 C CA . PHE B 1 24 ? -24.594 -5.445 0.616 1 90.12 24 PHE B CA 1
ATOM 2701 C C . PHE B 1 24 ? -23.891 -5.945 -0.64 1 90.12 24 PHE B C 1
ATOM 2703 O O . PHE B 1 24 ? -23.797 -7.152 -0.867 1 90.12 24 PHE B O 1
ATOM 2710 N N . ALA B 1 25 ? -23.453 -5.004 -1.402 1 89 25 ALA B N 1
ATOM 2711 C CA . ALA B 1 25 ? -22.734 -5.352 -2.621 1 89 25 ALA B CA 1
ATOM 2712 C C . ALA B 1 25 ? -21.484 -6.188 -2.301 1 89 25 ALA B C 1
ATOM 2714 O O . ALA B 1 25 ? -21.203 -7.172 -2.986 1 89 25 ALA B O 1
ATOM 2715 N N . MET B 1 26 ? -20.812 -5.891 -1.271 1 90.5 26 MET B N 1
ATOM 2716 C CA . MET B 1 26 ? -19.625 -6.629 -0.871 1 90.5 26 MET B CA 1
ATOM 2717 C C . MET B 1 26 ? -19.984 -8.023 -0.373 1 90.5 26 MET B C 1
ATOM 2719 O O . MET B 1 26 ? -19.344 -9.008 -0.743 1 90.5 26 MET B O 1
ATOM 2723 N N . LYS B 1 27 ? -20.984 -8.07 0.374 1 90.81 27 LYS B N 1
ATOM 2724 C CA . LYS B 1 27 ? -21.422 -9.344 0.932 1 90.81 27 LYS B CA 1
ATOM 2725 C C . LYS B 1 27 ? -21.875 -10.305 -0.167 1 90.81 27 LYS B C 1
ATOM 2727 O O . LYS B 1 27 ? -21.469 -11.461 -0.197 1 90.81 27 LYS B O 1
ATOM 2732 N N . ILE B 1 28 ? -22.672 -9.766 -1.011 1 90.56 28 ILE B N 1
ATOM 2733 C CA . ILE B 1 28 ? -23.203 -10.602 -2.076 1 90.56 28 ILE B CA 1
ATOM 2734 C C . ILE B 1 28 ? -22.078 -11.078 -2.98 1 90.56 28 ILE B C 1
ATOM 2736 O O . ILE B 1 28 ? -22.094 -12.211 -3.467 1 90.56 28 ILE B O 1
ATOM 2740 N N . SER B 1 29 ? -21.188 -10.18 -3.254 1 91.5 29 SER B N 1
ATOM 2741 C CA . SER B 1 29 ? -20.047 -10.555 -4.074 1 91.5 29 SER B CA 1
ATOM 2742 C C . SER B 1 29 ? -19.219 -11.648 -3.402 1 91.5 29 SER B C 1
ATOM 2744 O O . SER B 1 29 ? -18.828 -12.617 -4.051 1 91.5 29 SER B O 1
ATOM 2746 N N . ASN B 1 30 ? -19 -11.547 -2.117 1 91.94 30 ASN B N 1
ATOM 2747 C CA . ASN B 1 30 ? -18.219 -12.539 -1.386 1 91.94 30 ASN B CA 1
ATOM 2748 C C . ASN B 1 30 ? -18.953 -13.875 -1.29 1 91.94 30 ASN B C 1
ATOM 2750 O O . ASN B 1 30 ? -18.344 -14.938 -1.461 1 91.94 30 ASN B O 1
ATOM 2754 N N . TYR B 1 31 ? -20.188 -13.828 -1.067 1 92.31 31 TYR B N 1
ATOM 2755 C CA . TYR B 1 31 ? -20.969 -15.055 -1.005 1 92.31 31 TYR B CA 1
ATOM 2756 C C . TYR B 1 31 ? -21.016 -15.742 -2.365 1 92.31 31 TYR B C 1
ATOM 2758 O O . TYR B 1 31 ? -20.922 -16.969 -2.449 1 92.31 31 TYR B O 1
ATOM 2766 N N . ALA B 1 32 ? -21.219 -14.93 -3.369 1 91.06 32 ALA B N 1
ATOM 2767 C CA . ALA B 1 32 ? -21.219 -15.484 -4.719 1 91.06 32 ALA B CA 1
ATOM 2768 C C . ALA B 1 32 ? -19.891 -16.172 -5.027 1 91.06 32 ALA B C 1
ATOM 2770 O O . ALA B 1 32 ? -19.875 -17.266 -5.605 1 91.06 32 ALA B O 1
ATOM 2771 N N . ASN B 1 33 ? -18.828 -15.547 -4.625 1 90.31 33 ASN B N 1
ATOM 2772 C CA . ASN B 1 33 ? -17.516 -16.125 -4.852 1 90.31 33 ASN B CA 1
ATOM 2773 C C . ASN B 1 33 ? -17.328 -17.422 -4.062 1 90.31 33 ASN B C 1
ATOM 2775 O O . ASN B 1 33 ? -16.719 -18.37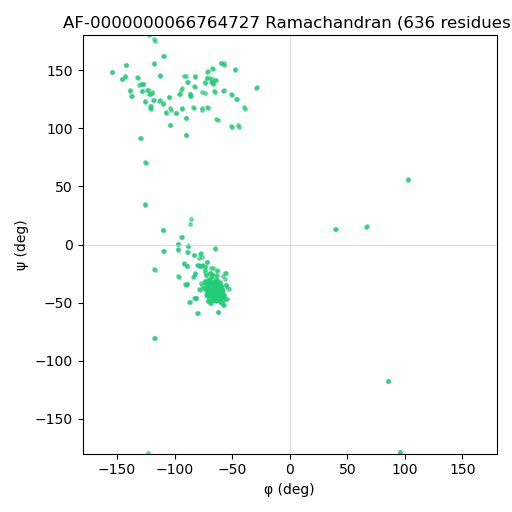5 -4.555 1 90.31 33 ASN B O 1
ATOM 2779 N N . ILE B 1 34 ? -17.844 -17.484 -2.922 1 91.62 34 ILE B N 1
ATOM 2780 C CA . ILE B 1 34 ? -17.766 -18.688 -2.1 1 91.62 34 ILE B CA 1
ATOM 2781 C C . ILE B 1 34 ? -18.562 -19.812 -2.752 1 91.62 34 ILE B C 1
ATOM 2783 O O . ILE B 1 34 ? -18.078 -20.938 -2.842 1 91.62 34 ILE B O 1
ATOM 2787 N N . VAL B 1 35 ? -19.734 -19.5 -3.227 1 91.5 35 VAL B N 1
ATOM 2788 C CA . VAL B 1 35 ? -20.578 -20.484 -3.877 1 91.5 35 VAL B CA 1
ATOM 2789 C C . VAL B 1 35 ? -19.906 -21.016 -5.137 1 91.5 35 VAL B C 1
ATOM 2791 O O . VAL B 1 35 ? -19.875 -22.219 -5.379 1 91.5 35 VAL B O 1
ATOM 2794 N N . LEU B 1 36 ? -19.375 -20.125 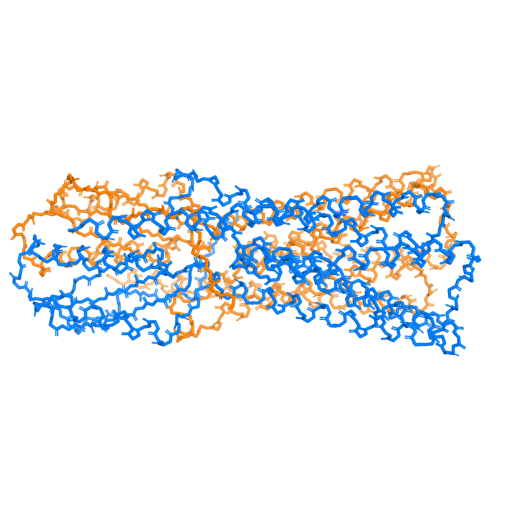-5.898 1 88.62 36 LEU B N 1
ATOM 2795 C CA . LEU B 1 36 ? -18.672 -20.531 -7.113 1 88.62 36 LEU B CA 1
ATOM 2796 C C . LEU B 1 36 ? -17.469 -21.406 -6.781 1 88.62 36 LEU B C 1
ATOM 2798 O O . LEU B 1 36 ? -17.203 -22.391 -7.473 1 88.62 36 LEU B O 1
ATOM 2802 N N . LEU B 1 37 ? -16.75 -21.047 -5.742 1 89.12 37 LEU B N 1
ATOM 2803 C CA . LEU B 1 37 ? -15.594 -21.844 -5.32 1 89.12 37 LEU B CA 1
ATOM 2804 C C . LEU B 1 37 ? -16.016 -23.25 -4.918 1 89.12 37 LEU B C 1
ATOM 2806 O O . LEU B 1 37 ? -15.398 -24.234 -5.34 1 89.12 37 LEU B O 1
ATOM 2810 N N . VAL B 1 38 ? -17.062 -23.391 -4.141 1 90.12 38 VAL B N 1
ATOM 2811 C CA . VAL B 1 38 ? -17.547 -24.688 -3.672 1 90.12 38 VAL B CA 1
ATOM 2812 C C . VAL B 1 38 ? -17.984 -25.531 -4.859 1 90.12 38 VAL B C 1
ATOM 2814 O O . VAL B 1 38 ? -17.672 -26.719 -4.93 1 90.12 38 VAL B O 1
ATOM 2817 N N . PHE B 1 39 ? -18.688 -24.922 -5.781 1 87.44 39 PHE B N 1
ATOM 2818 C CA . PHE B 1 39 ? -19.141 -25.625 -6.969 1 87.44 39 PHE B CA 1
ATOM 2819 C C . PHE B 1 39 ? -17.969 -26.109 -7.805 1 87.44 39 PHE B C 1
ATOM 2821 O O . PHE B 1 39 ? -17.969 -27.234 -8.312 1 87.44 39 PHE B O 1
ATOM 2828 N N . LYS B 1 40 ? -16.984 -25.312 -7.965 1 84.81 40 LYS B N 1
ATOM 2829 C CA . LYS B 1 40 ? -15.828 -25.688 -8.766 1 84.81 40 LYS B CA 1
ATOM 2830 C C . LYS B 1 40 ? -15.008 -26.766 -8.07 1 84.81 40 LYS B C 1
ATOM 2832 O O . LYS B 1 40 ? -14.445 -27.641 -8.727 1 84.81 40 LYS B O 1
ATOM 2837 N N . VAL B 1 41 ? -14.914 -26.625 -6.738 1 83.06 41 VAL B N 1
ATOM 2838 C CA . VAL B 1 41 ? -14.211 -27.656 -5.984 1 83.06 41 VAL B CA 1
ATOM 2839 C C . VAL B 1 41 ? -14.93 -29 -6.156 1 83.06 41 VAL B C 1
ATOM 2841 O O . VAL B 1 41 ? -14.289 -30.031 -6.402 1 83.06 41 VAL B O 1
ATOM 2844 N N . TYR B 1 42 ? -16.234 -29.031 -6.043 1 86.12 42 TYR B N 1
ATOM 2845 C CA . TYR B 1 42 ? -17.031 -30.219 -6.23 1 86.12 42 TYR B CA 1
ATOM 2846 C C . TYR B 1 42 ? -16.844 -30.797 -7.629 1 86.12 42 TYR B C 1
ATOM 2848 O O . TYR B 1 42 ? -16.656 -32 -7.785 1 86.12 42 TYR B O 1
ATOM 2856 N N . ALA B 1 43 ? -16.875 -29.984 -8.586 1 80.94 43 ALA B N 1
ATOM 2857 C CA . ALA B 1 43 ? -16.703 -30.422 -9.969 1 80.94 43 ALA B CA 1
ATOM 2858 C C . ALA B 1 43 ? -15.297 -30.984 -10.195 1 80.94 43 ALA B C 1
ATOM 2860 O O . ALA B 1 43 ? -15.133 -31.953 -10.93 1 80.94 43 ALA B O 1
ATOM 2861 N N . THR B 1 44 ? -14.344 -30.375 -9.602 1 77.38 44 THR B N 1
ATOM 2862 C CA . THR B 1 44 ? -12.961 -30.844 -9.742 1 77.38 44 THR B CA 1
ATOM 2863 C C . THR B 1 44 ? -12.789 -32.219 -9.125 1 77.38 44 THR B C 1
ATOM 2865 O O . THR B 1 44 ? -12.141 -33.094 -9.711 1 77.38 44 THR B O 1
ATOM 2868 N N . ILE B 1 45 ? -13.406 -32.438 -7.961 1 78.12 45 ILE B N 1
ATOM 2869 C CA . ILE B 1 45 ? -13.305 -33.719 -7.273 1 78.12 45 ILE B CA 1
ATOM 2870 C C . ILE B 1 45 ? -14.062 -34.781 -8.062 1 78.12 45 ILE B C 1
ATOM 2872 O O . ILE B 1 45 ? -13.594 -35.938 -8.195 1 78.12 45 ILE B O 1
ATOM 2876 N N . ARG B 1 46 ? -15.148 -34.5 -8.688 1 79.69 46 ARG B N 1
ATOM 2877 C CA . ARG B 1 46 ? -15.992 -35.469 -9.398 1 79.69 46 ARG B CA 1
ATOM 2878 C C . ARG B 1 46 ? -15.398 -35.812 -10.758 1 79.69 46 ARG B C 1
ATOM 2880 O O . ARG B 1 46 ? -15.445 -36.969 -11.18 1 79.69 46 ARG B O 1
ATOM 2887 N N . THR B 1 47 ? -14.852 -34.875 -11.422 1 74.25 47 THR B N 1
ATOM 2888 C CA . THR B 1 47 ? -14.391 -35.094 -12.789 1 74.25 47 THR B CA 1
ATOM 2889 C C . THR B 1 47 ? -12.898 -35.406 -12.805 1 74.25 47 THR B C 1
ATOM 2891 O O . THR B 1 47 ? -12.414 -36.062 -13.75 1 74.25 47 THR B O 1
ATOM 2894 N N . GLY B 1 48 ? -12.195 -34.906 -11.789 1 66.25 48 GLY B N 1
ATOM 2895 C CA . GLY B 1 48 ? -10.75 -35.062 -11.766 1 66.25 48 GLY B CA 1
ATOM 2896 C C . GLY B 1 48 ? -10.039 -34.312 -12.867 1 66.25 48 GLY B C 1
ATOM 2897 O O . GLY B 1 48 ? -8.922 -34.656 -13.25 1 66.25 48 GLY B O 1
ATOM 2898 N N . SER B 1 49 ? -10.703 -33.406 -13.492 1 65.5 49 SER B N 1
ATOM 2899 C CA . SER B 1 49 ? -10.156 -32.625 -14.602 1 65.5 49 SER B CA 1
ATOM 2900 C C . SER B 1 49 ? -9.156 -31.578 -14.109 1 65.5 49 SER B C 1
ATOM 2902 O O . SER B 1 49 ? -9.438 -30.844 -13.156 1 65.5 49 SER B O 1
ATOM 2904 N N . MET B 1 50 ? -8 -31.516 -14.711 1 61.81 50 MET B N 1
ATOM 2905 C CA . MET B 1 50 ? -6.977 -30.531 -14.375 1 61.81 50 MET B CA 1
ATOM 2906 C C . MET B 1 50 ? -7.418 -29.125 -14.781 1 61.81 50 MET B C 1
ATOM 2908 O O . MET B 1 50 ? -7.07 -28.156 -14.117 1 61.81 50 MET B O 1
ATOM 2912 N N . ALA B 1 51 ? -8.086 -29.062 -15.867 1 62.44 51 ALA B N 1
ATOM 2913 C CA . ALA B 1 51 ? -8.57 -27.75 -16.328 1 62.44 51 ALA B CA 1
ATOM 2914 C C . ALA B 1 51 ? -9.508 -27.125 -15.305 1 62.44 51 ALA B C 1
ATOM 2916 O O . ALA B 1 51 ? -9.414 -25.922 -15.023 1 62.44 51 ALA B O 1
ATOM 2917 N N . ILE B 1 52 ? -10.359 -27.984 -14.727 1 68.75 52 ILE B N 1
ATOM 2918 C CA . ILE B 1 52 ? -11.297 -27.484 -13.734 1 68.75 52 ILE B CA 1
ATOM 2919 C C . ILE B 1 52 ? -10.562 -27.156 -12.438 1 68.75 52 ILE B C 1
ATOM 2921 O O . ILE B 1 52 ? -10.898 -26.188 -11.75 1 68.75 52 ILE B O 1
ATOM 2925 N N . ALA B 1 53 ? -9.609 -27.891 -12.195 1 67.25 53 ALA B N 1
ATOM 2926 C CA . ALA B 1 53 ? -8.789 -27.625 -11.023 1 67.25 53 ALA B CA 1
ATOM 2927 C C . ALA B 1 53 ? -8.109 -26.266 -11.125 1 67.25 53 ALA B C 1
ATOM 2929 O O . ALA B 1 53 ? -8.055 -25.516 -10.141 1 67.25 53 ALA B O 1
ATOM 2930 N N . ALA B 1 54 ? -7.598 -25.938 -12.32 1 65.81 54 ALA B N 1
ATOM 2931 C CA . ALA B 1 54 ? -6.969 -24.641 -12.539 1 65.81 54 ALA B CA 1
ATOM 2932 C C . ALA B 1 54 ? -7.965 -23.5 -12.336 1 65.81 54 ALA B C 1
ATOM 2934 O O . ALA B 1 54 ? -7.633 -22.469 -11.742 1 65.81 54 ALA B O 1
ATOM 2935 N N . SER B 1 55 ? -9.117 -23.688 -12.773 1 72.75 55 SER B N 1
ATOM 2936 C CA . SER B 1 55 ? -10.164 -22.688 -12.609 1 72.75 55 SER B CA 1
ATOM 2937 C C . SER B 1 55 ? -10.57 -22.547 -11.148 1 72.75 55 SER B C 1
ATOM 2939 O O . SER B 1 55 ? -10.945 -21.453 -10.703 1 72.75 55 SER B O 1
ATOM 2941 N N . THR B 1 56 ? -10.57 -23.672 -10.445 1 76.94 56 THR B N 1
ATOM 2942 C CA . THR B 1 56 ? -10.867 -23.641 -9.016 1 76.94 56 THR B CA 1
ATOM 2943 C C . THR B 1 56 ? -9.859 -22.781 -8.266 1 76.94 56 THR B C 1
ATOM 2945 O O . THR B 1 56 ? -10.219 -22.031 -7.355 1 76.94 56 THR B O 1
ATOM 2948 N N . LEU B 1 57 ? -8.625 -22.828 -8.664 1 71.5 57 LEU B N 1
ATOM 2949 C CA . LEU B 1 57 ? -7.586 -22 -8.047 1 71.5 57 LEU B CA 1
ATOM 2950 C C . LEU B 1 57 ? -7.863 -20.516 -8.266 1 71.5 57 LEU B C 1
ATOM 2952 O O . LEU B 1 57 ? -7.691 -19.719 -7.355 1 71.5 57 LEU B O 1
ATOM 2956 N N . ASP B 1 58 ? -8.258 -20.25 -9.391 1 74.81 58 ASP B N 1
ATOM 2957 C CA . ASP B 1 58 ? -8.633 -18.875 -9.711 1 74.81 58 ASP B CA 1
ATOM 2958 C C . ASP B 1 58 ? -9.75 -18.375 -8.789 1 74.81 58 ASP B C 1
ATOM 2960 O O . ASP B 1 58 ? -9.68 -17.266 -8.266 1 74.81 58 ASP B O 1
ATOM 2964 N N . SER B 1 59 ? -10.68 -19.281 -8.562 1 85.31 59 SER B N 1
ATOM 2965 C CA . SER B 1 59 ? -11.797 -18.906 -7.691 1 85.31 59 SER B CA 1
ATOM 2966 C C . SER B 1 59 ? -11.336 -18.766 -6.242 1 85.31 59 SER B C 1
ATOM 2968 O O . SER B 1 59 ? -11.883 -17.953 -5.496 1 85.31 59 SER B O 1
ATOM 2970 N N . LEU B 1 60 ? -10.43 -19.562 -5.879 1 82.44 60 LEU B N 1
ATOM 2971 C CA . LEU B 1 60 ? -9.875 -19.438 -4.535 1 82.44 60 LEU B CA 1
ATOM 2972 C C . LEU B 1 60 ? -9.195 -18.078 -4.344 1 82.44 60 LEU B C 1
ATOM 2974 O O . LEU B 1 60 ? -9.359 -17.453 -3.301 1 82.44 60 LEU B O 1
ATOM 2978 N N . LEU B 1 61 ? -8.516 -17.734 -5.32 1 78.62 61 LEU B N 1
ATOM 2979 C CA . LEU B 1 61 ? -7.828 -16.453 -5.262 1 78.62 61 LEU B CA 1
ATOM 2980 C C . LEU B 1 61 ? -8.828 -15.297 -5.246 1 78.62 61 LEU B C 1
ATOM 2982 O O . LEU B 1 61 ? -8.617 -14.297 -4.555 1 78.62 61 LEU B O 1
ATOM 2986 N N . ASP B 1 62 ? -9.852 -15.516 -6.023 1 85.88 62 ASP B N 1
ATOM 2987 C CA . ASP B 1 62 ? -10.922 -14.523 -6 1 85.88 62 ASP B CA 1
ATOM 2988 C C . ASP B 1 62 ? -11.516 -14.383 -4.602 1 85.88 62 ASP B C 1
ATOM 2990 O O . ASP B 1 62 ? -11.836 -13.281 -4.16 1 85.88 62 ASP B O 1
ATOM 2994 N N . PHE B 1 63 ? -11.688 -15.508 -4.008 1 87.81 63 PHE B N 1
ATOM 2995 C CA . PHE B 1 63 ? -12.211 -15.531 -2.646 1 87.81 63 PHE B CA 1
ATOM 2996 C C . PHE B 1 63 ? -11.273 -14.812 -1.688 1 87.81 63 PHE B C 1
ATOM 2998 O O . PHE B 1 63 ? -11.719 -14.008 -0.867 1 87.81 63 PHE B O 1
ATOM 3005 N N . MET B 1 64 ? -10.055 -15.039 -1.826 1 85.31 64 MET B N 1
ATOM 3006 C CA . MET B 1 64 ? -9.062 -14.391 -0.973 1 85.31 64 MET B CA 1
ATOM 3007 C C . MET B 1 64 ? -9.016 -12.883 -1.229 1 85.31 64 MET B C 1
ATOM 3009 O O . MET B 1 64 ? -8.992 -12.094 -0.287 1 85.31 64 MET B O 1
ATOM 3013 N N . ALA B 1 65 ? -9.008 -12.57 -2.521 1 85.31 65 ALA B N 1
ATOM 3014 C CA . ALA B 1 65 ? -8.984 -11.164 -2.895 1 85.31 65 ALA B CA 1
ATOM 3015 C C . ALA B 1 65 ? -10.219 -10.438 -2.359 1 85.31 65 ALA B C 1
ATOM 3017 O O . ALA B 1 65 ? -10.109 -9.32 -1.835 1 85.31 65 ALA B O 1
ATOM 3018 N N . GLY B 1 66 ? -11.336 -11.109 -2.459 1 88.5 66 GLY B N 1
ATOM 3019 C CA . GLY B 1 66 ? -12.547 -10.539 -1.888 1 88.5 66 GLY B CA 1
ATOM 3020 C C . GLY B 1 66 ? -12.484 -10.391 -0.38 1 88.5 66 GLY B C 1
ATOM 3021 O O . GLY B 1 66 ? -12.992 -9.414 0.173 1 88.5 66 GLY B O 1
ATOM 3022 N N . GLY B 1 67 ? -11.859 -11.305 0.235 1 90.94 67 GLY B N 1
ATOM 3023 C CA . GLY B 1 67 ? -11.664 -11.227 1.676 1 90.94 67 GLY B CA 1
ATOM 3024 C C . GLY B 1 67 ? -10.828 -10.039 2.107 1 90.94 67 GLY B C 1
ATOM 3025 O O . GLY B 1 67 ? -11.148 -9.383 3.1 1 90.94 67 GLY B O 1
ATOM 3026 N N . ILE B 1 68 ? -9.891 -9.727 1.323 1 90.69 68 ILE B N 1
ATOM 3027 C CA . ILE B 1 68 ? -9.008 -8.609 1.625 1 90.69 68 ILE B CA 1
ATOM 3028 C C . ILE B 1 68 ? -9.797 -7.297 1.537 1 90.69 68 ILE B C 1
ATOM 3030 O O . ILE B 1 68 ? -9.695 -6.449 2.426 1 90.69 68 ILE B O 1
ATOM 3034 N N . LEU B 1 69 ? -10.602 -7.195 0.507 1 90.25 69 LEU B N 1
ATOM 3035 C CA . LEU B 1 69 ? -11.391 -5.98 0.339 1 90.25 69 LEU B CA 1
ATOM 3036 C C . LEU B 1 69 ? -12.438 -5.855 1.438 1 90.25 69 LEU B C 1
ATOM 3038 O O . LEU B 1 69 ? -12.68 -4.762 1.949 1 90.25 69 LEU B O 1
ATOM 3042 N N . TRP B 1 70 ? -12.961 -6.977 1.806 1 90.62 70 TRP B N 1
ATOM 3043 C CA . TRP B 1 70 ? -13.945 -6.961 2.885 1 90.62 70 TRP B CA 1
ATOM 3044 C C . TRP B 1 70 ? -13.297 -6.57 4.207 1 90.62 70 TRP B C 1
ATOM 3046 O O . TRP B 1 70 ? -13.852 -5.766 4.961 1 90.62 70 TRP B O 1
ATOM 3056 N N . PHE B 1 71 ? -12.195 -7.133 4.465 1 89.62 71 PHE B N 1
ATOM 3057 C CA . PHE B 1 71 ? -11.469 -6.793 5.68 1 89.62 71 PHE B CA 1
ATOM 3058 C C . PHE B 1 71 ? -11.07 -5.324 5.68 1 89.62 71 PHE B C 1
ATOM 3060 O O . PHE B 1 71 ? -11.078 -4.672 6.723 1 89.62 71 PHE B O 1
ATOM 3067 N N . THR B 1 72 ? -10.695 -4.852 4.531 1 89.38 72 THR B N 1
ATOM 3068 C CA . THR B 1 72 ? -10.375 -3.436 4.387 1 89.38 72 THR B CA 1
ATOM 3069 C C . THR B 1 72 ? -11.57 -2.568 4.766 1 89.38 72 THR B C 1
ATOM 3071 O O . THR B 1 72 ? -11.43 -1.61 5.527 1 89.38 72 THR B O 1
ATOM 3074 N N . HIS B 1 73 ? -12.719 -2.932 4.305 1 87.44 73 HIS B N 1
ATOM 3075 C CA . HIS B 1 73 ? -13.945 -2.193 4.602 1 87.44 73 HIS B CA 1
ATOM 3076 C C . HIS B 1 73 ? -14.258 -2.227 6.094 1 87.44 73 HIS B C 1
ATOM 3078 O O . HIS B 1 73 ? -14.586 -1.195 6.684 1 87.44 73 HIS B O 1
ATOM 3084 N N . LEU B 1 74 ? -14.07 -3.354 6.762 1 87.88 74 LEU B N 1
ATOM 3085 C CA . LEU B 1 74 ? -14.352 -3.502 8.188 1 87.88 74 LEU B CA 1
ATOM 3086 C C . LEU B 1 74 ? -13.367 -2.699 9.023 1 87.88 74 LEU B C 1
ATOM 3088 O O . LEU B 1 74 ? -13.742 -2.123 10.047 1 87.88 74 LEU B O 1
ATOM 3092 N N . SER B 1 75 ? -12.188 -2.664 8.57 1 86.5 75 SER B N 1
ATOM 3093 C CA . SER B 1 75 ? -11.141 -1.954 9.297 1 86.5 75 SER B CA 1
ATOM 3094 C C . SER B 1 75 ? -11.383 -0.449 9.289 1 86.5 75 SER B C 1
ATOM 3096 O O . SER B 1 75 ? -11.016 0.251 10.234 1 86.5 75 SER B O 1
ATOM 3098 N N . MET B 1 76 ? -11.961 0.022 8.234 1 82.94 76 MET B N 1
ATOM 3099 C CA . MET B 1 76 ? -12.258 1.447 8.125 1 82.94 76 MET B CA 1
ATOM 3100 C C . MET B 1 76 ? -13.344 1.857 9.117 1 82.94 76 MET B C 1
ATOM 3102 O O . MET B 1 76 ? -13.359 2.996 9.586 1 82.94 76 MET B O 1
ATOM 3106 N N . LYS B 1 77 ? -14.164 0.982 9.461 1 79.88 77 LYS B N 1
ATOM 3107 C CA . LYS B 1 77 ? -15.297 1.275 10.336 1 79.88 77 LYS B CA 1
ATOM 3108 C C . LYS B 1 77 ? -14.883 1.267 11.805 1 79.88 77 LYS B C 1
ATOM 3110 O O . LYS B 1 77 ? -15.477 1.96 12.625 1 79.88 77 LYS B O 1
ATOM 3115 N N . ARG B 1 78 ? -13.859 0.566 12.078 1 78.19 78 ARG B N 1
ATOM 3116 C CA . ARG B 1 78 ? -13.414 0.487 13.469 1 78.19 78 ARG B CA 1
ATOM 3117 C C . ARG B 1 78 ? -12.406 1.589 13.781 1 78.19 78 ARG B C 1
ATOM 3119 O O . ARG B 1 78 ? -11.211 1.432 13.531 1 78.19 78 ARG B O 1
ATOM 3126 N N . VAL B 1 79 ? -12.977 2.645 14.297 1 71.06 79 VAL B N 1
ATOM 3127 C CA . VAL B 1 79 ? -12.117 3.789 14.57 1 71.06 79 VAL B CA 1
ATOM 3128 C C . VAL B 1 79 ? -11.555 3.691 15.984 1 71.06 79 VAL B C 1
ATOM 3130 O O . VAL B 1 79 ? -12.312 3.549 16.953 1 71.06 79 VAL B O 1
ATOM 3133 N N . ASN B 1 80 ? -10.336 3.42 16.109 1 76.5 80 ASN B N 1
ATOM 3134 C CA . ASN B 1 80 ? -9.617 3.551 17.375 1 76.5 80 ASN B CA 1
ATOM 3135 C C . ASN B 1 80 ? -8.734 4.797 17.391 1 76.5 80 ASN B C 1
ATOM 3137 O O . ASN B 1 80 ? -7.633 4.789 16.844 1 76.5 80 ASN B O 1
ATOM 3141 N N . ILE B 1 81 ? -9.188 5.805 18.062 1 74.06 81 ILE B N 1
ATOM 3142 C CA . ILE B 1 81 ? -8.539 7.113 18.047 1 74.06 81 ILE B CA 1
ATOM 3143 C C . ILE B 1 81 ? -7.203 7.039 18.781 1 74.06 81 ILE B C 1
ATOM 3145 O O . ILE B 1 81 ? -6.297 7.828 18.5 1 74.06 81 ILE B O 1
ATOM 3149 N N . TYR B 1 82 ? -7.074 6.121 19.656 1 76.38 82 TYR B N 1
ATOM 3150 C CA . TYR B 1 82 ? -5.84 6.031 20.438 1 76.38 82 TYR B CA 1
ATOM 3151 C C . TYR B 1 82 ? -4.719 5.426 19.594 1 76.38 82 TYR B C 1
ATOM 3153 O O . TYR B 1 82 ? -3.57 5.871 19.672 1 76.38 82 TYR B O 1
ATOM 3161 N N . LYS B 1 83 ? -5.133 4.535 18.766 1 84.06 83 LYS B N 1
ATOM 3162 C CA . LYS B 1 83 ? -4.129 3.891 17.922 1 84.06 83 LYS B CA 1
ATOM 3163 C C . LYS B 1 83 ? -3.939 4.648 16.609 1 84.06 83 LYS B C 1
ATOM 3165 O O . LYS B 1 83 ? -2.82 4.754 16.109 1 84.06 83 LYS B O 1
ATOM 3170 N N . TYR B 1 84 ? -5.055 5.156 16.203 1 84.5 84 TYR B N 1
ATOM 3171 C CA . TYR B 1 84 ? -5.035 5.938 14.977 1 84.5 84 TYR B CA 1
ATOM 3172 C C . TYR B 1 84 ? -5.707 7.289 15.18 1 84.5 84 TYR B C 1
ATOM 3174 O O . TYR B 1 84 ? -6.91 7.434 14.93 1 84.5 84 TYR B O 1
ATOM 3182 N N . PRO B 1 85 ? -4.945 8.227 15.531 1 77.06 85 PRO B N 1
ATOM 3183 C CA . PRO B 1 85 ? -5.477 9.523 15.969 1 77.06 85 PRO B CA 1
ATOM 3184 C C . PRO B 1 85 ? -6.238 10.25 14.867 1 77.06 85 PRO B C 1
ATOM 3186 O O . PRO B 1 85 ? -7.094 11.094 15.156 1 77.06 85 PRO B O 1
ATOM 3189 N N . ILE B 1 86 ? -5.941 10.016 13.633 1 76.19 86 ILE B N 1
ATOM 3190 C CA . ILE B 1 86 ? -6.594 10.773 12.57 1 76.19 86 ILE B CA 1
ATOM 3191 C C . ILE B 1 86 ? -7.543 9.867 11.789 1 76.19 86 ILE B C 1
ATOM 3193 O O . ILE B 1 86 ? -8.055 10.25 10.734 1 76.19 86 ILE B O 1
ATOM 3197 N N . GLY B 1 87 ? -7.824 8.672 12.336 1 73.94 87 GLY B N 1
ATOM 3198 C CA . GLY B 1 87 ? -8.75 7.766 11.672 1 73.94 87 GLY B CA 1
ATOM 3199 C C . GLY B 1 87 ? -8.047 6.742 10.797 1 73.94 87 GLY B C 1
ATOM 3200 O O . GLY B 1 87 ? -6.82 6.703 10.734 1 73.94 87 GLY B O 1
ATOM 3201 N N . LYS B 1 88 ? -8.969 5.926 10.156 1 76.38 88 LYS B N 1
ATOM 3202 C CA . LYS B 1 88 ? -8.43 4.809 9.383 1 76.38 88 LYS B CA 1
ATOM 3203 C C . LYS B 1 88 ? -8.945 4.828 7.953 1 76.38 88 LYS B C 1
ATOM 3205 O O . LYS B 1 88 ? -9.188 3.773 7.359 1 76.38 88 LYS B O 1
ATOM 3210 N N . LEU B 1 89 ? -9.133 5.918 7.391 1 81.19 89 LEU B N 1
ATOM 3211 C CA . LEU B 1 89 ? -9.656 5.996 6.031 1 81.19 89 LEU B CA 1
ATOM 3212 C C . LEU B 1 89 ? -8.594 5.598 5.012 1 81.19 89 LEU B C 1
ATOM 3214 O O . LEU B 1 89 ? -8.922 5.184 3.896 1 81.19 89 LEU B O 1
ATOM 3218 N N . ARG B 1 90 ? -7.426 5.668 5.484 1 88.44 90 ARG B N 1
ATOM 3219 C CA . ARG B 1 90 ? -6.309 5.387 4.59 1 88.44 90 ARG B CA 1
ATOM 3220 C C . ARG B 1 90 ? -6.152 3.887 4.363 1 88.44 90 ARG B C 1
ATOM 3222 O O . ARG B 1 90 ? -5.445 3.463 3.445 1 88.44 90 ARG B O 1
ATOM 3229 N N . VAL B 1 91 ? -6.871 3.164 5.062 1 89.06 91 VAL B N 1
ATOM 3230 C CA . VAL B 1 91 ? -6.828 1.716 4.898 1 89.06 91 VAL B CA 1
ATOM 3231 C C . VAL B 1 91 ? -7.406 1.336 3.533 1 89.06 91 VAL B C 1
ATOM 3233 O O . VAL B 1 91 ? -7.031 0.312 2.959 1 89.06 91 VAL B O 1
ATOM 3236 N N . GLN B 1 92 ? -8.242 2.152 3.027 1 89.75 92 GLN B N 1
ATOM 3237 C CA . GLN B 1 92 ? -8.93 1.857 1.775 1 89.75 92 GLN B CA 1
ATOM 3238 C C . GLN B 1 92 ? -7.941 1.731 0.621 1 89.75 92 GLN B C 1
ATOM 3240 O O . GLN B 1 92 ? -7.844 0.674 -0.005 1 89.75 92 GLN B O 1
ATOM 3245 N N . PRO B 1 93 ? -7.113 2.766 0.315 1 92.12 93 PRO B N 1
ATOM 3246 C CA . PRO B 1 93 ? -6.16 2.613 -0.789 1 92.12 93 PRO B CA 1
ATOM 3247 C C . PRO B 1 93 ? -5.129 1.516 -0.533 1 92.12 93 PRO B C 1
ATOM 3249 O O . PRO B 1 93 ? -4.676 0.859 -1.473 1 92.12 93 PRO B O 1
ATOM 3252 N N . VAL B 1 94 ? -4.762 1.271 0.679 1 92.62 94 VAL B N 1
ATOM 3253 C CA . VAL B 1 94 ? -3.805 0.221 1.01 1 92.62 94 VAL B CA 1
ATOM 3254 C C . VAL B 1 94 ? -4.395 -1.144 0.661 1 92.62 94 VAL B C 1
ATOM 3256 O O . VAL B 1 94 ? -3.73 -1.971 0.032 1 92.62 94 VAL B O 1
ATOM 3259 N N . GLY B 1 95 ? -5.629 -1.323 1.104 1 93.31 95 GLY B N 1
ATOM 3260 C CA . GLY B 1 95 ? -6.293 -2.576 0.789 1 93.31 95 GLY B CA 1
ATOM 3261 C C . GLY B 1 95 ? -6.438 -2.818 -0.702 1 93.31 95 GLY B C 1
ATOM 3262 O O . GLY B 1 95 ? -6.234 -3.938 -1.178 1 93.31 95 GLY B O 1
ATOM 3263 N N . ILE B 1 96 ? -6.754 -1.81 -1.418 1 92.88 96 ILE B N 1
ATOM 3264 C CA . ILE B 1 96 ? -6.926 -1.919 -2.863 1 92.88 96 ILE B CA 1
ATOM 3265 C C . ILE B 1 96 ? -5.586 -2.23 -3.521 1 92.88 96 ILE B C 1
ATOM 3267 O O . ILE B 1 96 ? -5.52 -3.006 -4.477 1 92.88 96 ILE B O 1
ATOM 3271 N N . ILE B 1 97 ? -4.523 -1.668 -3.002 1 94.31 97 ILE B N 1
ATOM 3272 C CA . ILE B 1 97 ? -3.188 -1.932 -3.529 1 94.31 97 ILE B CA 1
ATOM 3273 C C . ILE B 1 97 ? -2.838 -3.404 -3.332 1 94.31 97 ILE B C 1
ATOM 3275 O O . ILE B 1 97 ? -2.346 -4.059 -4.254 1 94.31 97 ILE B O 1
ATOM 3279 N N . VAL B 1 98 ? -3.078 -3.881 -2.156 1 94.31 98 VAL B N 1
ATOM 3280 C CA . VAL B 1 98 ? -2.787 -5.281 -1.862 1 94.31 98 VAL B CA 1
ATOM 3281 C C . VAL B 1 98 ? -3.611 -6.184 -2.779 1 94.31 98 VAL B C 1
ATOM 3283 O O . VAL B 1 98 ? -3.076 -7.109 -3.389 1 94.31 98 VAL B O 1
ATOM 3286 N N . PHE B 1 99 ? -4.875 -5.855 -2.895 1 92.81 99 PHE B N 1
ATOM 3287 C CA . PHE B 1 99 ? -5.773 -6.586 -3.781 1 92.81 99 PHE B CA 1
ATOM 3288 C C . PHE B 1 99 ? -5.258 -6.566 -5.215 1 92.81 99 PHE B C 1
ATOM 3290 O O . PHE B 1 99 ? -5.16 -7.609 -5.859 1 92.81 99 PHE B O 1
ATOM 3297 N N . ALA B 1 100 ? -4.969 -5.418 -5.699 1 93.38 100 ALA B N 1
ATOM 3298 C CA . ALA B 1 100 ? -4.535 -5.25 -7.082 1 93.38 100 ALA B CA 1
ATOM 3299 C C . ALA B 1 100 ? -3.203 -5.953 -7.328 1 93.38 100 ALA B C 1
ATOM 3301 O O . ALA B 1 100 ? -2.982 -6.52 -8.398 1 93.38 100 ALA B O 1
ATOM 3302 N N . ALA B 1 101 ? -2.312 -5.895 -6.367 1 93 101 ALA B N 1
ATOM 3303 C CA . ALA B 1 101 ? -1.021 -6.562 -6.492 1 93 101 ALA B CA 1
ATOM 3304 C C . ALA B 1 101 ? -1.191 -8.078 -6.602 1 93 101 ALA B C 1
ATOM 3306 O O . ALA B 1 101 ? -0.525 -8.727 -7.41 1 93 101 ALA B O 1
ATOM 3307 N N . ILE B 1 102 ? -2.014 -8.594 -5.816 1 90.81 102 ILE B N 1
ATOM 3308 C CA . ILE B 1 102 ? -2.293 -10.023 -5.836 1 90.81 102 ILE B CA 1
ATOM 3309 C C . ILE B 1 102 ? -2.869 -10.414 -7.195 1 90.81 102 ILE B C 1
ATOM 3311 O O . ILE B 1 102 ? -2.43 -11.398 -7.805 1 90.81 102 ILE B O 1
ATOM 3315 N N . MET B 1 103 ? -3.789 -9.609 -7.676 1 89.19 103 MET B N 1
ATOM 3316 C CA . MET B 1 103 ? -4.434 -9.914 -8.953 1 89.19 103 MET B CA 1
ATOM 3317 C C . MET B 1 103 ? -3.443 -9.789 -10.102 1 89.19 103 MET B C 1
ATOM 3319 O O . MET B 1 103 ? -3.506 -10.562 -11.062 1 89.19 103 MET B O 1
ATOM 3323 N N . ALA B 1 104 ? -2.607 -8.797 -10.016 1 89 104 ALA B N 1
ATOM 3324 C CA . ALA B 1 104 ? -1.579 -8.648 -11.039 1 89 104 ALA B CA 1
ATOM 3325 C C . ALA B 1 104 ? -0.641 -9.852 -11.055 1 89 104 ALA B C 1
ATOM 3327 O O . ALA B 1 104 ? -0.235 -10.32 -12.117 1 89 104 ALA B O 1
ATOM 3328 N N . THR B 1 105 ? -0.311 -10.336 -9.906 1 87.88 105 THR B N 1
ATOM 3329 C CA . THR B 1 105 ? 0.561 -11.5 -9.797 1 87.88 105 THR B CA 1
ATOM 3330 C C . THR B 1 105 ? -0.1 -12.727 -10.406 1 87.88 105 THR B C 1
ATOM 3332 O O . THR B 1 105 ? 0.559 -13.523 -11.086 1 87.88 105 THR B O 1
ATOM 3335 N N . LEU B 1 106 ? -1.346 -12.859 -10.18 1 83.69 106 LEU B N 1
ATOM 3336 C CA . LEU B 1 106 ? -2.088 -13.969 -10.781 1 83.69 106 LEU B CA 1
ATOM 3337 C C . LEU B 1 106 ? -2.082 -13.859 -12.305 1 83.69 106 LEU B C 1
ATOM 3339 O O . LEU B 1 106 ? -1.954 -14.867 -13 1 83.69 106 LEU B O 1
ATOM 3343 N N . GLY B 1 107 ? -2.346 -12.625 -12.789 1 83 107 GLY B N 1
ATOM 3344 C CA . GLY B 1 107 ? -2.234 -12.422 -14.219 1 83 107 GLY B CA 1
ATOM 3345 C C . GLY B 1 107 ? -0.879 -12.805 -14.781 1 83 107 GLY B C 1
ATOM 3346 O O . GLY B 1 107 ? -0.791 -13.375 -15.867 1 83 107 GLY B O 1
ATOM 3347 N N . PHE B 1 108 ? 0.099 -12.586 -14.016 1 84.19 108 PHE B N 1
ATOM 3348 C CA . PHE B 1 108 ? 1.452 -12.938 -14.438 1 84.19 108 PHE B CA 1
ATOM 3349 C C . PHE B 1 108 ? 1.631 -14.445 -14.484 1 84.19 108 PHE B C 1
ATOM 3351 O O . PHE B 1 108 ? 2.275 -14.969 -15.398 1 84.19 108 PHE B O 1
ATOM 3358 N N . GLN B 1 109 ? 1.153 -15.117 -13.578 1 79.75 109 GLN B N 1
ATOM 3359 C CA . GLN B 1 109 ? 1.224 -16.578 -13.562 1 79.75 109 GLN B CA 1
ATOM 3360 C C . GLN B 1 109 ? 0.514 -17.172 -14.773 1 79.75 109 GLN B C 1
ATOM 3362 O O . GLN B 1 109 ? 0.992 -18.141 -15.359 1 79.75 109 GLN B O 1
ATOM 3367 N N . VAL B 1 110 ? -0.624 -16.594 -15.078 1 76.88 110 VAL B N 1
ATOM 3368 C CA . VAL B 1 110 ? -1.359 -17.062 -16.25 1 76.88 110 VAL B CA 1
ATOM 3369 C C . VAL B 1 110 ? -0.527 -16.828 -17.5 1 76.88 110 VAL B C 1
ATOM 3371 O O . VAL B 1 110 ? -0.514 -17.656 -18.422 1 76.88 110 VAL B O 1
ATOM 3374 N N . LEU B 1 111 ? 0.13 -15.727 -17.516 1 80.81 111 LEU B N 1
ATOM 3375 C CA . LEU B 1 111 ? 0.987 -15.406 -18.656 1 80.81 111 LEU B CA 1
ATOM 3376 C C . LEU B 1 111 ? 2.096 -16.438 -18.812 1 80.81 111 LEU B C 1
ATOM 3378 O O . LEU B 1 111 ? 2.342 -16.922 -19.922 1 80.81 111 LEU B O 1
ATOM 3382 N N . VAL B 1 112 ? 2.707 -16.828 -17.797 1 78.44 112 VAL B N 1
ATOM 3383 C CA . VAL B 1 112 ? 3.801 -17.797 -17.828 1 78.44 112 VAL B CA 1
ATOM 3384 C C . VAL B 1 112 ? 3.275 -19.156 -18.266 1 78.44 112 VAL B C 1
ATOM 3386 O O . VAL B 1 112 ? 3.889 -19.828 -19.094 1 78.44 112 VAL B O 1
ATOM 3389 N N . GLN B 1 113 ? 2.184 -19.547 -17.719 1 73.69 113 GLN B N 1
ATOM 3390 C CA . GLN B 1 113 ? 1.592 -20.828 -18.094 1 73.69 113 GLN B CA 1
ATOM 3391 C C . GLN B 1 113 ? 1.209 -20.844 -19.562 1 73.69 113 GLN B C 1
ATOM 3393 O O . GLN B 1 113 ? 1.366 -21.859 -20.25 1 73.69 113 GLN B O 1
ATOM 3398 N N . ALA B 1 114 ? 0.653 -19.75 -20.016 1 73.62 114 ALA B N 1
ATOM 3399 C CA . ALA B 1 114 ? 0.264 -19.641 -21.422 1 73.62 114 ALA B CA 1
ATOM 3400 C C . ALA B 1 114 ? 1.481 -19.75 -22.328 1 73.62 114 ALA B C 1
ATOM 3402 O O . ALA B 1 114 ? 1.439 -20.438 -23.359 1 73.62 114 ALA B O 1
ATOM 3403 N N . VAL B 1 115 ? 2.518 -19.156 -21.953 1 73.06 115 VAL B N 1
ATOM 3404 C CA . VAL B 1 115 ? 3.746 -19.188 -22.734 1 73.06 115 VAL B CA 1
ATOM 3405 C C . VAL B 1 115 ? 4.344 -20.578 -22.719 1 73.06 115 VAL B C 1
ATOM 3407 O O . VAL B 1 115 ? 4.844 -21.062 -23.734 1 73.06 115 VAL B O 1
ATOM 3410 N N . GLU B 1 116 ? 4.316 -21.234 -21.594 1 71.5 116 GLU B N 1
ATOM 3411 C CA . GLU B 1 116 ? 4.793 -22.609 -21.484 1 71.5 116 GLU B CA 1
ATOM 3412 C C . GLU B 1 116 ? 4 -23.531 -22.406 1 71.5 116 GLU B C 1
ATOM 3414 O O . GLU B 1 116 ? 4.574 -24.422 -23.047 1 71.5 116 GLU B O 1
ATOM 3419 N N . GLN B 1 117 ? 2.719 -23.406 -22.422 1 69.31 117 GLN B N 1
ATOM 3420 C CA . GLN B 1 117 ? 1.875 -24.234 -23.281 1 69.31 117 GLN B CA 1
ATOM 3421 C C . GLN B 1 117 ? 2.156 -23.984 -24.75 1 69.31 117 GLN B C 1
ATOM 3423 O O . GLN B 1 117 ? 2.104 -24.891 -25.578 1 69.31 117 GLN B O 1
ATOM 3428 N N . LEU B 1 118 ? 2.391 -22.781 -25.031 1 66 118 LEU B N 1
ATOM 3429 C CA . LEU B 1 118 ? 2.709 -22.422 -26.406 1 66 118 LEU B CA 1
ATOM 3430 C C . LEU B 1 118 ? 4.031 -23.047 -26.844 1 66 118 LEU B C 1
ATOM 3432 O O . LEU B 1 118 ? 4.176 -23.469 -27.984 1 66 118 LEU B O 1
ATOM 3436 N N . VAL B 1 119 ? 4.918 -23.156 -25.875 1 63.03 119 VAL B N 1
ATOM 3437 C CA . VAL B 1 119 ? 6.242 -23.688 -26.188 1 63.03 119 VAL B CA 1
ATOM 3438 C C . VAL B 1 119 ? 6.184 -25.219 -26.234 1 63.03 119 VAL B C 1
ATOM 3440 O O . VAL B 1 119 ? 6.84 -25.844 -27.062 1 63.03 119 VAL B O 1
ATOM 3443 N N . GLU B 1 120 ? 5.523 -25.812 -25.203 1 62.59 120 GLU B N 1
ATOM 3444 C CA . GLU B 1 120 ? 5.457 -27.266 -25.141 1 62.59 120 GLU B CA 1
ATOM 3445 C C . GLU B 1 120 ? 4.664 -27.844 -26.297 1 62.59 120 GLU B C 1
ATOM 3447 O O . GLU B 1 120 ? 4.824 -29.016 -26.656 1 62.59 120 GLU B O 1
ATOM 3452 N N . ASN B 1 121 ? 4.105 -27.109 -27.109 1 55.75 121 ASN B N 1
ATOM 3453 C CA . ASN B 1 121 ? 3.412 -27.547 -28.312 1 55.75 121 ASN B CA 1
ATOM 3454 C C . ASN B 1 121 ? 2.594 -28.812 -28.062 1 55.75 121 ASN B C 1
ATOM 3456 O O . ASN B 1 121 ? 2.516 -29.688 -28.922 1 55.75 121 ASN B O 1
ATOM 3460 N N . LYS B 1 122 ? 2.385 -29.188 -26.797 1 54.44 122 LYS B N 1
ATOM 3461 C CA . LYS B 1 122 ? 1.649 -30.438 -26.625 1 54.44 122 LYS B CA 1
ATOM 3462 C C . LYS B 1 122 ? 0.155 -30.188 -26.453 1 54.44 122 LYS B C 1
ATOM 3464 O O . LYS B 1 122 ? -0.245 -29.312 -25.672 1 54.44 122 LYS B O 1
ATOM 3469 N N . PRO B 1 123 ? -0.644 -30.703 -27.406 1 49.69 123 PRO B N 1
ATOM 3470 C CA . PRO B 1 123 ? -2.102 -30.609 -27.281 1 49.69 123 PRO B CA 1
ATOM 3471 C C . PRO B 1 123 ? -2.615 -31.109 -25.938 1 49.69 123 PRO B C 1
ATOM 3473 O O . PRO B 1 123 ? -2.012 -32 -25.328 1 49.69 123 PRO B O 1
ATOM 3476 N N . GLY B 1 124 ? -2.93 -30.203 -25.047 1 52.06 124 GLY B N 1
ATOM 3477 C CA . GLY B 1 124 ? -3.484 -30.656 -23.781 1 52.06 124 GLY B CA 1
ATOM 3478 C C . GLY B 1 124 ? -4.23 -31.969 -23.891 1 52.06 124 GLY B C 1
ATOM 3479 O O . GLY B 1 124 ? -4.621 -32.375 -24.984 1 52.06 124 GLY B O 1
ATOM 3480 N N . GLU B 1 125 ? -4.016 -32.906 -22.969 1 52.84 125 GLU B N 1
ATOM 3481 C CA . GLU B 1 125 ? -4.758 -34.188 -22.969 1 52.84 125 GLU B CA 1
ATOM 3482 C C . GLU B 1 125 ? -6.223 -33.938 -23.328 1 52.84 125 GLU B C 1
ATOM 3484 O O . GLU B 1 125 ? -6.836 -33 -22.859 1 52.84 125 GLU B O 1
ATOM 3489 N N . LYS B 1 126 ? -6.75 -34.5 -24.438 1 57.06 126 LYS B N 1
ATOM 3490 C CA . LYS B 1 126 ? -8.133 -34.469 -24.922 1 57.06 126 LYS B CA 1
ATOM 3491 C C . LYS B 1 126 ? -9.109 -34.719 -23.781 1 57.06 126 LYS B C 1
ATOM 3493 O O . LYS B 1 126 ? -8.969 -35.688 -23.031 1 57.06 126 LYS B O 1
ATOM 3498 N N . MET B 1 127 ? -9.742 -33.75 -23.234 1 61.41 127 MET B N 1
ATOM 3499 C CA . MET B 1 127 ? -10.781 -33.875 -22.219 1 61.41 127 MET B CA 1
ATOM 3500 C C . MET B 1 127 ? -11.938 -34.719 -22.719 1 61.41 127 MET B C 1
ATOM 3502 O O . MET B 1 127 ? -12.258 -34.719 -23.906 1 61.41 127 MET B O 1
ATOM 3506 N N . THR B 1 128 ? -12.383 -35.688 -21.906 1 71.06 128 THR B N 1
ATOM 3507 C CA . THR B 1 128 ? -13.555 -36.469 -22.234 1 71.06 128 THR B CA 1
ATOM 3508 C C . THR B 1 128 ? -14.781 -35.562 -22.438 1 71.06 128 THR B C 1
ATOM 3510 O O . THR B 1 128 ? -14.789 -34.438 -21.984 1 71.06 128 THR B O 1
ATOM 3513 N N . SER B 1 129 ? -15.75 -36 -23.172 1 75.62 129 SER B N 1
ATOM 3514 C CA . SER B 1 129 ? -16.984 -35.25 -23.453 1 75.62 129 SER B CA 1
ATOM 3515 C C . SER B 1 129 ? -17.656 -34.812 -22.156 1 75.62 129 SER B C 1
ATOM 3517 O O . SER B 1 129 ? -18.203 -33.719 -22.078 1 75.62 129 SER B O 1
ATOM 3519 N N . GLU B 1 130 ? -17.594 -35.656 -21.125 1 75 130 GLU B N 1
ATOM 3520 C CA . GLU B 1 130 ? -18.219 -35.312 -19.844 1 75 130 GLU B CA 1
ATOM 3521 C C . GLU B 1 130 ? -17.469 -34.156 -19.156 1 75 130 GLU B C 1
ATOM 3523 O O . GLU B 1 130 ? -18.109 -33.281 -18.594 1 75 130 GLU B O 1
ATOM 3528 N N . GLN B 1 131 ? -16.188 -34.281 -19.25 1 74.75 131 GLN B N 1
ATOM 3529 C CA . GLN B 1 131 ? -15.375 -33.219 -18.641 1 74.75 131 GLN B CA 1
ATOM 3530 C C . GLN B 1 131 ? -15.602 -31.891 -19.344 1 74.75 131 GLN B C 1
ATOM 3532 O O . GLN B 1 131 ? -15.609 -30.844 -18.688 1 74.75 131 GLN B O 1
ATOM 3537 N N . LEU B 1 132 ? -15.852 -31.953 -20.625 1 76.06 132 LEU B N 1
ATOM 3538 C CA . LEU B 1 132 ? -16.062 -30.75 -21.406 1 76.06 132 LEU B CA 1
ATOM 3539 C C . LEU B 1 132 ? -17.406 -30.094 -21.047 1 76.06 132 LEU B C 1
ATOM 3541 O O . LEU B 1 132 ? -17.5 -28.875 -20.969 1 76.06 132 LEU B O 1
ATOM 3545 N N . ILE B 1 133 ? -18.391 -30.922 -20.812 1 78.5 133 ILE B N 1
ATOM 3546 C CA . ILE B 1 133 ? -19.703 -30.406 -20.484 1 78.5 133 ILE B CA 1
ATOM 3547 C C . ILE B 1 133 ? -19.656 -29.703 -19.125 1 78.5 133 ILE B C 1
ATOM 3549 O O . ILE B 1 133 ? -20.25 -28.641 -18.938 1 78.5 133 ILE B O 1
ATOM 3553 N N . TRP B 1 134 ? -19 -30.344 -18.219 1 76.38 134 TRP B N 1
ATOM 3554 C CA . TRP B 1 134 ? -18.859 -29.75 -16.891 1 76.38 134 TRP B CA 1
ATOM 3555 C C . TRP B 1 134 ? -18.078 -28.438 -16.969 1 76.38 134 TRP B C 1
ATOM 3557 O O . TRP B 1 134 ? -18.438 -27.469 -16.297 1 76.38 134 TRP B O 1
ATOM 3567 N N . LEU B 1 135 ? -17.047 -28.422 -17.766 1 75.31 135 LEU B N 1
ATOM 3568 C CA . LEU B 1 135 ? -16.219 -27.234 -17.906 1 75.31 135 LEU B CA 1
ATOM 3569 C C . LEU B 1 135 ? -17.031 -26.078 -18.5 1 75.31 135 LEU B C 1
ATOM 3571 O O . LEU B 1 135 ? -17.031 -24.969 -17.953 1 75.31 135 LEU B O 1
ATOM 3575 N N . TYR B 1 136 ? -17.812 -26.406 -19.484 1 80.25 136 TYR B N 1
ATOM 3576 C CA . TYR B 1 136 ? -18.609 -25.375 -20.141 1 80.25 136 TYR B CA 1
ATOM 3577 C C . TYR B 1 136 ? -19.719 -24.875 -19.203 1 80.25 136 TYR B C 1
ATOM 3579 O O . TYR B 1 136 ? -19.969 -23.672 -19.125 1 80.25 136 TYR B O 1
ATOM 3587 N N . SER B 1 137 ? -20.328 -25.766 -18.531 1 82.44 137 SER B N 1
ATOM 3588 C CA . SER B 1 137 ? -21.438 -25.375 -17.656 1 82.44 137 SER B CA 1
ATOM 3589 C C . SER B 1 137 ? -20.953 -24.5 -16.5 1 82.44 137 SER B C 1
ATOM 3591 O O . SER B 1 137 ? -21.578 -23.484 -16.188 1 82.44 137 SER B O 1
ATOM 3593 N N . ILE B 1 138 ? -19.844 -24.812 -15.977 1 79.12 138 ILE B N 1
ATOM 3594 C CA . ILE B 1 138 ? -19.312 -24.078 -14.844 1 79.12 138 ILE B CA 1
ATOM 3595 C C . ILE B 1 138 ? -18.812 -22.703 -15.297 1 79.12 138 ILE B C 1
ATOM 3597 O O . ILE B 1 138 ? -19.078 -21.703 -14.641 1 79.12 138 ILE B O 1
ATOM 3601 N N . MET B 1 139 ? -18.156 -22.703 -16.375 1 81.12 139 MET B N 1
ATOM 3602 C CA . MET B 1 139 ? -17.609 -21.438 -16.875 1 81.12 139 MET B CA 1
ATOM 3603 C C . MET B 1 139 ? -18.734 -20.484 -17.281 1 81.12 139 MET B C 1
ATOM 3605 O O . MET B 1 139 ? -18.656 -19.281 -17 1 81.12 139 MET B O 1
ATOM 3609 N N . LEU B 1 140 ? -19.719 -21 -17.891 1 86.62 140 LEU B N 1
ATOM 3610 C CA . LEU B 1 140 ? -20.828 -20.156 -18.312 1 86.62 140 LEU B CA 1
ATOM 3611 C C . LEU B 1 140 ? -21.609 -19.641 -17.109 1 86.62 140 LEU B C 1
ATOM 3613 O O . LEU B 1 140 ? -22.016 -18.484 -17.078 1 86.62 140 LEU B O 1
ATOM 3617 N N . SER B 1 141 ? -21.875 -20.531 -16.172 1 88.06 141 SER B N 1
ATOM 3618 C CA . SER B 1 141 ? -22.578 -20.109 -14.969 1 88.06 141 SER B CA 1
ATOM 3619 C C . SER B 1 141 ? -21.766 -19.078 -14.195 1 88.06 141 SER B C 1
ATOM 3621 O O . SER B 1 141 ? -22.312 -18.094 -13.695 1 88.06 141 SER B O 1
ATOM 3623 N N . ALA B 1 142 ? -20.484 -19.359 -14.078 1 86.38 142 ALA B N 1
ATOM 3624 C CA . ALA B 1 142 ? -19.609 -18.406 -13.398 1 86.38 142 ALA B CA 1
ATOM 3625 C C . ALA B 1 142 ? -19.625 -17.047 -14.109 1 86.38 142 ALA B C 1
ATOM 3627 O O . ALA B 1 142 ? -19.672 -16 -13.461 1 86.38 142 ALA B O 1
ATOM 3628 N N . THR B 1 143 ? -19.641 -17.047 -15.406 1 90.38 143 THR B N 1
ATOM 3629 C CA . THR B 1 143 ? -19.656 -15.812 -16.203 1 90.38 143 THR B CA 1
ATOM 3630 C C . THR B 1 143 ? -20.953 -15.055 -15.977 1 90.38 143 THR B C 1
ATOM 3632 O O . THR B 1 143 ? -20.953 -13.828 -15.812 1 90.38 143 THR B O 1
ATOM 3635 N N . ALA B 1 144 ? -22 -15.781 -15.93 1 92.5 144 ALA B N 1
ATOM 3636 C CA . ALA B 1 144 ? -23.312 -15.156 -15.719 1 92.5 144 ALA B CA 1
ATOM 3637 C C . ALA B 1 144 ? -23.391 -14.5 -14.344 1 92.5 144 ALA B C 1
ATOM 3639 O O . ALA B 1 144 ? -23.859 -13.367 -14.219 1 92.5 144 ALA B O 1
ATOM 3640 N N . VAL B 1 145 ? -22.953 -15.195 -13.375 1 91.81 145 VAL B N 1
ATOM 3641 C CA . VAL B 1 145 ? -22.969 -14.68 -12.008 1 91.81 145 VAL B CA 1
ATOM 3642 C C . VAL B 1 145 ? -22.094 -13.445 -11.906 1 91.81 145 VAL B C 1
ATOM 3644 O O . VAL B 1 145 ? -22.5 -12.43 -11.336 1 91.81 145 VAL B O 1
ATOM 3647 N N . LYS B 1 146 ? -20.922 -13.492 -12.492 1 92.38 146 LYS B N 1
ATOM 3648 C CA . LYS B 1 146 ? -20 -12.375 -12.414 1 92.38 146 LYS B CA 1
ATOM 3649 C C . LYS B 1 146 ? -20.516 -11.164 -13.195 1 92.38 146 LYS B C 1
ATOM 3651 O O . LYS B 1 146 ? -20.281 -10.023 -12.797 1 92.38 146 LYS B O 1
ATOM 3656 N N . LEU B 1 147 ? -21.172 -11.422 -14.234 1 93.44 147 LEU B N 1
ATOM 3657 C CA . LEU B 1 147 ? -21.781 -10.344 -15 1 93.44 147 LEU B CA 1
ATOM 3658 C C . LEU B 1 147 ? -22.875 -9.648 -14.195 1 93.44 147 LEU B C 1
ATOM 3660 O O . LEU B 1 147 ? -22.953 -8.414 -14.18 1 93.44 147 LEU B O 1
ATOM 3664 N N . ALA B 1 148 ? -23.672 -10.469 -13.586 1 93.88 148 ALA B N 1
ATOM 3665 C CA . ALA B 1 148 ? -24.734 -9.914 -12.742 1 93.88 148 ALA B CA 1
ATOM 3666 C C . ALA B 1 148 ? -24.141 -9.078 -11.609 1 93.88 148 ALA B C 1
ATOM 3668 O O . ALA B 1 148 ? -24.656 -7.996 -11.305 1 93.88 148 ALA B O 1
ATOM 3669 N N . LEU B 1 149 ? -23.125 -9.555 -11.047 1 92.94 149 LEU B N 1
ATOM 3670 C CA . LEU B 1 149 ? -22.484 -8.836 -9.945 1 92.94 149 LEU B CA 1
ATOM 3671 C C . LEU B 1 149 ? -21.812 -7.555 -10.445 1 92.94 149 LEU B C 1
ATOM 3673 O O . LEU B 1 149 ? -21.844 -6.531 -9.758 1 92.94 149 LEU B O 1
ATOM 3677 N N . TRP B 1 150 ? -21.219 -7.598 -11.633 1 93.38 150 TRP B N 1
ATOM 3678 C CA . TRP B 1 150 ? -20.609 -6.406 -12.211 1 93.38 150 TRP B CA 1
ATOM 3679 C C . TRP B 1 150 ? -21.656 -5.309 -12.43 1 93.38 150 TRP B C 1
ATOM 3681 O O . TRP B 1 150 ? -21.422 -4.148 -12.094 1 93.38 150 TRP B O 1
ATOM 3691 N N . LEU B 1 151 ? -22.812 -5.699 -12.93 1 92.69 151 LEU B N 1
ATOM 3692 C CA . LEU B 1 151 ? -23.875 -4.738 -13.164 1 92.69 151 LEU B CA 1
ATOM 3693 C C . LEU B 1 151 ? -24.375 -4.133 -11.859 1 92.69 151 LEU B C 1
ATOM 3695 O O . LEU B 1 151 ? -24.703 -2.949 -11.805 1 92.69 151 LEU B O 1
ATOM 3699 N N . TYR B 1 152 ? -24.359 -4.918 -10.891 1 89.69 152 TYR B N 1
ATOM 3700 C CA . TYR B 1 152 ? -24.844 -4.465 -9.586 1 89.69 152 TYR B CA 1
ATOM 3701 C C . TYR B 1 152 ? -23.828 -3.543 -8.922 1 89.69 152 TYR B C 1
ATOM 3703 O O . TYR B 1 152 ? -24.203 -2.541 -8.305 1 89.69 152 TYR B O 1
ATOM 3711 N N . CYS B 1 153 ? -22.578 -3.816 -9.062 1 90.56 153 CYS B N 1
ATOM 3712 C CA . CYS B 1 153 ? -21.531 -3.105 -8.312 1 90.56 153 CYS B CA 1
ATOM 3713 C C . CYS B 1 153 ? -21.016 -1.91 -9.109 1 90.56 153 CYS B C 1
ATOM 3715 O O . CYS B 1 153 ? -20.406 -1.005 -8.539 1 90.56 153 CYS B O 1
ATOM 3717 N N . LYS B 1 154 ? -21.266 -1.828 -10.359 1 89.25 154 LYS B N 1
ATOM 3718 C CA . LYS B 1 154 ? -20.672 -0.806 -11.219 1 89.25 154 LYS B CA 1
ATOM 3719 C C . LYS B 1 154 ? -21.203 0.582 -10.867 1 89.25 154 LYS B C 1
ATOM 3721 O O . LYS B 1 154 ? -20.5 1.581 -11.047 1 89.25 154 LYS B O 1
ATOM 3726 N N . SER B 1 155 ? -22.312 0.746 -10.211 1 85 155 SER B N 1
ATOM 3727 C CA . SER B 1 155 ? -22.953 2.029 -9.961 1 85 155 SER B CA 1
ATOM 3728 C C . SER B 1 155 ? -22.594 2.578 -8.586 1 85 155 SER B C 1
ATOM 3730 O O . SER B 1 155 ? -22.953 3.707 -8.242 1 85 155 SER B O 1
ATOM 3732 N N . SER B 1 156 ? -21.844 1.906 -7.922 1 84.88 156 SER B N 1
ATOM 3733 C CA . SER B 1 156 ? -21.531 2.346 -6.566 1 84.88 156 SER B CA 1
ATOM 3734 C C . SER B 1 156 ? -20.422 3.396 -6.562 1 84.88 156 SER B C 1
ATOM 3736 O O . SER B 1 156 ? -19.531 3.357 -7.398 1 84.88 156 SER B O 1
ATOM 3738 N N . GLY B 1 157 ? -20.516 4.324 -5.684 1 79.94 157 GLY B N 1
ATOM 3739 C CA . GLY B 1 157 ? -19.516 5.371 -5.543 1 79.94 157 GLY B CA 1
ATOM 3740 C C . GLY B 1 157 ? -18.391 4.988 -4.609 1 79.94 157 GLY B C 1
ATOM 3741 O O . GLY B 1 157 ? -17.406 5.734 -4.473 1 79.94 157 GLY B O 1
ATOM 3742 N N . ASN B 1 158 ? -18.438 3.857 -4.043 1 85.31 158 ASN B N 1
ATOM 3743 C CA . ASN B 1 158 ? -17.406 3.387 -3.113 1 85.31 158 ASN B CA 1
ATOM 3744 C C . ASN B 1 158 ? -16.25 2.725 -3.846 1 85.31 158 ASN B C 1
ATOM 3746 O O . ASN B 1 158 ? -16.453 1.839 -4.676 1 85.31 158 ASN B O 1
ATOM 3750 N N . SER B 1 159 ? -15.086 3.186 -3.531 1 86.5 159 SER B N 1
ATOM 3751 C CA . SER B 1 159 ? -13.898 2.711 -4.234 1 86.5 159 SER B CA 1
ATOM 3752 C C . SER B 1 159 ? -13.68 1.217 -4.016 1 86.5 159 SER B C 1
ATOM 3754 O O . SER B 1 159 ? -13.164 0.522 -4.891 1 86.5 159 SER B O 1
ATOM 3756 N N . ILE B 1 160 ? -14 0.699 -2.854 1 88.38 160 ILE B N 1
ATOM 3757 C CA . ILE B 1 160 ? -13.844 -0.726 -2.576 1 88.38 160 ILE B CA 1
ATOM 3758 C C . ILE B 1 160 ? -14.797 -1.526 -3.461 1 88.38 160 ILE B C 1
ATOM 3760 O O . ILE B 1 160 ? -14.406 -2.52 -4.074 1 88.38 160 ILE B O 1
ATOM 3764 N N . VAL B 1 161 ? -16.031 -1.072 -3.535 1 90.12 161 VAL B N 1
ATOM 3765 C CA . VAL B 1 161 ? -17.031 -1.747 -4.355 1 90.12 161 VAL B CA 1
ATOM 3766 C C . VAL B 1 161 ? -16.656 -1.646 -5.828 1 90.12 161 VAL B C 1
ATOM 3768 O O . VAL B 1 161 ? -16.844 -2.592 -6.594 1 90.12 161 VAL B O 1
ATOM 3771 N N . ARG B 1 162 ? -16.094 -0.62 -6.172 1 89.56 162 ARG B N 1
ATOM 3772 C CA . ARG B 1 162 ? -15.625 -0.45 -7.543 1 89.56 162 ARG B CA 1
ATOM 3773 C C . ARG B 1 162 ? -14.492 -1.415 -7.867 1 89.56 162 ARG B C 1
ATOM 3775 O O . ARG B 1 162 ? -14.383 -1.895 -8.992 1 89.56 162 ARG B O 1
ATOM 3782 N N . ALA B 1 163 ? -13.695 -1.588 -6.887 1 88.88 163 ALA B N 1
ATOM 3783 C CA . ALA B 1 163 ? -12.633 -2.574 -7.078 1 88.88 163 ALA B CA 1
ATOM 3784 C C . ALA B 1 163 ? -13.219 -3.969 -7.297 1 88.88 163 ALA B C 1
ATOM 3786 O O . ALA B 1 163 ? -12.734 -4.723 -8.148 1 88.88 163 ALA B O 1
ATOM 3787 N N . TYR B 1 164 ? -14.281 -4.262 -6.59 1 89.88 164 TYR B N 1
ATOM 3788 C CA . TYR B 1 164 ? -15 -5.508 -6.824 1 89.88 164 TYR B CA 1
ATOM 3789 C C . TYR B 1 164 ? -15.539 -5.566 -8.25 1 89.88 164 TYR B C 1
ATOM 3791 O O . TYR B 1 164 ? -15.422 -6.59 -8.93 1 89.88 164 TYR B O 1
ATOM 3799 N N . ALA B 1 165 ? -16.141 -4.504 -8.578 1 91.75 165 ALA B N 1
ATOM 3800 C CA . ALA B 1 165 ? -16.75 -4.426 -9.906 1 91.75 165 ALA B CA 1
ATOM 3801 C C . ALA B 1 165 ? -15.719 -4.648 -11 1 91.75 165 ALA B C 1
ATOM 3803 O O . ALA B 1 165 ? -15.977 -5.371 -11.969 1 91.75 165 ALA B O 1
ATOM 3804 N N . LYS B 1 166 ? -14.625 -4.027 -10.836 1 89.19 166 LYS B N 1
ATOM 3805 C CA . LYS B 1 166 ? -13.547 -4.211 -11.805 1 89.19 166 LYS B CA 1
ATOM 3806 C C . LYS B 1 166 ? -13.109 -5.672 -11.867 1 89.19 166 LYS B C 1
ATOM 3808 O O . LYS B 1 166 ? -12.844 -6.199 -12.953 1 89.19 166 LYS B O 1
ATOM 3813 N N . ASP B 1 167 ? -12.977 -6.227 -10.742 1 90.44 167 ASP B N 1
ATOM 3814 C CA . ASP B 1 167 ? -12.617 -7.637 -10.672 1 90.44 167 ASP B CA 1
ATOM 3815 C C . ASP B 1 167 ? -13.641 -8.5 -11.406 1 90.44 167 ASP B C 1
ATOM 3817 O O . ASP B 1 167 ? -13.273 -9.367 -12.203 1 90.44 167 ASP B O 1
ATOM 3821 N N . HIS B 1 168 ? -14.938 -8.258 -11.141 1 90.75 168 HIS B N 1
ATOM 3822 C CA . HIS B 1 168 ? -16 -9 -11.805 1 90.75 168 HIS B CA 1
ATOM 3823 C C . HIS B 1 168 ? -15.961 -8.789 -13.312 1 90.75 168 HIS B C 1
ATOM 3825 O O . HIS B 1 168 ? -16.156 -9.734 -14.078 1 90.75 168 HIS B O 1
ATOM 3831 N N . TYR B 1 169 ? -15.719 -7.609 -13.664 1 90.25 169 TYR B N 1
ATOM 3832 C CA . TYR B 1 169 ? -15.633 -7.281 -15.078 1 90.25 169 TYR B CA 1
ATOM 3833 C C . TYR B 1 169 ? -14.5 -8.055 -15.75 1 90.25 169 TYR B C 1
ATOM 3835 O O . TYR B 1 169 ? -14.688 -8.641 -16.812 1 90.25 169 TYR B O 1
ATOM 3843 N N . PHE B 1 170 ? -13.414 -8.125 -15.117 1 85.62 170 PHE B N 1
ATOM 3844 C CA . PHE B 1 170 ? -12.258 -8.828 -15.664 1 85.62 170 PHE B CA 1
ATOM 3845 C C . PHE B 1 170 ? -12.508 -10.328 -15.727 1 85.62 170 PHE B C 1
ATOM 3847 O O . PHE B 1 170 ? -12.078 -10.992 -16.672 1 85.62 170 PHE B O 1
ATOM 3854 N N . ASP B 1 171 ? -13.133 -10.773 -14.75 1 86.62 171 ASP B N 1
ATOM 3855 C CA . ASP B 1 171 ? -13.477 -12.195 -14.75 1 86.62 171 ASP B CA 1
ATOM 3856 C C . ASP B 1 171 ? -14.391 -12.539 -15.93 1 86.62 171 ASP B C 1
ATOM 3858 O O . ASP B 1 171 ? -14.211 -13.57 -16.578 1 86.62 171 ASP B O 1
ATOM 3862 N N . VAL B 1 172 ? -15.328 -11.703 -16.172 1 87.69 172 VAL B N 1
ATOM 3863 C CA . VAL B 1 172 ? -16.25 -11.914 -17.281 1 87.69 172 VAL B CA 1
ATOM 3864 C C . VAL B 1 172 ? -15.492 -11.898 -18.609 1 87.69 172 VAL B C 1
ATOM 3866 O O . VAL B 1 172 ? -15.648 -12.805 -19.438 1 87.69 172 VAL B O 1
ATOM 3869 N N . ILE B 1 173 ? -14.625 -10.984 -18.766 1 85.75 173 ILE B N 1
ATOM 3870 C CA . ILE B 1 173 ? -13.852 -10.836 -20 1 85.75 173 ILE B CA 1
ATOM 3871 C C . ILE B 1 173 ? -12.938 -12.055 -20.172 1 85.75 173 ILE B C 1
ATOM 3873 O O . ILE B 1 173 ? -12.883 -12.641 -21.266 1 85.75 173 ILE B O 1
ATOM 3877 N N . THR B 1 174 ? -12.273 -12.445 -19.125 1 80.19 174 THR B N 1
ATOM 3878 C CA . THR B 1 174 ? -11.328 -13.555 -19.219 1 80.19 174 THR B CA 1
ATOM 3879 C C . THR B 1 174 ? -12.062 -14.867 -19.484 1 80.19 174 THR B C 1
ATOM 3881 O O . THR B 1 174 ? -11.586 -15.711 -20.25 1 80.19 174 THR B O 1
ATOM 3884 N N . ASN B 1 175 ? -13.219 -15.008 -18.906 1 78.81 175 ASN B N 1
ATOM 3885 C CA . ASN B 1 175 ? -14 -16.219 -19.125 1 78.81 175 ASN B CA 1
ATOM 3886 C C . ASN B 1 175 ? -14.555 -16.281 -20.547 1 78.81 175 ASN B C 1
ATOM 3888 O O . ASN B 1 175 ? -14.5 -17.328 -21.188 1 78.81 175 ASN B O 1
ATOM 3892 N N . VAL B 1 176 ? -15.016 -15.203 -21.016 1 81.38 176 VAL B N 1
ATOM 3893 C CA . VAL B 1 176 ? -15.594 -15.156 -22.359 1 81.38 176 VAL B CA 1
ATOM 3894 C C . VAL B 1 176 ? -14.492 -15.336 -23.391 1 81.38 176 VAL B C 1
ATOM 3896 O O . VAL B 1 176 ? -14.617 -16.172 -24.297 1 81.38 176 VAL B O 1
ATOM 3899 N N . VAL B 1 177 ? -13.453 -14.586 -23.266 1 78.25 177 VAL B N 1
ATOM 3900 C CA . VAL B 1 177 ? -12.352 -14.664 -24.234 1 78.25 177 VAL B CA 1
ATOM 3901 C C . VAL B 1 177 ? -11.695 -16.047 -24.141 1 78.25 177 VAL B C 1
ATOM 3903 O O . VAL B 1 177 ? -11.328 -16.625 -25.172 1 78.25 177 VAL B O 1
ATOM 3906 N N . GLY B 1 178 ? -11.531 -16.531 -22.938 1 75.06 178 GLY B N 1
ATOM 3907 C CA . GLY B 1 178 ? -10.977 -17.859 -22.766 1 75.06 178 GLY B CA 1
ATOM 3908 C C . GLY B 1 178 ? -11.82 -18.953 -23.422 1 75.06 178 GLY B C 1
ATOM 3909 O O . GLY B 1 178 ? -11.289 -19.859 -24.047 1 75.06 178 GLY B O 1
ATOM 3910 N N . LEU B 1 179 ? -13.094 -18.844 -23.25 1 74.94 179 LEU B N 1
ATOM 3911 C CA . LEU B 1 179 ? -14.008 -19.812 -23.844 1 74.94 179 LEU B CA 1
ATOM 3912 C C . LEU B 1 179 ? -13.969 -19.734 -25.375 1 74.94 179 LEU B C 1
ATOM 3914 O O . LEU B 1 179 ? -13.914 -20.766 -26.047 1 74.94 179 LEU B O 1
ATOM 3918 N N . VAL B 1 180 ? -14 -18.578 -25.875 1 76.94 180 VAL B N 1
ATOM 3919 C CA . VAL B 1 180 ? -13.945 -18.375 -27.312 1 76.94 180 VAL B CA 1
ATOM 3920 C C . VAL B 1 180 ? -12.633 -18.938 -27.859 1 76.94 180 VAL B C 1
ATOM 3922 O O . VAL B 1 180 ? -12.617 -19.625 -28.891 1 76.94 180 VAL B O 1
ATOM 3925 N N . ALA B 1 181 ? -11.602 -18.609 -27.219 1 74.06 181 ALA B N 1
ATOM 3926 C CA . ALA B 1 181 ? -10.289 -19.094 -27.641 1 74.06 181 ALA B CA 1
ATOM 3927 C C . ALA B 1 181 ? -10.219 -20.625 -27.578 1 74.06 181 ALA B C 1
ATOM 3929 O O . ALA B 1 181 ? -9.633 -21.25 -28.453 1 74.06 181 ALA B O 1
ATOM 3930 N N . ALA B 1 182 ? -10.812 -21.203 -26.562 1 69.19 182 ALA B N 1
ATOM 3931 C CA . ALA B 1 182 ? -10.82 -22.656 -26.391 1 69.19 182 ALA B CA 1
ATOM 3932 C C . ALA B 1 182 ? -11.617 -23.328 -27.5 1 69.19 182 ALA B C 1
ATOM 3934 O O . ALA B 1 182 ? -11.195 -24.344 -28.047 1 69.19 182 ALA B O 1
ATOM 3935 N N . VAL B 1 183 ? -12.75 -22.781 -27.797 1 72.19 183 VAL B N 1
ATOM 3936 C CA . VAL B 1 183 ? -13.609 -23.359 -28.828 1 72.19 183 VAL B CA 1
ATOM 3937 C C . VAL B 1 183 ? -12.938 -23.219 -30.203 1 72.19 183 VAL B C 1
ATOM 3939 O O . VAL B 1 183 ? -12.914 -24.172 -30.984 1 72.19 183 VAL B O 1
ATOM 3942 N N . LEU B 1 184 ? -12.398 -22.031 -30.406 1 72.75 184 LEU B N 1
ATOM 3943 C CA . LEU B 1 184 ? -11.734 -21.797 -31.688 1 72.75 184 LEU B CA 1
ATOM 3944 C C . LEU B 1 184 ? -10.461 -22.641 -31.797 1 72.75 184 LEU B C 1
ATOM 3946 O O . LEU B 1 184 ? -10.086 -23.062 -32.875 1 72.75 184 LEU B O 1
ATOM 3950 N N . GLY B 1 185 ? -9.773 -22.781 -30.688 1 66.19 185 GLY B N 1
ATOM 3951 C CA . GLY B 1 185 ? -8.586 -23.609 -30.656 1 66.19 185 GLY B CA 1
ATOM 3952 C C . GLY B 1 185 ? -8.875 -25.078 -30.906 1 66.19 185 GLY B C 1
ATOM 3953 O O . GLY B 1 185 ? -8.086 -25.781 -31.547 1 66.19 185 GLY B O 1
ATOM 3954 N N . ASP B 1 186 ? -9.953 -25.516 -30.375 1 66.62 186 ASP B N 1
ATOM 3955 C CA . ASP B 1 186 ? -10.344 -26.906 -30.562 1 66.62 186 ASP B CA 1
ATOM 3956 C C . ASP B 1 186 ? -10.781 -27.156 -32 1 66.62 186 ASP B C 1
ATOM 3958 O O . ASP B 1 186 ? -10.477 -28.219 -32.562 1 66.62 186 ASP B O 1
ATOM 3962 N N . LYS B 1 187 ? -11.43 -26.203 -32.562 1 67.56 187 LYS B N 1
ATOM 3963 C CA . LYS B 1 187 ? -12.008 -26.422 -33.875 1 67.56 187 LYS B CA 1
ATOM 3964 C C . LYS B 1 187 ? -11.016 -26.062 -34.969 1 67.56 187 LYS B C 1
ATOM 3966 O O . LYS B 1 187 ? -11.016 -26.688 -36.031 1 67.56 187 LYS B O 1
ATOM 3971 N N . PHE B 1 188 ? -10.211 -25.062 -34.719 1 67.12 188 PHE B N 1
ATOM 3972 C CA . PHE B 1 188 ? -9.438 -24.562 -35.844 1 67.12 188 PHE B CA 1
ATOM 3973 C C . PHE B 1 188 ? -7.941 -24.734 -35.594 1 67.12 188 PHE B C 1
ATOM 3975 O O . PHE B 1 188 ? -7.273 -25.516 -36.281 1 67.12 188 PHE B O 1
ATOM 3982 N N . LEU B 1 189 ? -7.289 -23.875 -34.844 1 65.88 189 LEU B N 1
ATOM 3983 C CA . LEU B 1 189 ? -5.84 -23.844 -34.656 1 65.88 189 LEU B CA 1
ATOM 3984 C C . LEU B 1 189 ? -5.48 -23.891 -33.156 1 65.88 189 LEU B C 1
ATOM 3986 O O . LEU B 1 189 ? -6.043 -23.125 -32.375 1 65.88 189 LEU B O 1
ATOM 3990 N N . TRP B 1 190 ? -4.738 -24.828 -32.812 1 64.75 190 TRP B N 1
ATOM 3991 C CA . TRP B 1 190 ? -4.34 -25.109 -31.453 1 64.75 190 TRP B CA 1
ATOM 3992 C C . TRP B 1 190 ? -3.691 -23.891 -30.797 1 64.75 190 TRP B C 1
ATOM 3994 O O . TRP B 1 190 ? -3.77 -23.703 -29.578 1 64.75 190 TRP B O 1
ATOM 4004 N N . TRP B 1 191 ? -3.1 -22.938 -31.688 1 66.19 191 TRP B N 1
ATOM 4005 C CA . TRP B 1 191 ? -2.324 -21.844 -31.125 1 66.19 191 TRP B CA 1
ATOM 4006 C C . TRP B 1 191 ? -3.238 -20.703 -30.688 1 66.19 191 TRP B C 1
ATOM 4008 O O . TRP B 1 191 ? -2.803 -19.781 -30 1 66.19 191 TRP B O 1
ATOM 4018 N N . ILE B 1 192 ? -4.48 -20.781 -31.031 1 68.62 192 ILE B N 1
ATOM 4019 C CA . ILE B 1 192 ? -5.406 -19.703 -30.719 1 68.62 192 ILE B CA 1
ATOM 4020 C C . ILE B 1 192 ? -5.676 -19.656 -29.219 1 68.62 192 ILE B C 1
ATOM 4022 O O . ILE B 1 192 ? -5.82 -18.578 -28.641 1 68.62 192 ILE B O 1
ATOM 4026 N N . ASP B 1 193 ? -5.629 -20.781 -28.562 1 72.56 193 ASP B N 1
ATOM 4027 C CA . ASP B 1 193 ? -5.922 -20.859 -27.141 1 72.56 193 ASP B CA 1
ATOM 4028 C C . ASP B 1 193 ? -4.801 -20.219 -26.312 1 72.56 193 ASP B C 1
ATOM 4030 O O . ASP B 1 193 ? -5.031 -19.25 -25.594 1 72.56 193 ASP B O 1
ATOM 4034 N N . PRO B 1 194 ? -3.582 -20.609 -26.641 1 73.31 194 PRO B N 1
ATOM 4035 C CA . PRO B 1 194 ? -2.506 -19.984 -25.875 1 73.31 194 PRO B CA 1
ATOM 4036 C C . PRO B 1 194 ? -2.301 -18.516 -26.219 1 73.31 194 PRO B C 1
ATOM 4038 O O . PRO B 1 194 ? -1.941 -17.719 -25.359 1 73.31 194 PRO B O 1
ATOM 4041 N N . ALA B 1 195 ? -2.545 -18.109 -27.391 1 77 195 ALA B N 1
ATOM 4042 C CA . ALA B 1 195 ? -2.438 -16.703 -27.766 1 77 195 ALA B CA 1
ATOM 4043 C C . ALA B 1 195 ? -3.492 -15.867 -27.062 1 77 195 ALA B C 1
ATOM 4045 O O . ALA B 1 195 ? -3.205 -14.758 -26.594 1 77 195 ALA B O 1
ATOM 4046 N N . GLY B 1 196 ? -4.695 -16.359 -27.047 1 76.44 196 GLY B N 1
ATOM 4047 C CA . GLY B 1 196 ? -5.746 -15.672 -26.312 1 76.44 196 GLY B CA 1
ATOM 4048 C C . GLY B 1 196 ? -5.441 -15.523 -24.828 1 76.44 196 GLY B C 1
ATOM 4049 O O . GLY B 1 196 ? -5.719 -14.477 -24.234 1 76.44 196 GLY B O 1
ATOM 4050 N N . ALA B 1 197 ? -4.801 -16.516 -24.266 1 76.94 197 ALA B N 1
ATOM 4051 C CA . ALA B 1 197 ? -4.434 -16.484 -22.859 1 76.94 197 ALA B CA 1
ATOM 4052 C C . ALA B 1 197 ? -3.354 -15.445 -22.594 1 76.94 197 ALA B C 1
ATOM 4054 O O . ALA B 1 197 ? -3.373 -14.766 -21.562 1 76.94 197 ALA B O 1
ATOM 4055 N N . VAL B 1 198 ? -2.494 -15.305 -23.531 1 81.31 198 VAL B N 1
ATOM 4056 C CA . VAL B 1 198 ? -1.417 -14.328 -23.406 1 81.31 198 VAL B CA 1
ATOM 4057 C C . VAL B 1 198 ? -1.993 -12.914 -23.422 1 81.31 198 VAL B C 1
ATOM 4059 O O . VAL B 1 198 ? -1.656 -12.078 -22.578 1 81.31 198 VAL B O 1
ATOM 4062 N N . ILE B 1 199 ? -2.826 -12.664 -24.344 1 83.94 199 ILE B N 1
ATOM 4063 C CA . ILE B 1 199 ? -3.428 -11.344 -24.484 1 83.94 199 ILE B CA 1
ATOM 4064 C C . ILE B 1 199 ? -4.207 -10.992 -23.219 1 83.94 199 ILE B C 1
ATOM 4066 O O . ILE B 1 199 ? -4.09 -9.883 -22.703 1 83.94 199 ILE B O 1
ATOM 4070 N N . LEU B 1 200 ? -4.898 -11.906 -22.734 1 81.69 200 LEU B N 1
ATOM 4071 C CA . LEU B 1 200 ? -5.707 -11.695 -21.547 1 81.69 200 LEU B CA 1
ATOM 4072 C C . LEU B 1 200 ? -4.816 -11.469 -20.328 1 81.69 200 LEU B C 1
ATOM 4074 O O . LEU B 1 200 ? -5.133 -10.641 -19.469 1 81.69 200 LEU B O 1
ATOM 4078 N N . ALA B 1 201 ? -3.799 -12.227 -20.266 1 86 201 ALA B N 1
ATOM 4079 C CA . ALA B 1 201 ? -2.877 -12.086 -19.141 1 86 201 ALA B CA 1
ATOM 4080 C C . ALA B 1 201 ? -2.225 -10.703 -19.141 1 86 201 ALA B C 1
ATOM 4082 O O . ALA B 1 201 ? -2.135 -10.055 -18.094 1 86 201 ALA B O 1
ATOM 4083 N N . VAL B 1 202 ? -1.848 -10.273 -20.281 1 88.62 202 VAL B N 1
ATOM 4084 C CA . VAL B 1 202 ? -1.221 -8.953 -20.406 1 88.62 202 VAL B CA 1
ATOM 4085 C C . VAL B 1 202 ? -2.225 -7.871 -20.016 1 88.62 202 VAL B C 1
ATOM 4087 O O . VAL B 1 202 ? -1.895 -6.941 -19.281 1 88.62 202 VAL B O 1
ATOM 4090 N N . TYR B 1 203 ? -3.373 -8.031 -20.531 1 87.44 203 TYR B N 1
ATOM 4091 C CA . TYR B 1 203 ? -4.434 -7.086 -20.203 1 87.44 203 TYR B CA 1
ATOM 4092 C C . TYR B 1 203 ? -4.672 -7.027 -18.703 1 87.44 203 TYR B C 1
ATOM 4094 O O . TYR B 1 203 ? -4.816 -5.941 -18.125 1 87.44 203 TYR B O 1
ATOM 4102 N N . THR B 1 204 ? -4.711 -8.094 -18.016 1 86.44 204 THR B N 1
ATOM 4103 C CA . THR B 1 204 ? -4.941 -8.188 -16.578 1 86.44 204 THR B CA 1
ATOM 4104 C C . THR B 1 204 ? -3.803 -7.523 -15.805 1 86.44 204 THR B C 1
ATOM 4106 O O . THR B 1 204 ? -4.043 -6.727 -14.891 1 86.44 204 THR B O 1
ATOM 4109 N N . ILE B 1 205 ? -2.625 -7.785 -16.219 1 89.88 205 ILE B N 1
ATOM 4110 C CA . ILE B 1 205 ? -1.453 -7.258 -15.523 1 89.88 205 ILE B CA 1
ATOM 4111 C C . ILE B 1 205 ? -1.422 -5.738 -15.648 1 89.88 205 ILE B C 1
ATOM 4113 O O . ILE B 1 205 ? -1.201 -5.031 -14.656 1 89.88 205 ILE B O 1
ATOM 4117 N N . VAL B 1 206 ? -1.696 -5.281 -16.797 1 92.31 206 VAL B N 1
ATOM 4118 C CA . VAL B 1 206 ? -1.633 -3.848 -17.062 1 92.31 206 VAL B CA 1
ATOM 4119 C C . VAL B 1 206 ? -2.719 -3.133 -16.266 1 92.31 206 VAL B C 1
ATOM 4121 O O . VAL B 1 206 ? -2.453 -2.125 -15.602 1 92.31 206 VAL B O 1
ATOM 4124 N N . ASN B 1 207 ? -3.893 -3.664 -16.266 1 90.25 207 ASN B N 1
ATOM 4125 C CA . ASN B 1 207 ? -5.016 -3.023 -15.586 1 90.25 207 ASN B CA 1
ATOM 4126 C C . ASN B 1 207 ? -4.812 -2.98 -14.078 1 90.25 207 ASN B C 1
ATOM 4128 O O . ASN B 1 207 ? -5.02 -1.943 -13.445 1 90.25 207 ASN B O 1
ATOM 4132 N N . TRP B 1 208 ? -4.41 -4.055 -13.516 1 91.31 208 TRP B N 1
ATOM 4133 C CA . TRP B 1 208 ? -4.238 -4.098 -12.062 1 91.31 208 TRP B CA 1
ATOM 4134 C C . TRP B 1 208 ? -2.996 -3.32 -11.641 1 91.31 208 TRP B C 1
ATOM 4136 O O . TRP B 1 208 ? -2.965 -2.732 -10.555 1 91.31 208 TRP B O 1
ATOM 4146 N N . SER B 1 209 ? -1.981 -3.307 -12.492 1 93.25 209 SER B N 1
ATOM 4147 C CA . SER B 1 209 ? -0.819 -2.473 -12.211 1 93.25 209 SER 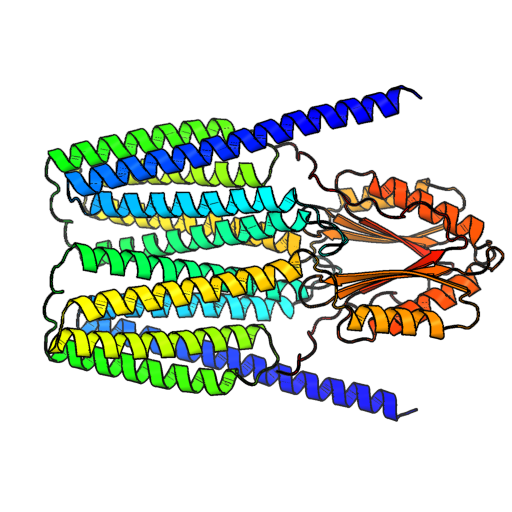B CA 1
ATOM 4148 C C . SER B 1 209 ? -1.187 -0.992 -12.211 1 93.25 209 SER B C 1
ATOM 4150 O O . SER B 1 209 ? -0.681 -0.22 -11.391 1 93.25 209 SER B O 1
ATOM 4152 N N . LYS B 1 210 ? -2.029 -0.651 -13.148 1 94.5 210 LYS B N 1
ATOM 4153 C CA . LYS B 1 210 ? -2.531 0.72 -13.172 1 94.5 210 LYS B CA 1
ATOM 4154 C C . LYS B 1 210 ? -3.291 1.044 -11.883 1 94.5 210 LYS B C 1
ATOM 4156 O O . LYS B 1 210 ? -3.137 2.131 -11.328 1 94.5 210 LYS B O 1
ATOM 4161 N N . THR B 1 211 ? -4.055 0.169 -11.414 1 92.44 211 THR B N 1
ATOM 4162 C CA . THR B 1 211 ? -4.805 0.345 -10.18 1 92.44 211 THR B CA 1
ATOM 4163 C C . THR B 1 211 ? -3.855 0.512 -8.992 1 92.44 211 THR B C 1
ATOM 4165 O O . THR B 1 211 ? -4.082 1.356 -8.125 1 92.44 211 THR B O 1
ATOM 4168 N N . VAL B 1 212 ? -2.799 -0.288 -9 1 94.25 212 VAL B N 1
ATOM 4169 C CA . VAL B 1 212 ? -1.796 -0.164 -7.949 1 94.25 212 VAL B CA 1
ATOM 4170 C C . VAL B 1 212 ? -1.191 1.238 -7.973 1 94.25 212 VAL B C 1
ATOM 4172 O O . VAL B 1 212 ? -1.114 1.906 -6.941 1 94.25 212 VAL B O 1
ATOM 4175 N N . LEU B 1 213 ? -0.896 1.729 -9.117 1 94.38 213 LEU B N 1
ATOM 4176 C CA . LEU B 1 213 ? -0.214 3.01 -9.266 1 94.38 213 LEU B CA 1
ATOM 4177 C C . LEU B 1 213 ? -1.139 4.164 -8.891 1 94.38 213 LEU B C 1
ATOM 4179 O O . LEU B 1 213 ? -0.713 5.117 -8.234 1 94.38 213 LEU B O 1
ATOM 4183 N N . GLU B 1 214 ? -2.338 4.047 -9.273 1 93.06 214 GLU B N 1
ATOM 4184 C CA . GLU B 1 214 ? -3.307 5.098 -8.969 1 93.06 214 GLU B CA 1
ATOM 4185 C C . GLU B 1 214 ? -3.541 5.215 -7.469 1 93.06 214 GLU B C 1
ATOM 4187 O O . GLU B 1 214 ? -3.559 6.316 -6.922 1 93.06 214 GLU B O 1
ATOM 4192 N N . ASN B 1 215 ? -3.709 4.141 -6.84 1 93.06 215 ASN B N 1
ATOM 4193 C CA . ASN B 1 215 ? -3.934 4.176 -5.398 1 93.06 215 ASN B CA 1
ATOM 4194 C C . ASN B 1 215 ? -2.65 4.492 -4.637 1 93.06 215 ASN B C 1
ATOM 4196 O O . ASN B 1 215 ? -2.689 5.137 -3.588 1 93.06 215 ASN B O 1
ATOM 4200 N N . ALA B 1 216 ? -1.528 4.066 -5.195 1 92.5 216 ALA B N 1
ATOM 4201 C CA . ALA B 1 216 ? -0.246 4.422 -4.594 1 92.5 216 ALA B CA 1
ATOM 4202 C C . ALA B 1 216 ? -0.025 5.934 -4.629 1 92.5 216 ALA B C 1
ATOM 4204 O O . ALA B 1 216 ? 0.453 6.52 -3.656 1 92.5 216 ALA B O 1
ATOM 4205 N N . ALA B 1 217 ? -0.376 6.527 -5.703 1 90.94 217 ALA B N 1
ATOM 4206 C CA . ALA B 1 217 ? -0.205 7.969 -5.855 1 90.94 217 ALA B CA 1
ATOM 4207 C C . ALA B 1 217 ? -0.989 8.727 -4.789 1 90.94 217 ALA B C 1
ATOM 4209 O O . ALA B 1 217 ? -0.515 9.734 -4.262 1 90.94 217 ALA B O 1
ATOM 4210 N N . THR B 1 218 ? -2.111 8.266 -4.406 1 89.75 218 THR B N 1
ATOM 4211 C CA . THR B 1 218 ? -2.941 8.938 -3.416 1 89.75 218 THR B CA 1
ATOM 4212 C C . THR B 1 218 ? -2.336 8.805 -2.021 1 89.75 218 THR B C 1
ATOM 4214 O O . THR B 1 218 ? -2.549 9.664 -1.164 1 89.75 218 THR B O 1
ATOM 4217 N N . LEU B 1 219 ? -1.593 7.766 -1.856 1 89.88 219 LEU B N 1
ATOM 4218 C CA . LEU B 1 219 ? -0.982 7.543 -0.55 1 89.88 219 LEU B CA 1
ATOM 4219 C C . LEU B 1 219 ? 0.312 8.336 -0.413 1 89.88 219 LEU B C 1
ATOM 4221 O O . LEU B 1 219 ? 0.736 8.656 0.701 1 89.88 219 LEU B O 1
ATOM 4225 N N . VAL B 1 220 ? 0.975 8.609 -1.514 1 87.88 220 VAL B N 1
ATOM 4226 C CA . VAL B 1 220 ? 2.27 9.289 -1.481 1 87.88 220 VAL B CA 1
ATOM 4227 C C . VAL B 1 220 ? 2.066 10.789 -1.301 1 87.88 220 VAL B C 1
ATOM 4229 O O . VAL B 1 220 ? 2.955 11.484 -0.806 1 87.88 220 VAL B O 1
ATOM 4232 N N . GLY B 1 221 ? 0.949 11.312 -1.538 1 87.69 221 GLY B N 1
ATOM 4233 C CA . GLY B 1 221 ? 0.685 12.727 -1.353 1 87.69 221 GLY B CA 1
ATOM 4234 C C . GLY B 1 221 ? 0.672 13.508 -2.654 1 87.69 221 GLY B C 1
ATOM 4235 O O . GLY B 1 221 ? 1.389 14.5 -2.795 1 87.69 221 GLY B O 1
ATOM 4236 N N . GLN B 1 222 ? -0.103 13.094 -3.469 1 89.88 222 GLN B N 1
ATOM 4237 C CA . GLN B 1 222 ? -0.226 13.773 -4.758 1 89.88 222 GLN B CA 1
ATOM 4238 C C . GLN B 1 222 ? -0.923 15.117 -4.605 1 89.88 222 GLN B C 1
ATOM 4240 O O . GLN B 1 222 ? -1.868 15.25 -3.828 1 89.88 222 GLN B O 1
ATOM 4245 N N . CYS B 1 223 ? -0.473 16.047 -5.367 1 92.19 223 CYS B N 1
ATOM 4246 C CA . CYS B 1 223 ? -1.041 17.391 -5.324 1 92.19 223 CYS B CA 1
ATOM 4247 C C . CYS B 1 223 ? -2.496 17.391 -5.777 1 92.19 223 CYS B C 1
ATOM 4249 O O . CYS B 1 223 ? -2.852 16.672 -6.719 1 92.19 223 CYS B O 1
ATOM 4251 N N . ALA B 1 224 ? -3.307 18.156 -5.16 1 92.69 224 ALA B N 1
ATOM 4252 C CA . ALA B 1 224 ? -4.715 18.297 -5.531 1 92.69 224 ALA B CA 1
ATOM 4253 C C . ALA B 1 224 ? -4.859 18.969 -6.898 1 92.69 224 ALA B C 1
ATOM 4255 O O . ALA B 1 224 ? -3.963 19.688 -7.34 1 92.69 224 ALA B O 1
ATOM 4256 N N . PRO B 1 225 ? -5.867 18.672 -7.566 1 92.25 225 PRO B N 1
ATOM 4257 C CA . PRO B 1 225 ? -6.086 19.328 -8.859 1 92.25 225 PRO B CA 1
ATOM 4258 C C . PRO B 1 225 ? -6.195 20.844 -8.734 1 92.25 225 PRO B C 1
ATOM 4260 O O . PRO B 1 225 ? -6.57 21.359 -7.68 1 92.25 225 PRO B O 1
ATOM 4263 N N . PRO B 1 226 ? -5.914 21.562 -9.797 1 93 226 PRO B N 1
ATOM 4264 C CA . PRO B 1 226 ? -5.902 23.031 -9.773 1 93 226 PRO B CA 1
ATOM 4265 C C . PRO B 1 226 ? -7.262 23.625 -9.398 1 93 226 PRO B C 1
ATOM 4267 O O . PRO B 1 226 ? -7.324 24.672 -8.758 1 93 226 PRO B O 1
ATOM 4270 N N . ASP B 1 227 ? -8.266 22.938 -9.812 1 93.75 227 ASP B N 1
ATOM 4271 C CA . ASP B 1 227 ? -9.602 23.438 -9.492 1 93.75 227 ASP B CA 1
ATOM 4272 C C . ASP B 1 227 ? -9.812 23.5 -7.98 1 93.75 227 ASP B C 1
ATOM 4274 O O . ASP B 1 227 ? -10.398 24.453 -7.465 1 93.75 227 ASP B O 1
ATOM 4278 N N . MET B 1 228 ? -9.367 22.516 -7.273 1 92.56 228 MET B N 1
ATOM 4279 C CA . MET B 1 228 ? -9.492 22.484 -5.82 1 92.56 228 MET B CA 1
ATOM 4280 C C . MET B 1 228 ? -8.617 23.562 -5.176 1 92.56 228 MET B C 1
ATOM 4282 O O . MET B 1 228 ? -9.039 24.219 -4.227 1 92.56 228 MET B O 1
ATOM 4286 N N . LEU B 1 229 ? -7.418 23.75 -5.695 1 93.75 229 LEU B N 1
ATOM 4287 C CA . LEU B 1 229 ? -6.516 24.766 -5.164 1 93.75 229 LEU B CA 1
ATOM 4288 C C . LEU B 1 229 ? -7.109 26.156 -5.34 1 93.75 229 LEU B C 1
ATOM 4290 O O . LEU B 1 229 ? -7.004 27 -4.441 1 93.75 229 LEU B O 1
ATOM 4294 N N . GLN B 1 230 ? -7.711 26.344 -6.434 1 93.56 230 GLN B N 1
ATOM 4295 C CA . GLN B 1 230 ? -8.359 27.625 -6.695 1 93.56 230 GLN B CA 1
ATOM 4296 C C . GLN B 1 230 ? -9.523 27.875 -5.738 1 93.56 230 GLN B C 1
ATOM 4298 O O . GLN B 1 230 ? -9.695 28.969 -5.227 1 93.56 230 GLN B O 1
ATOM 4303 N N . LEU B 1 231 ? -10.273 26.859 -5.559 1 94.12 231 LEU B N 1
ATOM 4304 C CA . LEU B 1 231 ? -11.391 26.938 -4.633 1 94.12 231 LEU B CA 1
ATOM 4305 C C . LEU B 1 231 ? -10.914 27.281 -3.229 1 94.12 231 LEU B C 1
ATOM 4307 O O . LEU B 1 231 ? -11.492 28.156 -2.572 1 94.12 231 LEU B O 1
ATOM 4311 N N . LEU B 1 232 ? -9.867 26.625 -2.809 1 94.94 232 LEU B N 1
ATOM 4312 C CA . LEU B 1 232 ? -9.328 26.859 -1.475 1 94.94 232 LEU B CA 1
ATOM 4313 C C . LEU B 1 232 ? -8.773 28.281 -1.345 1 94.94 232 LEU B C 1
ATOM 4315 O O . LEU B 1 232 ? -8.953 28.922 -0.311 1 94.94 232 LEU B O 1
ATOM 4319 N N . THR B 1 233 ? -8.148 28.75 -2.361 1 93.88 233 THR B N 1
ATOM 4320 C CA . THR B 1 233 ? -7.613 30.094 -2.367 1 93.88 233 THR B CA 1
ATOM 4321 C C . THR B 1 233 ? -8.742 31.125 -2.289 1 93.88 233 THR B C 1
ATOM 4323 O O . THR B 1 233 ? -8.656 32.094 -1.529 1 93.88 233 THR B O 1
ATOM 4326 N N . TYR B 1 234 ? -9.688 30.859 -3.027 1 93.62 234 TYR B N 1
ATOM 4327 C CA . TYR B 1 234 ? -10.852 31.75 -3.035 1 93.62 234 TYR B CA 1
ATOM 4328 C C . TYR B 1 234 ? -11.523 31.781 -1.665 1 93.62 234 TYR B C 1
ATOM 4330 O O . TYR B 1 234 ? -11.859 32.844 -1.161 1 93.62 234 TYR B O 1
ATOM 4338 N N . LEU B 1 235 ? -11.734 30.641 -1.066 1 93.75 235 LEU B N 1
ATOM 4339 C CA . LEU B 1 235 ? -12.352 30.531 0.251 1 93.75 235 LEU B CA 1
ATOM 4340 C C . LEU B 1 235 ? -11.531 31.281 1.298 1 93.75 235 LEU B C 1
ATOM 4342 O O . LEU B 1 235 ? -12.086 31.953 2.172 1 93.75 235 LEU B O 1
ATOM 4346 N N . ALA B 1 236 ? -10.203 31.188 1.226 1 94.06 236 ALA B N 1
ATOM 4347 C CA . ALA B 1 236 ? -9.312 31.844 2.186 1 94.06 236 ALA B CA 1
ATOM 4348 C C . ALA B 1 236 ? -9.328 33.344 2.01 1 94.06 236 ALA B C 1
ATOM 4350 O O . ALA B 1 236 ? -9.328 34.094 2.992 1 94.06 236 ALA B O 1
ATOM 4351 N N . MET B 1 237 ? -9.391 33.844 0.814 1 93 237 MET B N 1
ATOM 4352 C CA . MET B 1 237 ? -9.344 35.25 0.519 1 93 237 MET B CA 1
ATOM 4353 C C . MET B 1 237 ? -10.648 35.938 0.927 1 93 237 MET B C 1
ATOM 4355 O O . MET B 1 237 ? -10.641 37.062 1.425 1 93 237 MET B O 1
ATOM 4359 N N . LYS B 1 238 ? -11.711 35.25 0.803 1 93 238 LYS B N 1
ATOM 4360 C CA . LYS B 1 238 ? -13.023 35.844 1.022 1 93 238 LYS B CA 1
ATOM 4361 C C . LYS B 1 238 ? -13.531 35.562 2.434 1 93 238 LYS B C 1
ATOM 4363 O O . LYS B 1 238 ? -14.594 36.062 2.826 1 93 238 LYS B O 1
ATOM 4368 N N . HIS B 1 239 ? -12.875 34.844 3.195 1 93.06 239 HIS B N 1
ATOM 4369 C CA . HIS B 1 239 ? -13.352 34.438 4.504 1 93.06 239 HIS B CA 1
ATOM 4370 C C . HIS B 1 239 ? -13.531 35.594 5.449 1 93.06 239 HIS B C 1
ATOM 4372 O O . HIS B 1 239 ? -14.547 35.719 6.145 1 93.06 239 HIS B O 1
ATOM 4378 N N . ASP B 1 240 ? -12.539 36.469 5.551 1 93.06 240 ASP B N 1
ATOM 4379 C CA . ASP B 1 240 ? -12.523 37.656 6.434 1 93.06 240 ASP B CA 1
ATOM 4380 C C . ASP B 1 240 ? -11.828 38.844 5.766 1 93.06 240 ASP B C 1
ATOM 4382 O O . ASP B 1 240 ? -10.805 38.656 5.102 1 93.06 240 ASP B O 1
ATOM 4386 N N . THR B 1 241 ? -12.281 40.094 6.012 1 91.75 241 THR B N 1
ATOM 4387 C CA . THR B 1 241 ? -11.75 41.281 5.375 1 91.75 241 THR B CA 1
ATOM 4388 C C . THR B 1 241 ? -10.383 41.625 5.953 1 91.75 241 THR B C 1
ATOM 4390 O O . THR B 1 241 ? -9.609 42.375 5.332 1 91.75 241 THR B O 1
ATOM 4393 N N . ARG B 1 242 ? -10.078 41.219 7.109 1 92.12 242 ARG B N 1
ATOM 4394 C CA . ARG B 1 242 ? -8.82 41.531 7.777 1 92.12 242 ARG B CA 1
ATOM 4395 C C . ARG B 1 242 ? -7.672 40.688 7.215 1 92.12 242 ARG B C 1
ATOM 4397 O O . ARG B 1 242 ? -6.508 40.969 7.52 1 92.12 242 ARG B O 1
ATOM 4404 N N . VAL B 1 243 ? -8.023 39.656 6.383 1 91.75 243 VAL B N 1
ATOM 4405 C CA . VAL B 1 243 ? -6.988 38.875 5.707 1 91.75 243 VAL B CA 1
ATOM 4406 C C . VAL B 1 243 ? -6.352 39.719 4.605 1 91.75 243 VAL B C 1
ATOM 4408 O O . VAL B 1 243 ? -7.008 40.062 3.621 1 91.75 243 VAL B O 1
ATOM 4411 N N . ARG B 1 244 ? -5.105 39.969 4.695 1 89.38 244 ARG B N 1
ATOM 4412 C CA . ARG B 1 244 ? -4.41 40.844 3.754 1 89.38 244 ARG B CA 1
ATOM 4413 C C . ARG B 1 244 ? -4.004 40.094 2.496 1 89.38 244 ARG B C 1
ATOM 4415 O O . ARG B 1 244 ? -4.105 40.625 1.386 1 89.38 244 ARG B O 1
ATOM 4422 N N . ARG B 1 245 ? -3.438 38.906 2.781 1 90.62 245 ARG B N 1
ATOM 4423 C CA . ARG B 1 245 ? -2.943 38.094 1.67 1 90.62 245 ARG B CA 1
ATOM 4424 C C . ARG B 1 245 ? -2.932 36.594 2.033 1 90.62 245 ARG B C 1
ATOM 4426 O O . ARG B 1 245 ? -2.832 36.25 3.211 1 90.62 245 ARG B O 1
ATOM 4433 N N . VAL B 1 246 ? -3.146 35.844 1.042 1 90.62 246 VAL B N 1
ATOM 4434 C CA . VAL B 1 246 ? -2.959 34.406 1.158 1 90.62 246 VAL B CA 1
ATOM 4435 C C . VAL B 1 246 ? -1.597 34.031 0.59 1 90.62 246 VAL B C 1
ATOM 4437 O O . VAL B 1 246 ? -1.356 34.156 -0.612 1 90.62 246 VAL B O 1
ATOM 4440 N N . ASP B 1 247 ? -0.739 33.594 1.369 1 86.31 247 ASP B N 1
ATOM 4441 C CA . ASP B 1 247 ? 0.648 33.344 0.989 1 86.31 247 ASP B CA 1
ATOM 4442 C C . ASP B 1 247 ? 0.785 32 0.246 1 86.31 247 ASP B C 1
ATOM 4444 O O . ASP B 1 247 ? 1.287 31.969 -0.878 1 86.31 247 ASP B O 1
ATOM 4448 N N . THR B 1 248 ? 0.379 30.969 0.966 1 88.19 248 THR B N 1
ATOM 4449 C CA . THR B 1 248 ? 0.572 29.656 0.375 1 88.19 248 THR B CA 1
ATOM 4450 C C . THR B 1 248 ? -0.644 28.766 0.625 1 88.19 248 THR B C 1
ATOM 4452 O O . THR B 1 248 ? -1.231 28.797 1.709 1 88.19 248 THR B O 1
ATOM 4455 N N . VAL B 1 249 ? -1.074 28.125 -0.444 1 92.19 249 VAL B N 1
ATOM 4456 C CA . VAL B 1 249 ? -2.105 27.109 -0.348 1 92.19 249 VAL B CA 1
ATOM 4457 C C . VAL B 1 249 ? -1.566 25.781 -0.887 1 92.19 249 VAL B C 1
ATOM 4459 O O . VAL B 1 249 ? -1.15 25.703 -2.045 1 92.19 249 VAL B O 1
ATOM 4462 N N . ARG B 1 250 ? -1.505 24.828 -0.037 1 92.31 250 ARG B N 1
ATOM 4463 C CA . ARG B 1 250 ? -1.074 23.484 -0.422 1 92.31 250 ARG B CA 1
ATOM 4464 C C . ARG B 1 250 ? -2.135 22.438 -0.069 1 92.31 250 ARG B C 1
ATOM 4466 O O . ARG B 1 250 ? -2.748 22.516 0.998 1 92.31 250 ARG B O 1
ATOM 4473 N N . ALA B 1 251 ? -2.389 21.625 -0.992 1 93.81 251 ALA B N 1
ATOM 4474 C CA . ALA B 1 251 ? -3.297 20.5 -0.781 1 93.81 251 ALA B CA 1
ATOM 4475 C C . ALA B 1 251 ? -2.746 19.219 -1.416 1 93.81 251 ALA B C 1
ATOM 4477 O O . ALA B 1 251 ? -2.312 19.234 -2.57 1 93.81 251 ALA B O 1
ATOM 4478 N N . TYR B 1 252 ? -2.684 18.219 -0.647 1 91.75 252 TYR B N 1
ATOM 4479 C CA . TYR B 1 252 ? -2.166 16.953 -1.148 1 91.75 252 TYR B CA 1
ATOM 4480 C C . TYR B 1 252 ? -2.943 15.773 -0.567 1 91.75 252 TYR B C 1
ATOM 4482 O O . TYR B 1 252 ? -3.559 15.891 0.495 1 91.75 252 TYR B O 1
ATOM 4490 N N . SER B 1 253 ? -2.891 14.781 -1.324 1 90.38 253 SER B N 1
ATOM 4491 C CA . SER B 1 253 ? -3.703 13.625 -0.941 1 90.38 253 SER B CA 1
ATOM 4492 C C . SER B 1 253 ? -3.098 12.898 0.252 1 90.38 253 SER B C 1
ATOM 4494 O O . SER B 1 253 ? -1.875 12.781 0.364 1 90.38 253 SER B O 1
ATOM 4496 N N . PHE B 1 254 ? -3.904 12.5 1.115 1 84.19 254 PHE B N 1
ATOM 4497 C CA . PHE B 1 254 ? -3.615 11.641 2.26 1 84.19 254 PHE B CA 1
ATOM 4498 C C . PHE B 1 254 ? -4.523 10.422 2.264 1 84.19 254 PHE B C 1
ATOM 4500 O O . PHE B 1 254 ? -5.414 10.305 3.107 1 84.19 254 PHE B O 1
ATOM 4507 N N . GLY B 1 255 ? -4.293 9.586 1.37 1 83.94 255 GLY B N 1
ATOM 4508 C CA . GLY B 1 255 ? -5.207 8.477 1.146 1 83.94 255 GLY B CA 1
ATOM 4509 C C . GLY B 1 255 ? -6.363 8.836 0.232 1 83.94 255 GLY B C 1
ATOM 4510 O O . GLY B 1 255 ? -6.152 9.273 -0.9 1 83.94 255 GLY B O 1
ATOM 4511 N N . ALA B 1 256 ? -7.574 8.742 0.829 1 83.88 256 ALA B N 1
ATOM 4512 C CA . ALA B 1 256 ? -8.766 8.992 0.022 1 83.88 256 ALA B CA 1
ATOM 4513 C C . ALA B 1 256 ? -9.133 10.477 0.039 1 83.88 256 ALA B C 1
ATOM 4515 O O . ALA B 1 256 ? -9.812 10.961 -0.871 1 83.88 256 ALA B O 1
ATOM 4516 N N . LEU B 1 257 ? -8.633 11.164 0.973 1 89.69 257 LEU B N 1
ATOM 4517 C CA . LEU B 1 257 ? -8.977 12.57 1.118 1 89.69 257 LEU B CA 1
ATOM 4518 C C . LEU B 1 257 ? -7.723 13.445 1.079 1 89.69 257 LEU B C 1
ATOM 4520 O O . LEU B 1 257 ? -6.617 12.938 0.878 1 89.69 257 LEU B O 1
ATOM 4524 N N . TYR B 1 258 ? -7.965 14.836 1.227 1 91.62 258 TYR B N 1
ATOM 4525 C CA . TYR B 1 258 ? -6.844 15.758 1.057 1 91.62 258 TYR B CA 1
ATOM 4526 C C . TYR B 1 258 ? -6.496 16.438 2.373 1 91.62 258 TYR B C 1
ATOM 4528 O O . TYR B 1 258 ? -7.379 16.719 3.186 1 91.62 258 TYR B O 1
ATOM 4536 N N . PHE B 1 259 ? -5.227 16.688 2.561 1 91.5 259 PHE B N 1
ATOM 4537 C CA . PHE B 1 259 ? -4.703 17.594 3.572 1 91.5 259 PHE B CA 1
ATOM 4538 C C . PHE B 1 259 ? -4.488 18.984 2.992 1 91.5 259 PHE B C 1
ATOM 4540 O O . PHE B 1 259 ? -3.951 19.125 1.892 1 91.5 259 PHE B O 1
ATOM 4547 N N . VAL B 1 260 ? -4.945 19.938 3.727 1 94.12 260 VAL B N 1
ATOM 4548 C CA . VAL B 1 260 ? -4.867 21.297 3.207 1 94.12 260 VAL B CA 1
ATOM 4549 C C . VAL B 1 260 ? -4.059 22.172 4.164 1 94.12 260 VAL B C 1
ATOM 4551 O O . VAL B 1 260 ? -4.266 22.125 5.379 1 94.12 260 VAL B O 1
ATOM 4554 N N . GLU B 1 261 ? -3.137 22.844 3.646 1 93.5 261 GLU B N 1
ATOM 4555 C CA . GLU B 1 261 ? -2.361 23.844 4.371 1 93.5 261 GLU B CA 1
ATOM 4556 C C . GLU B 1 261 ? -2.535 25.234 3.756 1 93.5 261 GLU B C 1
ATOM 4558 O O . GLU B 1 261 ? -2.289 25.422 2.562 1 93.5 261 GLU B O 1
ATOM 4563 N N . VAL B 1 262 ? -2.93 26.125 4.559 1 94.19 262 VAL B N 1
ATOM 4564 C CA . VAL B 1 262 ? -3.139 27.484 4.07 1 94.19 262 VAL B CA 1
ATOM 4565 C C . VAL B 1 262 ? -2.389 28.469 4.957 1 94.19 262 VAL B C 1
ATOM 4567 O O . VAL B 1 262 ? -2.459 28.391 6.188 1 94.19 262 VAL B O 1
ATOM 4570 N N . ASP B 1 263 ? -1.701 29.312 4.355 1 92.5 263 ASP B N 1
ATOM 4571 C CA . ASP B 1 263 ? -1.022 30.406 5.051 1 92.5 263 ASP B CA 1
ATOM 4572 C C . ASP B 1 263 ? -1.672 31.75 4.73 1 92.5 263 ASP B C 1
ATOM 4574 O O . ASP B 1 263 ? -1.71 32.156 3.568 1 92.5 263 ASP B O 1
ATOM 4578 N N . ILE B 1 264 ? -2.094 32.344 5.77 1 92.25 264 ILE B N 1
ATOM 4579 C CA . ILE B 1 264 ? -2.705 33.656 5.582 1 92.25 264 ILE B CA 1
ATOM 4580 C C . ILE B 1 264 ? -1.888 34.719 6.316 1 92.25 264 ILE B C 1
ATOM 4582 O O . ILE B 1 264 ? -1.182 34.406 7.281 1 92.25 264 ILE B O 1
ATOM 4586 N N . GLU B 1 265 ? -2.025 35.938 5.832 1 92.75 265 GLU B N 1
ATOM 4587 C CA . GLU B 1 265 ? -1.316 37.062 6.438 1 92.75 265 GLU B CA 1
ATOM 4588 C C . GLU B 1 265 ? -2.289 38.062 7.09 1 92.75 265 GLU B C 1
ATOM 4590 O O . GLU B 1 265 ? -3.27 38.469 6.469 1 92.75 265 GLU B O 1
ATOM 4595 N N . LEU B 1 266 ? -2.033 38.281 8.375 1 92.88 266 LEU B N 1
ATOM 4596 C CA . LEU B 1 266 ? -2.797 39.281 9.125 1 92.88 266 LEU B CA 1
ATOM 4597 C C . LEU B 1 266 ? -1.892 40.406 9.633 1 92.88 266 LEU B C 1
ATOM 4599 O O . LEU B 1 266 ? -0.678 40.375 9.414 1 92.88 266 LEU B O 1
ATOM 4603 N N . ALA B 1 267 ? -2.494 41.375 10.25 1 90.94 267 ALA B N 1
ATOM 4604 C CA . ALA B 1 267 ? -1.731 42.531 10.75 1 90.94 267 ALA B CA 1
ATOM 4605 C C . ALA B 1 267 ? -0.822 42.094 11.906 1 90.94 267 ALA B C 1
ATOM 4607 O O . ALA B 1 267 ? -1.223 41.312 12.773 1 90.94 267 ALA B O 1
ATOM 4608 N N . GLU B 1 268 ? 0.324 42.594 11.938 1 89 268 GLU B N 1
ATOM 4609 C CA . GLU B 1 268 ? 1.341 42.219 12.914 1 89 268 GLU B CA 1
ATOM 4610 C C . GLU B 1 268 ? 0.909 42.594 14.328 1 89 268 GLU B C 1
ATOM 4612 O O . GLU B 1 268 ? 1.284 41.938 15.297 1 89 268 GLU B O 1
ATOM 4617 N N . ASP B 1 269 ? 0.142 43.656 14.438 1 90.06 269 ASP B N 1
ATOM 4618 C CA . ASP B 1 269 ? -0.214 44.156 15.75 1 90.06 269 ASP B CA 1
ATOM 4619 C C . ASP B 1 269 ? -1.547 43.594 16.234 1 90.06 269 ASP B C 1
ATOM 4621 O O . ASP B 1 269 ? -2.02 43.938 17.312 1 90.06 269 ASP B O 1
ATOM 4625 N N . MET B 1 270 ? -2.018 42.719 15.477 1 90.94 270 MET B N 1
ATOM 4626 C CA . MET B 1 270 ? -3.283 42.094 15.867 1 90.94 270 MET B CA 1
ATOM 4627 C C . MET B 1 270 ? -3.109 41.25 17.125 1 90.94 270 MET B C 1
ATOM 4629 O O . MET B 1 270 ? -2.084 40.594 17.297 1 90.94 270 MET B O 1
ATOM 4633 N N . ARG B 1 271 ? -4.105 41.281 17.969 1 91.25 271 ARG B N 1
ATOM 4634 C CA . ARG B 1 271 ? -4.074 40.438 19.172 1 91.25 271 ARG B CA 1
ATOM 4635 C C . ARG B 1 271 ? -4.258 38.969 18.828 1 91.25 271 ARG B C 1
ATOM 4637 O O . ARG B 1 271 ? -4.98 38.625 17.891 1 91.25 271 ARG B O 1
ATOM 4644 N N . LEU B 1 272 ? -3.682 38.094 19.594 1 91.31 272 LEU B N 1
ATOM 4645 C CA . LEU B 1 272 ? -3.715 36.656 19.359 1 91.31 272 LEU B CA 1
ATOM 4646 C C . LEU B 1 272 ? -5.152 36.156 19.359 1 91.31 272 LEU B C 1
ATOM 4648 O O . LEU B 1 272 ? -5.5 35.281 18.547 1 91.31 272 LEU B O 1
ATOM 4652 N N . ARG B 1 273 ? -5.957 36.625 20.156 1 90.12 273 ARG B N 1
ATOM 4653 C CA . ARG B 1 273 ? -7.344 36.188 20.25 1 90.12 273 ARG B CA 1
ATOM 4654 C C . ARG B 1 273 ? -8.07 36.375 18.922 1 90.12 273 ARG B C 1
ATOM 4656 O O . ARG B 1 273 ? -8.773 35.5 18.438 1 90.12 273 ARG B O 1
ATOM 4663 N N . GLU B 1 274 ? -7.938 37.562 18.406 1 91.25 274 GLU B N 1
ATOM 4664 C CA . GLU B 1 274 ? -8.594 37.906 17.141 1 91.25 274 GLU B CA 1
ATOM 4665 C C . GLU B 1 274 ? -8.023 37.094 15.984 1 91.25 274 GLU B C 1
ATOM 4667 O O . GLU B 1 274 ? -8.766 36.531 15.172 1 91.25 274 GLU B O 1
ATOM 4672 N N . ALA B 1 275 ? -6.727 37.031 15.945 1 91.5 275 ALA B N 1
ATOM 4673 C CA . ALA B 1 275 ? -6.059 36.281 14.883 1 91.5 275 ALA B CA 1
ATOM 4674 C C . ALA B 1 275 ? -6.441 34.812 14.922 1 91.5 275 ALA B C 1
ATOM 4676 O O . ALA B 1 275 ? -6.711 34.188 13.883 1 91.5 275 ALA B O 1
ATOM 4677 N N . HIS B 1 276 ? -6.414 34.25 16.094 1 90.94 276 HIS B N 1
ATOM 4678 C CA . HIS B 1 276 ? -6.777 32.844 16.281 1 90.94 276 HIS B CA 1
ATOM 4679 C C . HIS B 1 276 ? -8.211 32.594 15.836 1 90.94 276 HIS B C 1
ATOM 4681 O O . HIS B 1 276 ? -8.492 31.562 15.219 1 90.94 276 HIS B O 1
ATOM 4687 N N . ALA B 1 277 ? -9.094 33.469 16.203 1 90.38 277 ALA B N 1
ATOM 4688 C CA . ALA B 1 277 ? -10.5 33.281 15.844 1 90.38 277 ALA B CA 1
ATOM 4689 C C . ALA B 1 277 ? -10.688 33.25 14.328 1 90.38 277 ALA B C 1
ATOM 4691 O O . ALA B 1 277 ? -11.453 32.438 13.805 1 90.38 277 ALA B O 1
ATOM 4692 N N . ILE B 1 278 ? -9.992 34.125 13.641 1 92.06 278 ILE B N 1
ATOM 4693 C CA . ILE B 1 278 ? -10.062 34.156 12.18 1 92.06 278 ILE B CA 1
ATOM 4694 C C . ILE B 1 278 ? -9.516 32.844 11.602 1 92.06 278 ILE B C 1
ATOM 4696 O O . ILE B 1 278 ? -10.141 32.25 10.734 1 92.06 278 ILE B O 1
ATOM 4700 N N . GLY B 1 279 ? -8.383 32.438 12.078 1 92 279 GLY B N 1
ATOM 4701 C CA . GLY B 1 279 ? -7.758 31.219 11.602 1 92 279 GLY B CA 1
ATOM 4702 C C . GLY B 1 279 ? -8.594 29.984 11.875 1 92 279 GLY B C 1
ATOM 4703 O O . GLY B 1 279 ? -8.711 29.109 11.008 1 92 279 GLY B O 1
ATOM 4704 N N . GLU B 1 280 ? -9.102 29.859 13.023 1 91.12 280 GLU B N 1
ATOM 4705 C CA . GLU B 1 280 ? -9.891 28.688 13.406 1 91.12 280 GLU B CA 1
ATOM 4706 C C . GLU B 1 280 ? -11.18 28.609 12.578 1 91.12 280 GLU B C 1
ATOM 4708 O O . GLU B 1 280 ? -11.586 27.516 12.172 1 91.12 280 GLU B O 1
ATOM 4713 N N . SER B 1 281 ? -11.82 29.734 12.43 1 92.56 281 SER B N 1
ATOM 4714 C CA . SER B 1 281 ? -13.039 29.75 11.633 1 92.56 281 SER B CA 1
ATOM 4715 C C . SER B 1 281 ? -12.766 29.328 10.195 1 92.56 281 SER B C 1
ATOM 4717 O O . SER B 1 281 ? -13.562 28.609 9.594 1 92.56 281 SER B O 1
ATOM 4719 N N . LEU B 1 282 ? -11.68 29.812 9.672 1 93.44 282 LEU B N 1
ATOM 4720 C CA . LEU B 1 282 ? -11.297 29.422 8.32 1 93.44 282 LEU B CA 1
ATOM 4721 C C . LEU B 1 282 ? -11.008 27.922 8.266 1 93.44 282 LEU B C 1
ATOM 4723 O O . LEU B 1 282 ? -11.414 27.234 7.316 1 93.44 282 LEU B O 1
ATOM 4727 N N . GLN B 1 283 ? -10.281 27.406 9.211 1 93.5 283 GLN B N 1
ATOM 4728 C CA . GLN B 1 283 ? -9.984 25.984 9.297 1 93.5 283 GLN B CA 1
ATOM 4729 C C . GLN B 1 283 ? -11.266 25.156 9.305 1 93.5 283 GLN B C 1
ATOM 4731 O O . GLN B 1 283 ? -11.367 24.156 8.586 1 93.5 283 GLN B O 1
ATOM 4736 N N . GLU B 1 284 ? -12.188 25.516 10.07 1 91.12 284 GLU B N 1
ATOM 4737 C CA . GLU B 1 284 ? -13.453 24.812 10.164 1 91.12 284 GLU B CA 1
ATOM 4738 C C . GLU B 1 284 ? -14.203 24.828 8.828 1 91.12 284 GLU B C 1
ATOM 4740 O O . GLU B 1 284 ? -14.805 23.844 8.43 1 91.12 284 GLU B O 1
ATOM 4745 N N . ARG B 1 285 ? -14.203 25.953 8.211 1 91.88 285 ARG B N 1
ATOM 4746 C CA . ARG B 1 285 ? -14.875 26.109 6.922 1 91.88 285 ARG B CA 1
ATOM 4747 C C . ARG B 1 285 ? -14.258 25.188 5.879 1 91.88 285 ARG B C 1
ATOM 4749 O O . ARG B 1 285 ? -14.977 24.547 5.105 1 91.88 285 ARG B O 1
ATOM 4756 N N . ILE B 1 286 ? -12.945 25.094 5.855 1 92.88 286 ILE B N 1
ATOM 4757 C CA . ILE B 1 286 ? -12.242 24.25 4.895 1 92.88 286 ILE B CA 1
ATOM 4758 C C . ILE B 1 286 ? -12.516 22.781 5.207 1 92.88 286 ILE B C 1
ATOM 4760 O O . ILE B 1 286 ? -12.719 21.984 4.297 1 92.88 286 ILE B O 1
ATOM 4764 N N . GLU B 1 287 ? -12.57 22.406 6.441 1 91.38 287 GLU B N 1
ATOM 4765 C CA . GLU B 1 287 ? -12.766 21.031 6.863 1 91.38 287 GLU B CA 1
ATOM 4766 C C . GLU B 1 287 ? -14.195 20.562 6.594 1 91.38 287 GLU B C 1
ATOM 4768 O O . GLU B 1 287 ? -14.492 19.375 6.629 1 91.38 287 GLU B O 1
ATOM 4773 N N . LYS B 1 288 ? -15.062 21.484 6.332 1 88.44 288 LYS B N 1
ATOM 4774 C CA . LYS B 1 288 ? -16.438 21.141 6.012 1 88.44 288 LYS B CA 1
ATOM 4775 C C . LYS B 1 288 ? -16.562 20.609 4.582 1 88.44 288 LYS B C 1
ATOM 4777 O O . LYS B 1 288 ? -17.547 19.953 4.234 1 88.44 288 LYS B O 1
ATOM 4782 N N . LEU B 1 289 ? -15.586 20.891 3.789 1 88 289 LEU B N 1
ATOM 4783 C CA . LEU B 1 289 ? -15.562 20.312 2.447 1 88 289 LEU B CA 1
ATOM 4784 C C . LEU B 1 289 ? -15.422 18.797 2.506 1 88 289 LEU B C 1
ATOM 4786 O O . LEU B 1 289 ? -14.539 18.281 3.195 1 88 289 LEU B O 1
ATOM 4790 N N . PRO B 1 290 ? -16.188 18.062 1.824 1 85.56 290 PRO B N 1
ATOM 4791 C CA . PRO B 1 290 ? -16.188 16.609 1.905 1 85.56 290 PRO B CA 1
ATOM 4792 C C . PRO B 1 290 ? -14.867 15.992 1.452 1 85.56 290 PRO B C 1
ATOM 4794 O O . PRO B 1 290 ? -14.516 14.891 1.887 1 85.56 290 PRO B O 1
ATOM 4797 N N . GLN B 1 291 ? -14.078 16.656 0.679 1 88.38 291 GLN B N 1
ATOM 4798 C CA . GLN B 1 291 ? -12.844 16.094 0.134 1 88.38 291 GLN B CA 1
ATOM 4799 C C . GLN B 1 291 ? -11.664 16.344 1.072 1 88.38 291 GLN B C 1
ATOM 4801 O O . GLN B 1 291 ? -10.562 15.844 0.847 1 88.38 291 GLN B O 1
ATOM 4806 N N . VAL B 1 292 ? -11.938 17.125 2.117 1 90.5 292 VAL B N 1
ATOM 4807 C CA . VAL B 1 292 ? -10.828 17.516 2.992 1 90.5 292 VAL B CA 1
ATOM 4808 C C . VAL B 1 292 ? -10.891 16.719 4.289 1 90.5 292 VAL B C 1
ATOM 4810 O O . VAL B 1 292 ? -11.945 16.609 4.918 1 90.5 292 VAL B O 1
ATOM 4813 N N . GLU B 1 293 ? -9.82 16.109 4.586 1 88 293 GLU B N 1
ATOM 4814 C CA . GLU B 1 293 ? -9.742 15.375 5.844 1 88 293 GLU B CA 1
ATOM 4815 C C . GLU B 1 293 ? -9.312 16.281 6.992 1 88 293 GLU B C 1
ATOM 4817 O O . GLU B 1 293 ? -9.891 16.219 8.078 1 88 293 GLU B O 1
ATOM 4822 N N . ARG B 1 294 ? -8.273 17.016 6.777 1 90.12 294 ARG B N 1
ATOM 4823 C CA . ARG B 1 294 ? -7.703 17.891 7.789 1 90.12 294 ARG B CA 1
ATOM 4824 C C . ARG B 1 294 ? -7.129 19.156 7.156 1 90.12 294 ARG B C 1
ATOM 4826 O O . ARG B 1 294 ? -6.57 19.109 6.059 1 90.12 294 ARG B O 1
ATOM 4833 N N . ALA B 1 295 ? -7.312 20.25 7.859 1 93.06 295 ALA B N 1
ATOM 4834 C CA . ALA B 1 295 ? -6.816 21.531 7.371 1 93.06 295 ALA B CA 1
ATOM 4835 C C . ALA B 1 295 ? -5.957 22.234 8.422 1 93.06 295 ALA B C 1
ATOM 4837 O O . ALA B 1 295 ? -6.27 22.188 9.617 1 93.06 295 ALA B O 1
ATOM 4838 N N . PHE B 1 296 ? -4.891 22.797 8.008 1 92.38 296 PHE B N 1
ATOM 4839 C CA . PHE B 1 296 ? -3.998 23.562 8.859 1 92.38 296 PHE B CA 1
ATOM 4840 C C . PHE B 1 296 ? -3.861 25 8.359 1 92.38 296 PHE B C 1
ATOM 4842 O O . PHE B 1 296 ? -3.416 25.234 7.23 1 92.38 296 PHE B O 1
ATOM 4849 N N . VAL B 1 297 ? -4.242 25.891 9.172 1 93.5 297 VAL B N 1
ATOM 4850 C CA . VAL B 1 297 ? -4.137 27.297 8.812 1 93.5 297 VAL B CA 1
ATOM 4851 C C . VAL B 1 297 ? -3.012 27.953 9.609 1 93.5 297 VAL B C 1
ATOM 4853 O O . VAL B 1 297 ? -3.039 27.969 10.844 1 93.5 297 VAL B O 1
ATOM 4856 N N . HIS B 1 298 ? -2.064 28.328 8.961 1 91.38 298 HIS B N 1
ATOM 4857 C CA . HIS B 1 298 ? -0.945 29.047 9.555 1 91.38 298 HIS B CA 1
ATOM 4858 C C . HIS B 1 298 ? -1.112 30.547 9.398 1 91.38 298 HIS B C 1
ATOM 4860 O O . HIS B 1 298 ? -1.37 31.031 8.297 1 91.38 298 HIS B O 1
ATOM 4866 N N . ILE B 1 299 ? -0.974 31.281 10.484 1 91.19 299 ILE B N 1
ATOM 4867 C CA . ILE B 1 299 ? -1.171 32.719 10.477 1 91.19 299 ILE B CA 1
ATOM 4868 C C . ILE B 1 299 ? 0.183 33.438 10.492 1 91.19 299 ILE B C 1
ATOM 4870 O O . ILE B 1 299 ? 0.928 33.344 11.469 1 91.19 299 ILE B O 1
ATOM 4874 N N . ASP B 1 300 ? 0.421 34.156 9.406 1 88.75 300 ASP B N 1
ATOM 4875 C CA . ASP B 1 300 ? 1.655 34.906 9.266 1 88.75 300 ASP B CA 1
ATOM 4876 C C . ASP B 1 300 ? 1.384 36.406 9.352 1 88.75 300 ASP B C 1
ATOM 4878 O O . ASP B 1 300 ? 0.228 36.844 9.336 1 88.75 300 ASP B O 1
ATOM 4882 N N . PHE B 1 301 ? 2.479 37.156 9.609 1 84.31 301 PHE B N 1
ATOM 4883 C CA . PHE B 1 301 ? 2.348 38.594 9.594 1 84.31 301 PHE B CA 1
ATOM 4884 C C . PHE B 1 301 ? 3.213 39.219 8.5 1 84.31 301 PHE B C 1
ATOM 4886 O O . PHE B 1 301 ? 3.051 40.375 8.156 1 84.31 301 PHE B O 1
ATOM 4893 N N . GLU B 1 302 ? 4.246 38.5 8.047 1 72.94 302 GLU B N 1
ATOM 4894 C CA . GLU B 1 302 ? 5.07 39 6.953 1 72.94 302 GLU B CA 1
ATOM 4895 C C . GLU B 1 302 ? 5.234 37.969 5.855 1 72.94 302 GLU B C 1
ATOM 4897 O O . GLU B 1 302 ? 5.246 36.781 6.133 1 72.94 302 GLU B O 1
ATOM 4902 N N . SER B 1 303 ? 5.148 38.375 4.598 1 63.59 303 SER B N 1
ATOM 4903 C CA . SER B 1 303 ? 5.223 37.469 3.463 1 63.59 303 SER B CA 1
ATOM 4904 C C . SER B 1 303 ? 6.664 37.062 3.18 1 63.59 303 SER B C 1
ATOM 4906 O O . SER B 1 303 ? 6.902 36.062 2.492 1 63.59 303 SER B O 1
ATOM 4908 N N . THR B 1 304 ? 7.68 37.75 3.633 1 60.91 304 THR B N 1
ATOM 4909 C CA . THR B 1 304 ? 9.039 37.531 3.146 1 60.91 304 THR B CA 1
ATOM 4910 C C . THR B 1 304 ? 9.727 36.406 3.912 1 60.91 304 THR B C 1
ATOM 4912 O O . THR B 1 304 ? 10.938 36.219 3.768 1 60.91 304 THR B O 1
ATOM 4915 N N . HIS B 1 305 ? 8.945 35.594 4.492 1 58.88 305 HIS B N 1
ATOM 4916 C CA . HIS B 1 305 ? 9.664 34.625 5.309 1 58.88 305 HIS B CA 1
ATOM 4917 C C . HIS B 1 305 ? 9.984 33.375 4.516 1 58.88 305 HIS B C 1
ATOM 4919 O O . HIS B 1 305 ? 9.367 33.125 3.48 1 58.88 305 HIS B O 1
ATOM 4925 N N . LYS B 1 306 ? 11.211 32.781 4.844 1 58.91 306 LYS B N 1
ATOM 4926 C CA . LYS B 1 306 ? 11.68 31.516 4.266 1 58.91 306 LYS B CA 1
ATOM 4927 C C . LYS B 1 306 ? 10.594 30.453 4.316 1 58.91 306 LYS B C 1
ATOM 4929 O O . LYS B 1 306 ? 9.672 30.531 5.129 1 58.91 306 LYS B O 1
ATOM 4934 N N . PRO B 1 307 ? 10.633 29.562 3.387 1 59.59 307 PRO B N 1
ATOM 4935 C CA . PRO B 1 307 ? 9.656 28.469 3.41 1 59.59 307 PRO B CA 1
ATOM 4936 C C . PRO B 1 307 ? 9.578 27.766 4.766 1 59.59 307 PRO B C 1
ATOM 4938 O O . PRO B 1 307 ? 10.609 27.5 5.387 1 59.59 307 PRO B O 1
ATOM 4941 N N . GLU B 1 308 ? 8.453 27.625 5.305 1 64.5 308 GLU B N 1
ATOM 4942 C CA . GLU B 1 308 ? 8.188 27.172 6.668 1 64.5 308 GLU B CA 1
ATOM 4943 C C . GLU B 1 308 ? 8.555 25.703 6.84 1 64.5 308 GLU B C 1
ATOM 4945 O O . GLU B 1 308 ? 8.984 25.297 7.918 1 64.5 308 GLU B O 1
ATOM 4950 N N . HIS B 1 309 ? 8.367 24.891 5.738 1 73.62 309 HIS B N 1
ATOM 4951 C CA . HIS B 1 309 ? 8.648 23.453 5.859 1 73.62 309 HIS B CA 1
ATOM 4952 C C . HIS B 1 309 ? 9.734 23.016 4.879 1 73.62 309 HIS B C 1
ATOM 4954 O O . HIS B 1 309 ? 9.805 23.531 3.762 1 73.62 309 HIS B O 1
ATOM 4960 N N . LYS B 1 310 ? 10.75 22.281 5.375 1 68 310 LYS B N 1
ATOM 4961 C CA . LYS B 1 310 ? 11.742 21.688 4.492 1 68 310 LYS B CA 1
ATOM 4962 C C . LYS B 1 310 ? 11.289 20.312 3.988 1 68 310 LYS B C 1
ATOM 4964 O O . LYS B 1 310 ? 10.688 19.547 4.738 1 68 310 LYS B O 1
ATOM 4969 N N . VAL B 1 311 ? 11.359 20.141 2.715 1 67.19 311 VAL B N 1
ATOM 4970 C CA . VAL B 1 311 ? 11.008 18.859 2.121 1 67.19 311 VAL B CA 1
ATOM 4971 C C . VAL B 1 311 ? 12.203 17.906 2.189 1 67.19 311 VAL B C 1
ATOM 4973 O O . VAL B 1 311 ? 13.289 18.234 1.691 1 67.19 311 VAL B O 1
ATOM 4976 N N . ARG B 1 312 ? 12.078 16.812 2.883 1 67.5 312 ARG B N 1
ATOM 4977 C CA . ARG B 1 312 ? 13.141 15.812 2.996 1 67.5 312 ARG B CA 1
ATOM 4978 C C . ARG B 1 312 ? 13.148 14.875 1.796 1 67.5 312 ARG B C 1
ATOM 4980 O O . ARG B 1 312 ? 12.086 14.492 1.299 1 67.5 312 ARG B O 1
ATOM 4987 N N . SER B 1 313 ? 14.297 14.602 1.277 1 67.19 313 SER B N 1
ATOM 4988 C CA . SER B 1 313 ? 14.414 13.68 0.15 1 67.19 313 SER B CA 1
ATOM 4989 C C . SER B 1 313 ? 15.07 12.367 0.574 1 67.19 313 SER B C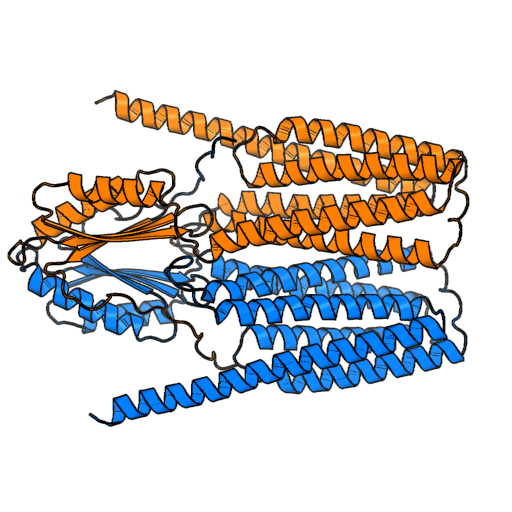 1
ATOM 4991 O O . SER B 1 313 ? 15.188 11.438 -0.229 1 67.19 313 SER B O 1
ATOM 4993 N N . ARG B 1 314 ? 15.555 12.328 1.906 1 68.62 314 ARG B N 1
ATOM 4994 C CA . ARG B 1 314 ? 16.234 11.133 2.381 1 68.62 314 ARG B CA 1
ATOM 4995 C C . ARG B 1 314 ? 15.688 10.68 3.73 1 68.62 314 ARG B C 1
ATOM 4997 O O . ARG B 1 314 ? 15.227 11.5 4.523 1 68.62 314 ARG B O 1
ATOM 5004 N N . LEU B 1 315 ? 15.625 9.328 3.896 1 73.12 315 LEU B N 1
ATOM 5005 C CA . LEU B 1 315 ? 15.219 8.781 5.188 1 73.12 315 LEU B CA 1
ATOM 5006 C C . LEU B 1 315 ? 16.422 8.602 6.105 1 73.12 315 LEU B C 1
ATOM 5008 O O . LEU B 1 315 ? 17.516 8.281 5.641 1 73.12 315 LEU B O 1
ATOM 5012 N N . PRO B 1 316 ? 16.219 8.914 7.359 1 66.62 316 PRO B N 1
ATOM 5013 C CA . PRO B 1 316 ? 17.312 8.672 8.297 1 66.62 316 PRO B CA 1
ATOM 5014 C C . PRO B 1 316 ? 17.609 7.184 8.477 1 66.62 316 PRO B C 1
ATOM 5016 O O . PRO B 1 316 ? 16.734 6.34 8.266 1 66.62 316 PRO B O 1
ATOM 5019 N N . SER B 1 317 ? 18.891 6.875 8.531 1 59.94 317 SER B N 1
ATOM 5020 C CA . SER B 1 317 ? 19.297 5.492 8.758 1 59.94 317 SER B CA 1
ATOM 5021 C C . SER B 1 317 ? 18.844 4.996 10.133 1 59.94 317 SER B C 1
ATOM 5023 O O . SER B 1 317 ? 18.953 5.723 11.117 1 59.94 317 SER B O 1
ATOM 5025 N N . THR B 1 318 ? 17.828 4.105 10.141 1 58.5 318 THR B N 1
ATOM 5026 C CA . THR B 1 318 ? 17.406 3.543 11.422 1 58.5 318 THR B CA 1
ATOM 5027 C C . THR B 1 318 ? 18.406 2.473 11.883 1 58.5 318 THR B C 1
ATOM 5029 O O . THR B 1 318 ? 18.938 1.728 11.062 1 58.5 318 THR B O 1
ATOM 5032 N N . ASP B 1 319 ? 19.094 2.703 13.016 1 52.81 319 ASP B N 1
ATOM 5033 C CA . ASP B 1 319 ? 19.969 1.668 13.562 1 52.81 319 ASP B CA 1
ATOM 5034 C C . ASP B 1 319 ? 19.266 0.308 13.562 1 52.81 319 ASP B C 1
ATOM 5036 O O . ASP B 1 319 ? 18.094 0.204 13.914 1 52.81 319 ASP B O 1
ATOM 5040 N N . PRO B 1 320 ? 20.016 -0.672 12.891 1 45.78 320 PRO B N 1
ATOM 5041 C CA . PRO B 1 320 ? 19.469 -2.025 12.945 1 45.78 320 PRO B CA 1
ATOM 5042 C C . PRO B 1 320 ? 19.125 -2.469 14.367 1 45.78 320 PRO B C 1
ATOM 5044 O O . PRO B 1 320 ? 19.719 -1.97 15.328 1 45.78 320 PRO B O 1
#

Sequence (640 aa):
MPGEFDSDVEASDSEDAEQKQSEFAMKISNYANIVLLVFKVYATIRTGSMAIAASTLDSLLDFMAGGILWFTHLSMKRVNIYKYPIGKLRVQPVGIIVFAAIMATLGFQVLVQAVEQLVENKPGEKMTSEQLIWLYSIMLSATAVKLALWLYCKSSGNSIVRAYAKDHYFDVITNVVGLVAAVLGDKFLWWIDPAGAVILAVYTIVNWSKTVLENAATLVGQCAPPDMLQLLTYLAMKHDTRVRRVDTVRAYSFGALYFVEVDIELAEDMRLREAHAIGESLQERIEKLPQVERAFVHIDFESTHKPEHKVRSRLPSTDPMPGEFDSDVEASDSEDAEQKQSEFAMKISNYANIVLLVFKVYATIRTGSMAIAASTLDSLLDFMAGGILWFTHLSMKRVNIYKYPIGKLRVQPVGIIVFAAIMATLGFQVLVQAVEQLVENKPGEKMTSEQLIWLYSIMLSATAVKLALWLYCKSSGNSIVRAYAKDHYFDVITNVVGLVAAVLGDKFLWWIDPAGAVILAVYTIVNWSKTVLENAATLVGQCAPPDMLQLLTYLAMKHDTRVRRVDTVRAYSFGALYFVEVDIELAEDMRLREAHAIGESLQERIEKLPQVERAFVHIDFESTHKPEHKVRSRLPSTDP

Secondary structure (DSSP, 8-state):
-HHHHHHHHHHHHHHHHHHHHHHHHHHHHHHHHHHHHHHHHHHHHHH--HHHHHHHHHHHHHHHHHHHHHHHHHHHH---TTT-TT-STTHHHHHHHHHHHHHHHHHHHHHHHHHHHHHH--------HHHHHHHHHHHHHHHHHHHHHHHHHTT---HHHHHHHHHHHHHHHHHHHHHHHHHHHHHT-TTHHHHHHHHHHHHHHHHHHHHHHHHHHHHHTPBPPHHHHHHHHHHHHHH-TT--EEEEEEEEEETTEEEEEEEEE--TT-BHHHHHHHHHHHHHHHHTSTTEEEEEEEEES-S-PPPSSPPP-S------/-HHHHHHHHHHHHHHHHHHHHHHHHHHHHHHHHHHHHHHHHHHHHHH--HHHHHHHHHHHHHHHHHHHHHHHHHHHH---TTT-TT-STTHHHHHHHHHHHHHHHHHHHHHHHHHHHHHH--------HHHHHHHHHHHHHHHHHHHHHHHHHTT---HHHHHHHHHHHHHHHHHHHHHHHHHHHHHT-TTHHHHHHHHHHHHHHHHHHHHHHHHHHHHHTPBPPHHHHHHHHHHHHHH-TT--EEEEEEEEEETTEEEEEEEEE--TT-BHHHHHHHHHHHHHHHHTSTTEEEEEEEEES-S-PPPSSPPP-S------